Protein AF-A0A849ZCG0-F1 (afdb_monomer)

Structure (mmCIF, N/CA/C/O backbone):
data_AF-A0A849ZCG0-F1
#
_entry.id   AF-A0A849ZCG0-F1
#
loop_
_atom_site.group_PDB
_atom_site.id
_atom_site.type_symbol
_atom_site.label_atom_id
_atom_site.label_alt_id
_atom_site.label_comp_id
_atom_site.label_asym_id
_atom_site.label_entity_id
_atom_site.label_seq_id
_atom_site.pdbx_PDB_ins_code
_atom_site.Cartn_x
_atom_site.Cartn_y
_atom_site.Cartn_z
_atom_site.occupancy
_atom_site.B_iso_or_equiv
_atom_site.auth_seq_id
_atom_site.auth_comp_id
_atom_site.auth_asym_id
_atom_site.auth_atom_id
_atom_site.pdbx_PDB_model_num
ATOM 1 N N . MET A 1 1 ? 11.867 12.809 -20.187 1.00 71.06 1 MET A N 1
ATOM 2 C CA . MET A 1 1 ? 12.362 13.533 -18.984 1.00 71.06 1 MET A CA 1
ATOM 3 C C . MET A 1 1 ? 11.214 14.221 -18.260 1.00 71.06 1 MET A C 1
ATOM 5 O O . MET A 1 1 ? 11.072 14.032 -17.057 1.00 71.06 1 MET A O 1
ATOM 9 N N . THR A 1 2 ? 10.366 14.964 -18.976 1.00 83.56 2 THR A N 1
ATOM 10 C CA . THR A 1 2 ? 9.160 15.611 -18.435 1.00 83.56 2 THR A CA 1
ATOM 11 C C . THR A 1 2 ? 8.251 14.645 -17.665 1.00 83.56 2 THR A C 1
ATOM 13 O O . THR A 1 2 ? 7.730 15.001 -16.618 1.00 83.56 2 THR A O 1
ATOM 16 N N . GLU A 1 3 ? 8.116 13.402 -18.124 1.00 87.00 3 GLU A N 1
ATOM 17 C CA . GLU A 1 3 ? 7.284 12.359 -17.513 1.00 87.00 3 GLU A CA 1
ATOM 18 C C . GLU A 1 3 ? 7.772 11.987 -16.109 1.00 87.00 3 GLU A C 1
ATOM 20 O O . GLU A 1 3 ? 6.987 11.962 -15.165 1.00 87.00 3 GLU A O 1
ATOM 25 N N . ILE A 1 4 ? 9.081 11.747 -15.957 1.00 85.69 4 ILE A N 1
ATOM 26 C CA . ILE A 1 4 ? 9.701 11.429 -14.661 1.00 85.69 4 ILE A CA 1
ATOM 27 C C . ILE A 1 4 ? 9.526 12.608 -13.706 1.00 85.69 4 ILE A C 1
ATOM 29 O O . ILE A 1 4 ? 9.131 12.410 -12.562 1.00 85.69 4 ILE A O 1
ATOM 33 N N . LEU A 1 5 ? 9.7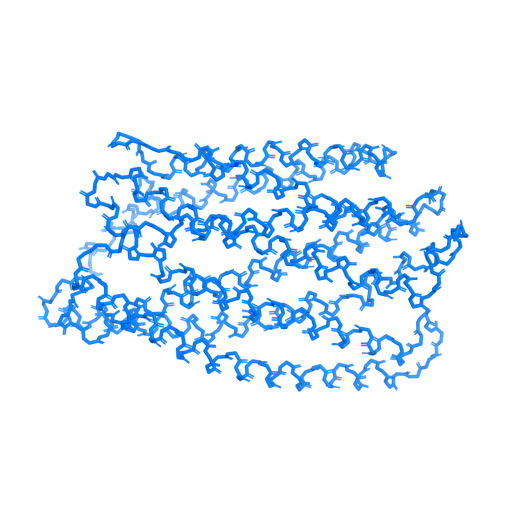55 13.837 -14.175 1.00 89.12 5 LEU A N 1
ATOM 34 C CA . LEU A 1 5 ? 9.578 15.033 -13.351 1.00 89.12 5 LEU A CA 1
ATOM 35 C C . LEU A 1 5 ? 8.130 15.196 -12.876 1.00 89.12 5 LEU A C 1
ATOM 37 O O . LEU A 1 5 ? 7.916 15.516 -11.711 1.00 89.12 5 LEU A O 1
ATOM 41 N N . VAL A 1 6 ? 7.144 14.930 -13.739 1.00 91.75 6 VAL A N 1
ATOM 42 C CA . VAL A 1 6 ? 5.721 14.952 -13.368 1.00 91.75 6 VAL A CA 1
ATOM 43 C C . VAL A 1 6 ? 5.416 13.895 -12.305 1.00 91.75 6 VAL A C 1
ATOM 45 O O . VAL A 1 6 ? 4.803 14.221 -11.289 1.00 91.75 6 VAL A O 1
ATOM 48 N N . VAL A 1 7 ? 5.881 12.653 -12.487 1.00 93.62 7 VAL A N 1
ATOM 49 C CA . VAL A 1 7 ? 5.692 11.572 -11.502 1.00 93.62 7 VAL A CA 1
ATOM 50 C C . VAL A 1 7 ? 6.312 11.941 -10.156 1.00 93.62 7 VAL A C 1
ATOM 52 O O . VAL A 1 7 ? 5.653 11.812 -9.123 1.00 93.62 7 VAL A O 1
ATOM 55 N N . LEU A 1 8 ? 7.552 12.436 -10.155 1.00 92.50 8 LEU A N 1
ATOM 56 C CA . LEU A 1 8 ? 8.254 12.838 -8.937 1.00 92.50 8 LEU A CA 1
ATOM 57 C C . LEU A 1 8 ? 7.557 14.017 -8.250 1.00 92.50 8 LEU A C 1
ATOM 59 O O . LEU A 1 8 ? 7.336 13.969 -7.042 1.00 92.50 8 LEU A O 1
ATOM 63 N N . ALA A 1 9 ? 7.157 15.044 -9.002 1.00 95.06 9 ALA A N 1
ATOM 64 C CA . ALA A 1 9 ? 6.470 16.212 -8.460 1.00 95.06 9 ALA A CA 1
ATOM 65 C C . ALA A 1 9 ? 5.136 15.834 -7.803 1.00 95.06 9 ALA A C 1
ATOM 67 O O . ALA A 1 9 ? 4.864 16.253 -6.677 1.00 95.06 9 ALA A O 1
ATOM 68 N N . ILE A 1 10 ? 4.328 14.999 -8.465 1.00 95.81 10 ILE A N 1
ATOM 69 C CA . ILE A 1 10 ? 3.054 14.534 -7.908 1.00 95.81 10 ILE A CA 1
ATOM 70 C C . ILE A 1 10 ? 3.287 13.619 -6.699 1.00 95.81 10 ILE A C 1
ATOM 72 O O . ILE A 1 10 ? 2.600 13.776 -5.694 1.00 95.81 10 ILE A O 1
ATOM 76 N N . SER A 1 11 ? 4.282 12.729 -6.741 1.00 95.38 11 SER A N 1
ATOM 77 C CA . SER A 1 11 ? 4.612 11.854 -5.604 1.00 95.38 11 SER A CA 1
ATOM 78 C C . SER A 1 11 ? 5.043 12.664 -4.376 1.00 95.38 11 SER A C 1
ATOM 80 O O . SER A 1 11 ? 4.592 12.399 -3.263 1.00 95.38 11 SER A O 1
ATOM 82 N N . ILE A 1 12 ? 5.864 13.703 -4.568 1.00 95.94 12 ILE A N 1
ATOM 83 C CA . ILE A 1 12 ? 6.265 14.632 -3.501 1.00 95.94 12 ILE A CA 1
ATOM 84 C C . ILE A 1 12 ? 5.047 15.396 -2.967 1.00 95.94 12 ILE A C 1
ATOM 86 O O . ILE A 1 12 ? 4.870 15.495 -1.752 1.00 95.94 12 ILE A O 1
ATOM 90 N N . ALA A 1 13 ? 4.176 15.896 -3.847 1.00 97.00 13 ALA A N 1
ATOM 91 C CA . ALA A 1 13 ? 2.942 16.564 -3.440 1.00 97.00 13 ALA A CA 1
ATOM 92 C C . ALA A 1 13 ? 2.011 15.622 -2.656 1.00 97.00 13 ALA A C 1
ATOM 94 O O . ALA A 1 13 ? 1.430 16.032 -1.652 1.00 97.00 13 ALA A O 1
ATOM 95 N N . ALA A 1 14 ? 1.916 14.352 -3.053 1.00 97.06 14 ALA A N 1
ATOM 96 C CA . ALA A 1 14 ? 1.141 13.330 -2.360 1.00 97.06 14 ALA A CA 1
ATOM 97 C C . ALA A 1 14 ? 1.723 12.999 -0.976 1.00 97.06 14 ALA A C 1
ATOM 99 O O . ALA A 1 14 ? 0.959 12.889 -0.018 1.00 97.06 14 ALA A O 1
ATOM 100 N N . PHE A 1 15 ? 3.052 12.931 -0.823 1.00 97.25 15 PHE A N 1
ATOM 101 C CA . PHE A 1 15 ? 3.686 12.861 0.500 1.00 97.25 15 PHE A CA 1
ATOM 102 C C . PHE A 1 15 ? 3.384 14.099 1.348 1.00 97.25 15 PHE A C 1
ATOM 104 O O . PHE A 1 15 ? 3.076 13.967 2.533 1.00 97.25 15 PHE A O 1
ATOM 111 N N . GLY A 1 16 ? 3.413 15.293 0.751 1.00 97.44 16 GLY A N 1
ATOM 112 C CA . GLY A 1 16 ? 3.015 16.534 1.415 1.00 97.44 16 GLY A CA 1
ATOM 113 C C . GLY A 1 16 ? 1.560 16.501 1.890 1.00 97.44 16 GLY A C 1
ATOM 114 O O . GLY A 1 16 ? 1.278 16.846 3.037 1.00 97.44 16 GLY A O 1
ATOM 115 N N . ALA A 1 17 ? 0.642 16.015 1.053 1.00 97.56 17 ALA A N 1
ATOM 116 C CA . ALA A 1 17 ? -0.768 15.844 1.391 1.00 97.56 17 ALA A CA 1
ATOM 117 C C . ALA A 1 17 ? -0.976 14.788 2.491 1.00 97.56 17 ALA A C 1
ATOM 119 O O . ALA A 1 17 ? -1.721 15.033 3.439 1.00 97.56 17 ALA A O 1
ATOM 120 N N . ALA A 1 18 ? -0.272 13.653 2.429 1.00 97.75 18 ALA A N 1
ATOM 121 C CA . ALA A 1 18 ? -0.275 12.650 3.491 1.00 97.75 18 ALA A CA 1
ATOM 122 C C . ALA A 1 18 ? 0.226 13.246 4.818 1.00 97.75 18 ALA A C 1
ATOM 124 O O . ALA A 1 18 ? -0.426 13.099 5.851 1.00 97.75 18 ALA A O 1
ATOM 125 N N . GLY A 1 19 ? 1.337 13.988 4.787 1.00 97.75 19 GLY A N 1
ATOM 126 C CA . GLY A 1 19 ? 1.883 14.691 5.948 1.00 97.75 19 GLY A CA 1
ATOM 127 C C . GLY A 1 19 ? 0.931 15.750 6.506 1.00 97.75 19 GLY A C 1
ATOM 128 O O . GLY A 1 19 ? 0.784 15.865 7.722 1.00 97.75 19 GLY A O 1
ATOM 129 N N . TYR A 1 20 ? 0.225 16.479 5.640 1.00 97.94 20 TYR A N 1
ATOM 130 C CA . TYR A 1 20 ? -0.823 17.418 6.036 1.00 97.94 20 TYR A CA 1
ATOM 131 C C . TYR A 1 20 ? -1.977 16.711 6.758 1.00 97.94 20 TYR A C 1
ATOM 133 O O . TYR A 1 20 ? -2.376 17.150 7.836 1.00 97.94 20 TYR A O 1
ATOM 141 N N . LEU A 1 21 ? -2.480 15.599 6.211 1.00 97.88 21 LEU A N 1
ATOM 142 C CA . LEU A 1 21 ? -3.550 14.814 6.832 1.00 97.88 21 LEU A CA 1
ATOM 143 C C . LEU A 1 21 ? -3.117 14.242 8.185 1.00 97.88 21 LEU A C 1
ATOM 145 O O . LEU A 1 21 ? -3.869 14.340 9.152 1.00 97.88 21 LEU A O 1
ATOM 149 N N . VAL A 1 22 ? -1.891 13.717 8.283 1.00 97.44 22 VAL A N 1
ATOM 150 C CA . VAL A 1 22 ? -1.318 13.252 9.554 1.00 97.44 22 VAL A CA 1
ATOM 151 C C . VAL A 1 22 ? -1.202 14.398 10.552 1.00 97.44 22 VAL A C 1
ATOM 153 O O . VAL A 1 22 ? -1.596 14.240 11.703 1.00 97.44 22 VAL A O 1
ATOM 156 N N . ARG A 1 23 ? -0.697 15.565 10.140 1.00 97.75 23 ARG A N 1
ATOM 157 C CA . ARG A 1 23 ? -0.583 16.737 11.017 1.00 97.75 23 ARG A CA 1
ATOM 158 C C . ARG A 1 23 ? -1.954 17.189 11.515 1.00 97.75 23 ARG A C 1
ATOM 16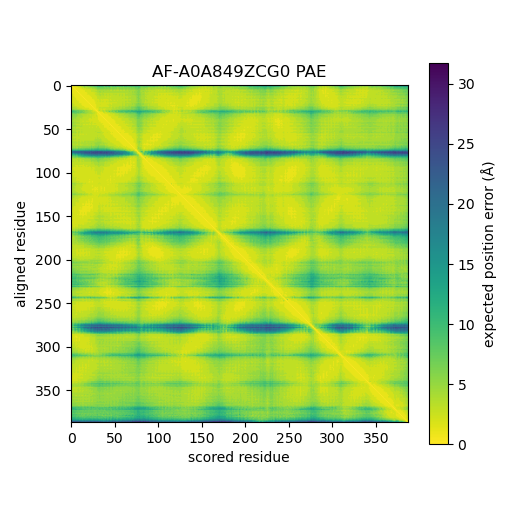0 O O . ARG A 1 23 ? -2.106 17.465 12.703 1.00 97.75 23 ARG A O 1
ATOM 167 N N . TRP A 1 24 ? -2.943 17.246 10.624 1.00 97.69 24 TRP A N 1
ATOM 168 C CA . TRP A 1 24 ? -4.319 17.574 10.981 1.00 97.69 24 TRP A CA 1
ATOM 169 C C . TRP A 1 24 ? -4.892 16.565 11.979 1.00 97.69 24 TRP A C 1
ATOM 171 O O . TRP A 1 24 ? -5.482 16.974 12.980 1.00 97.69 24 TRP A O 1
ATOM 181 N N . LEU A 1 25 ? -4.682 15.268 11.726 1.00 96.69 25 LEU A N 1
ATOM 182 C CA . LEU A 1 25 ? -5.138 14.179 12.581 1.00 96.69 25 LEU A CA 1
ATOM 183 C C . LEU A 1 25 ? -4.496 14.304 13.959 1.00 96.69 25 LEU A C 1
ATOM 185 O O . LEU A 1 25 ? -5.201 14.399 14.952 1.00 96.69 25 LEU A O 1
ATOM 189 N N . VAL A 1 26 ? -3.166 14.385 14.034 1.00 94.88 26 VAL A N 1
ATOM 190 C CA . VAL A 1 26 ? -2.429 14.471 15.302 1.00 94.88 26 VAL A CA 1
ATOM 191 C C . VAL A 1 26 ? -2.857 15.680 16.137 1.00 94.88 26 VAL A C 1
ATOM 193 O O . VAL A 1 26 ? -2.899 15.557 17.359 1.00 94.88 26 VAL A O 1
ATOM 196 N N . GLY A 1 27 ? -3.240 16.788 15.493 1.00 95.31 27 GLY A N 1
ATOM 197 C CA . GLY A 1 27 ? -3.789 17.976 16.150 1.00 95.31 27 GLY A CA 1
ATOM 198 C C . GLY A 1 27 ? -5.219 17.839 16.691 1.00 95.31 27 GLY A C 1
ATOM 199 O O . GLY A 1 27 ? -5.665 18.734 17.405 1.00 95.31 27 GLY A O 1
ATOM 200 N N . GLN A 1 28 ? -5.947 16.761 16.380 1.00 95.94 28 GLN A N 1
ATOM 201 C CA . GLN A 1 28 ? -7.261 16.497 16.974 1.00 95.94 28 GLN A CA 1
ATOM 202 C C . GLN A 1 28 ? -7.136 15.995 18.424 1.00 95.94 28 GLN A C 1
ATOM 204 O O . GLN A 1 28 ? -6.164 15.298 18.740 1.00 95.94 28 GLN A O 1
ATOM 209 N N . PRO A 1 29 ? -8.125 16.289 19.294 1.00 94.19 29 PRO A N 1
ATOM 210 C CA . PRO A 1 29 ? -8.152 15.781 20.664 1.00 94.19 29 PRO A CA 1
ATOM 211 C C . PRO A 1 29 ? -8.116 14.248 20.714 1.00 94.19 29 PRO A C 1
ATOM 213 O O . PRO A 1 29 ? -8.807 13.586 19.941 1.00 94.19 29 PRO A O 1
ATOM 216 N N . SER A 1 30 ? -7.351 13.688 21.652 1.00 91.69 30 SER A N 1
ATOM 217 C CA . SER A 1 30 ? -7.289 12.243 21.924 1.00 91.69 30 SER A CA 1
ATOM 218 C C . SER A 1 30 ? -8.282 11.776 22.997 1.00 91.69 30 SER A C 1
ATOM 220 O O . SER A 1 30 ? -8.159 10.663 23.493 1.00 91.69 30 SER A O 1
ATOM 222 N N . GLY A 1 31 ? -9.260 12.611 23.359 1.00 93.06 31 GLY A N 1
ATOM 223 C CA . GLY A 1 31 ? -10.217 12.313 24.425 1.00 93.06 31 GLY A CA 1
ATOM 224 C C . GLY A 1 31 ? -9.669 12.645 25.812 1.00 93.06 31 GLY A C 1
ATOM 225 O O . GLY A 1 31 ? -8.863 13.568 25.957 1.00 93.06 31 GLY A O 1
ATOM 226 N N . ASP A 1 32 ? -10.143 11.924 26.824 1.00 94.62 32 ASP A N 1
ATOM 227 C CA . ASP A 1 32 ? -9.724 12.101 28.214 1.00 94.62 32 ASP A CA 1
ATOM 228 C C . ASP A 1 32 ? -8.390 11.389 28.539 1.00 94.62 32 ASP A C 1
ATOM 230 O O . ASP A 1 32 ? -7.694 10.838 27.672 1.00 94.62 32 ASP A O 1
ATOM 234 N N . ALA A 1 33 ? -7.996 11.459 29.814 1.00 94.31 33 ALA A N 1
ATOM 235 C CA . ALA A 1 33 ? -6.756 10.872 30.306 1.00 94.31 33 ALA A CA 1
ATOM 236 C C . ALA A 1 33 ? -6.748 9.338 30.210 1.00 94.31 33 ALA A C 1
ATOM 238 O O . ALA A 1 33 ? -5.712 8.764 29.868 1.00 94.31 33 ALA A O 1
ATOM 239 N N . GLU A 1 34 ? -7.884 8.682 30.455 1.00 93.19 34 GLU A N 1
ATOM 240 C CA . GLU A 1 34 ? -7.982 7.224 30.394 1.00 93.19 34 GLU A CA 1
ATOM 241 C C . GLU A 1 34 ? -7.914 6.728 28.951 1.00 93.19 34 GLU A C 1
ATOM 243 O O . GLU A 1 34 ? -7.122 5.833 28.653 1.00 93.19 34 GLU A O 1
ATOM 248 N N . MET A 1 35 ? -8.619 7.377 28.019 1.00 93.69 35 MET A N 1
ATOM 249 C CA . MET A 1 35 ? -8.506 7.085 26.587 1.00 93.69 35 MET A CA 1
ATOM 250 C C . MET A 1 35 ? -7.060 7.208 26.102 1.00 93.69 35 MET A C 1
ATOM 252 O O . MET A 1 35 ? -6.552 6.348 25.381 1.00 93.69 35 MET A O 1
ATOM 256 N N . SER A 1 36 ? -6.368 8.265 26.531 1.00 92.69 36 SER A N 1
ATOM 257 C CA . SER A 1 36 ? -4.971 8.495 26.164 1.00 92.69 36 SER A CA 1
ATOM 258 C C . SER A 1 36 ? -4.033 7.443 26.774 1.00 92.69 36 SER A C 1
ATOM 260 O O . SER A 1 36 ? -3.094 7.001 26.108 1.00 92.69 36 SER A O 1
ATOM 262 N N . ARG A 1 37 ? -4.296 7.001 28.012 1.00 93.94 37 ARG A N 1
ATOM 263 C CA . ARG A 1 37 ? -3.543 5.932 28.686 1.00 93.94 37 ARG A CA 1
ATOM 264 C C . ARG A 1 37 ? -3.704 4.594 27.966 1.00 93.94 37 ARG A C 1
ATOM 266 O O . ARG A 1 37 ? -2.701 3.944 27.671 1.00 93.94 37 ARG A O 1
ATOM 273 N N . VAL A 1 38 ? -4.937 4.201 27.648 1.00 93.56 38 VAL A N 1
ATOM 274 C CA . VAL A 1 38 ? -5.235 2.950 26.931 1.00 93.56 38 VAL A CA 1
ATOM 275 C C . VAL A 1 38 ? -4.626 2.974 25.529 1.00 93.56 38 VAL A C 1
ATOM 277 O O . VAL A 1 38 ? -3.929 2.035 25.142 1.00 93.56 38 VAL A O 1
ATOM 280 N N . ALA A 1 39 ? -4.771 4.083 24.801 1.00 94.50 39 ALA A N 1
ATOM 281 C CA . ALA A 1 39 ? -4.161 4.244 23.484 1.00 94.50 39 ALA A CA 1
ATOM 282 C C . ALA A 1 39 ? -2.632 4.099 23.519 1.00 94.50 39 ALA A C 1
ATOM 284 O O . ALA A 1 39 ? -2.048 3.518 22.605 1.00 94.50 39 ALA A O 1
ATOM 285 N N . ALA A 1 40 ? -1.969 4.585 24.574 1.00 95.06 40 ALA A N 1
ATOM 286 C CA . ALA A 1 40 ? -0.529 4.411 24.739 1.00 95.06 40 ALA A CA 1
ATOM 287 C C . ALA A 1 40 ? -0.138 2.938 24.953 1.00 95.06 40 ALA A C 1
ATOM 289 O O . ALA A 1 40 ? 0.860 2.492 24.389 1.00 95.06 40 ALA A O 1
ATOM 290 N N . LEU A 1 41 ? -0.920 2.170 25.720 1.00 95.12 41 LEU A N 1
ATOM 291 C CA . LEU A 1 41 ? -0.689 0.733 25.913 1.00 95.12 41 LEU A CA 1
ATOM 292 C C . LEU A 1 41 ? -0.811 -0.037 24.591 1.00 95.12 41 LEU A C 1
ATOM 294 O O . LEU A 1 41 ? 0.098 -0.789 24.236 1.00 95.12 41 LEU A O 1
ATOM 298 N N . ILE A 1 42 ? -1.882 0.222 23.835 1.00 95.69 42 ILE A N 1
ATOM 299 C CA . ILE A 1 42 ? -2.121 -0.375 22.513 1.00 95.69 42 ILE A CA 1
ATOM 300 C C . ILE A 1 42 ? -0.977 -0.021 21.556 1.00 95.69 42 ILE A C 1
ATOM 302 O O . ILE A 1 42 ? -0.385 -0.899 20.926 1.00 95.69 42 ILE A O 1
ATOM 306 N N . GLN A 1 43 ? -0.606 1.262 21.491 1.00 95.62 43 GLN A N 1
ATOM 307 C CA . GLN A 1 43 ? 0.474 1.740 20.629 1.00 95.62 43 GLN A CA 1
ATOM 308 C C . GLN A 1 43 ? 1.812 1.074 20.974 1.00 95.62 43 GLN A C 1
ATOM 310 O O . GLN A 1 43 ? 2.539 0.657 20.073 1.00 95.62 43 GLN A O 1
ATOM 315 N N . ASN A 1 44 ? 2.131 0.935 22.263 1.00 96.06 44 ASN A N 1
ATOM 316 C CA . ASN A 1 44 ? 3.358 0.281 22.713 1.00 96.06 44 ASN A CA 1
ATOM 317 C C . ASN A 1 44 ? 3.387 -1.204 22.328 1.00 96.06 44 ASN A C 1
ATOM 319 O O . ASN A 1 44 ? 4.424 -1.693 21.870 1.00 96.06 44 ASN A O 1
ATOM 323 N N . GLY A 1 45 ? 2.263 -1.915 22.475 1.00 95.25 45 GLY A N 1
ATOM 324 C CA . GLY A 1 45 ? 2.128 -3.308 22.041 1.00 95.25 45 GLY A CA 1
ATOM 325 C C . GLY A 1 45 ? 2.334 -3.455 20.533 1.00 95.25 45 GLY A C 1
ATOM 326 O O . GLY A 1 45 ? 3.185 -4.230 20.085 1.00 95.25 45 GLY A O 1
ATOM 327 N N . ALA A 1 46 ? 1.633 -2.630 19.752 1.00 95.94 46 ALA A N 1
ATOM 328 C CA . ALA A 1 46 ? 1.708 -2.625 18.297 1.00 95.94 46 ALA A CA 1
ATOM 329 C C . ALA A 1 46 ? 3.127 -2.310 17.790 1.00 95.94 46 ALA A C 1
ATOM 331 O O . ALA A 1 46 ? 3.668 -3.026 16.945 1.00 95.94 46 ALA A O 1
ATOM 332 N N . GLU A 1 47 ? 3.778 -1.275 18.329 1.00 94.50 47 GLU A N 1
ATOM 333 C CA . GLU A 1 47 ? 5.137 -0.889 17.936 1.00 94.50 47 GLU A CA 1
ATOM 334 C C . GLU A 1 47 ? 6.185 -1.933 18.336 1.00 94.50 47 GLU A C 1
ATOM 336 O O . GLU A 1 47 ? 7.132 -2.174 17.579 1.00 94.50 47 GLU A O 1
ATOM 341 N N . SER A 1 48 ? 6.021 -2.579 19.493 1.00 95.31 48 SER A N 1
ATOM 342 C CA . SER A 1 48 ? 6.921 -3.642 19.951 1.00 95.31 48 SER A CA 1
ATOM 343 C C . SER A 1 48 ? 6.866 -4.848 19.016 1.00 95.31 48 SER A C 1
A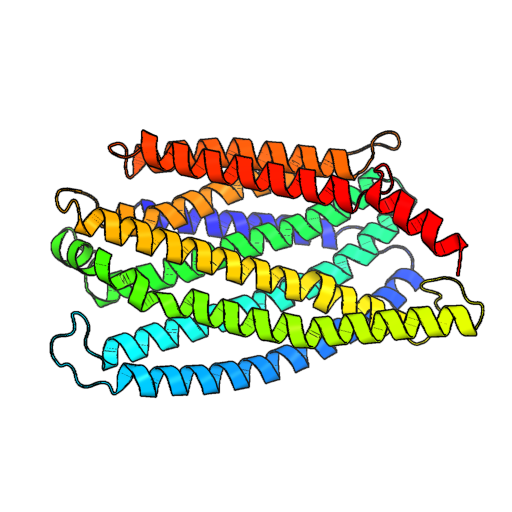TOM 345 O O . SER A 1 48 ? 7.908 -5.321 18.544 1.00 95.31 48 SER A O 1
ATOM 347 N N . PHE A 1 49 ? 5.657 -5.292 18.665 1.00 95.81 49 PHE A N 1
ATOM 348 C CA . PHE A 1 49 ? 5.465 -6.375 17.709 1.00 95.81 49 PHE A CA 1
ATOM 349 C C . PHE A 1 49 ? 5.974 -5.991 16.313 1.00 95.81 49 PHE A C 1
ATOM 351 O O . PHE A 1 49 ? 6.801 -6.704 15.738 1.00 95.81 49 PHE A O 1
ATOM 358 N N . ALA A 1 50 ? 5.581 -4.823 15.791 1.00 94.31 50 ALA A N 1
ATOM 359 C CA . ALA A 1 50 ? 6.017 -4.338 14.482 1.00 94.31 50 ALA A CA 1
ATOM 360 C C . ALA A 1 50 ? 7.548 -4.212 14.392 1.00 94.31 50 ALA A C 1
ATOM 362 O O . ALA A 1 50 ? 8.150 -4.485 13.344 1.00 94.31 50 ALA A O 1
ATOM 363 N N . ARG A 1 51 ? 8.220 -3.837 15.491 1.00 94.50 51 ARG A N 1
ATOM 364 C CA . ARG A 1 51 ? 9.684 -3.783 15.564 1.00 94.50 51 ARG A CA 1
ATOM 365 C C . ARG A 1 51 ? 10.307 -5.161 15.384 1.00 94.50 51 ARG A C 1
ATOM 367 O O . ARG A 1 51 ? 11.197 -5.302 14.541 1.00 94.50 51 ARG A O 1
ATOM 374 N N . ARG A 1 52 ? 9.821 -6.158 16.128 1.00 96.12 52 ARG A N 1
ATOM 375 C CA . ARG A 1 52 ? 10.301 -7.542 16.051 1.00 96.12 52 ARG A CA 1
ATOM 376 C C . ARG A 1 52 ? 10.015 -8.163 14.684 1.00 96.12 52 ARG A C 1
ATOM 378 O O . ARG A 1 52 ? 10.943 -8.697 14.078 1.00 96.12 52 ARG A O 1
ATOM 385 N N . GLN A 1 53 ? 8.784 -8.021 14.187 1.00 96.00 53 GLN A N 1
ATOM 386 C CA . GLN A 1 53 ? 8.352 -8.476 12.861 1.00 96.00 53 GLN A CA 1
ATOM 387 C C . GLN A 1 53 ? 9.295 -7.951 11.774 1.00 96.00 53 GLN A C 1
ATOM 389 O O . GLN A 1 53 ? 9.855 -8.723 11.000 1.00 96.00 53 GLN A O 1
ATOM 394 N N . THR A 1 54 ? 9.539 -6.640 11.761 1.00 95.44 54 THR A N 1
ATOM 395 C CA . THR A 1 54 ? 10.397 -6.015 10.747 1.00 95.44 54 THR A CA 1
ATOM 396 C C . THR A 1 54 ? 11.834 -6.532 10.797 1.00 95.44 54 THR A C 1
ATOM 398 O O . THR A 1 54 ? 12.436 -6.742 9.749 1.00 95.44 54 THR A O 1
ATOM 401 N N . GLY A 1 55 ? 12.396 -6.750 11.992 1.00 96.31 55 GLY A N 1
ATOM 402 C CA . GLY A 1 55 ? 13.759 -7.270 12.128 1.00 96.31 55 GLY A CA 1
ATOM 403 C C . GLY A 1 55 ? 13.916 -8.679 11.548 1.00 96.31 55 GLY A C 1
ATOM 404 O O . GLY A 1 55 ? 14.876 -8.944 10.830 1.00 96.31 55 GLY A O 1
ATOM 405 N N . ILE A 1 56 ? 12.949 -9.565 11.811 1.00 97.75 56 ILE A N 1
ATOM 406 C CA . ILE A 1 56 ? 12.957 -10.938 11.281 1.00 97.75 56 ILE A CA 1
ATOM 407 C C . ILE A 1 56 ? 12.790 -10.924 9.759 1.00 97.75 56 ILE A C 1
ATOM 409 O O . ILE A 1 56 ? 13.579 -11.541 9.046 1.00 97.75 56 ILE A O 1
ATOM 413 N N . ILE A 1 57 ? 11.794 -10.194 9.252 1.00 98.00 57 ILE A N 1
ATOM 414 C CA . ILE A 1 57 ? 11.514 -10.131 7.812 1.00 98.00 57 ILE A CA 1
ATOM 415 C C . ILE A 1 57 ? 12.678 -9.488 7.060 1.00 98.00 57 ILE A C 1
ATOM 417 O O . ILE A 1 57 ? 13.043 -9.971 5.995 1.00 98.00 57 ILE A O 1
ATOM 421 N N . GLY A 1 58 ? 13.308 -8.455 7.624 1.00 97.94 58 GLY A N 1
ATOM 422 C CA . GLY A 1 58 ? 14.506 -7.844 7.050 1.00 97.94 58 GLY A CA 1
ATOM 423 C C . GLY A 1 58 ? 15.662 -8.838 6.907 1.00 97.94 58 GLY A C 1
ATOM 424 O O . GLY A 1 58 ? 16.298 -8.881 5.857 1.00 97.94 58 GLY A O 1
ATOM 425 N N . ALA A 1 59 ? 15.894 -9.686 7.913 1.00 98.19 59 ALA A N 1
ATOM 426 C CA . ALA A 1 59 ? 16.918 -10.729 7.843 1.00 98.19 59 ALA A CA 1
ATOM 427 C C . ALA A 1 59 ? 16.593 -11.796 6.782 1.00 98.19 59 ALA A C 1
ATOM 429 O O . ALA A 1 59 ? 17.462 -12.168 5.994 1.00 98.19 59 ALA A O 1
ATOM 430 N N . LEU A 1 60 ? 15.337 -12.251 6.712 1.00 98.44 60 LEU A N 1
ATOM 431 C CA . LEU A 1 60 ? 14.893 -13.210 5.693 1.00 98.44 60 LEU A CA 1
ATOM 432 C C . LEU A 1 60 ? 14.955 -12.619 4.277 1.00 98.44 60 LEU A C 1
ATOM 434 O O . LEU A 1 60 ? 15.348 -13.309 3.340 1.00 98.44 60 LEU A O 1
ATOM 438 N N . ALA A 1 61 ? 14.617 -11.337 4.122 1.00 98.31 61 ALA A N 1
ATOM 439 C CA . ALA A 1 61 ? 14.728 -10.621 2.858 1.00 98.31 61 ALA A CA 1
ATOM 440 C C . ALA A 1 61 ? 16.195 -10.486 2.431 1.00 98.31 61 ALA A C 1
ATOM 442 O O . ALA A 1 61 ? 16.509 -10.724 1.272 1.00 98.31 61 ALA A O 1
ATOM 443 N N . ALA A 1 62 ? 17.110 -10.176 3.353 1.00 98.12 62 ALA A N 1
ATOM 444 C CA . ALA A 1 62 ? 18.540 -10.136 3.050 1.00 98.12 62 ALA A CA 1
ATOM 445 C C . ALA A 1 62 ? 19.071 -11.508 2.602 1.00 98.12 62 ALA A C 1
ATOM 447 O O . ALA A 1 62 ? 19.804 -11.589 1.617 1.00 98.12 62 ALA A O 1
ATOM 448 N N . LEU A 1 63 ? 18.654 -12.588 3.275 1.00 98.31 63 LEU A N 1
ATOM 449 C CA . LEU A 1 63 ? 19.005 -13.955 2.890 1.00 98.31 63 LEU A CA 1
ATOM 450 C C . LEU A 1 63 ? 18.500 -14.284 1.478 1.00 98.31 63 LEU A C 1
ATOM 452 O O . LEU A 1 63 ? 19.284 -14.705 0.631 1.00 98.31 63 LEU A O 1
ATOM 456 N N . LEU A 1 64 ? 17.210 -14.057 1.208 1.00 98.06 64 LEU A N 1
ATOM 457 C CA . LEU A 1 64 ? 16.623 -14.315 -0.107 1.00 98.06 64 LEU A CA 1
ATOM 458 C C . LEU A 1 64 ? 17.249 -13.432 -1.193 1.00 98.06 64 LEU A C 1
ATOM 460 O O . LEU A 1 64 ? 17.546 -13.926 -2.273 1.00 98.06 64 LEU A O 1
ATOM 464 N N . GLY A 1 65 ? 17.509 -12.157 -0.905 1.00 97.56 65 GLY A N 1
ATOM 465 C CA . GLY A 1 65 ? 18.217 -11.251 -1.807 1.00 97.56 65 GLY A CA 1
ATOM 466 C C . GLY A 1 65 ? 19.609 -11.772 -2.169 1.00 97.56 65 GLY A C 1
ATOM 467 O O . GLY A 1 65 ? 19.969 -11.783 -3.341 1.00 97.56 65 GLY A O 1
ATOM 468 N N . GLY A 1 66 ? 20.361 -12.294 -1.195 1.00 97.19 66 GLY A N 1
ATOM 469 C CA . GLY A 1 66 ? 21.641 -12.960 -1.450 1.00 97.19 66 GLY A CA 1
ATOM 470 C C . GLY A 1 66 ? 21.497 -14.201 -2.336 1.00 97.19 66 GLY A C 1
ATOM 471 O O . GLY A 1 66 ? 22.262 -14.374 -3.280 1.00 97.19 66 GLY A O 1
ATOM 472 N N . VAL A 1 67 ? 20.481 -15.034 -2.090 1.00 96.81 67 VAL A N 1
ATOM 473 C CA . VAL A 1 67 ? 20.181 -16.203 -2.937 1.00 96.81 67 VAL A CA 1
ATOM 474 C C . VAL A 1 67 ? 19.823 -15.782 -4.364 1.00 96.81 67 VAL A C 1
ATOM 476 O O . VAL A 1 67 ? 20.324 -16.383 -5.309 1.00 96.81 67 VAL A O 1
ATOM 479 N N . LEU A 1 68 ? 19.013 -14.734 -4.541 1.00 95.00 68 LEU A N 1
ATOM 480 C CA . LEU A 1 68 ? 18.674 -14.183 -5.856 1.00 95.00 68 LEU A CA 1
ATOM 481 C C . LEU A 1 68 ? 19.920 -13.652 -6.571 1.00 95.00 68 LEU A C 1
ATOM 483 O O . LEU A 1 68 ? 20.128 -13.967 -7.742 1.00 95.00 68 LEU A O 1
ATOM 487 N N . 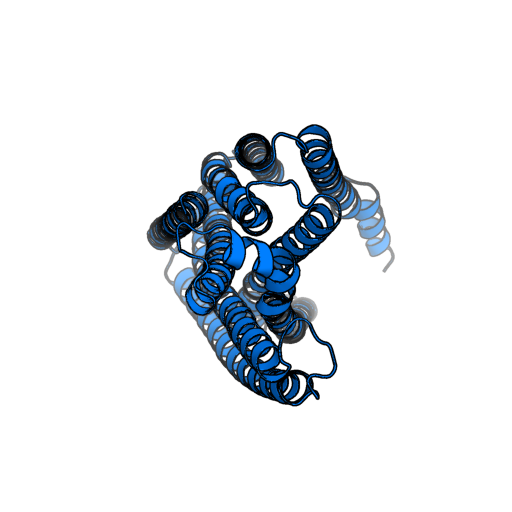PHE A 1 69 ? 20.786 -12.914 -5.874 1.00 96.44 69 PHE A N 1
ATOM 488 C CA . PHE A 1 69 ? 22.048 -12.454 -6.444 1.00 96.44 69 PHE A CA 1
ATOM 489 C C . PHE A 1 69 ? 22.907 -13.626 -6.923 1.00 96.44 69 PHE A C 1
ATOM 491 O O . PHE A 1 69 ? 23.379 -13.610 -8.053 1.00 96.44 69 PHE A O 1
ATOM 498 N N . LEU A 1 70 ? 23.083 -14.666 -6.106 1.00 95.75 70 LEU A N 1
ATOM 499 C CA . LEU A 1 70 ? 23.874 -15.836 -6.494 1.00 95.75 70 LEU A CA 1
ATOM 500 C C . LEU A 1 70 ? 23.234 -16.589 -7.669 1.00 95.75 70 LEU A C 1
ATOM 502 O O . LEU A 1 70 ? 23.932 -16.982 -8.600 1.00 95.75 70 LEU A O 1
ATOM 506 N N . ALA A 1 71 ? 21.909 -16.752 -7.656 1.00 93.00 71 ALA A N 1
ATOM 507 C CA . ALA A 1 71 ? 21.173 -17.501 -8.670 1.00 93.00 71 ALA A CA 1
ATOM 508 C C . ALA A 1 71 ? 21.120 -16.800 -10.032 1.00 93.00 71 ALA A C 1
ATOM 510 O O . ALA A 1 71 ? 21.129 -17.481 -11.052 1.00 93.00 71 ALA A O 1
ATOM 511 N N . TYR A 1 72 ? 21.046 -15.466 -10.062 1.00 91.50 72 TYR A N 1
ATOM 512 C CA . TYR A 1 72 ? 20.927 -14.686 -11.298 1.00 91.50 72 TYR A CA 1
ATOM 513 C C . TYR A 1 72 ? 22.255 -14.050 -11.724 1.00 91.50 72 TYR A C 1
ATOM 515 O O . TYR A 1 72 ? 22.569 -14.053 -12.913 1.00 91.50 72 TYR A O 1
ATOM 523 N N . GLY A 1 73 ? 23.042 -13.577 -10.755 1.00 92.12 73 GLY A N 1
ATOM 524 C CA . GLY A 1 73 ? 24.326 -12.891 -10.918 1.00 92.12 73 GLY A CA 1
ATOM 525 C C . GLY A 1 73 ? 25.472 -13.779 -11.391 1.00 92.12 73 GLY A C 1
ATOM 526 O O . GLY A 1 73 ? 26.357 -13.304 -12.097 1.00 92.12 73 GLY A O 1
ATOM 527 N N . LEU A 1 74 ? 25.451 -15.067 -11.036 1.00 91.12 74 LEU A N 1
ATOM 528 C CA . LEU A 1 74 ? 26.492 -16.031 -11.412 1.00 91.12 74 LEU A CA 1
ATOM 529 C C . LEU A 1 74 ? 26.120 -16.883 -12.635 1.00 91.12 74 LEU A C 1
ATOM 531 O O . LEU A 1 74 ? 26.820 -17.849 -12.943 1.00 91.12 74 LEU A O 1
ATOM 535 N N . ARG A 1 75 ? 25.022 -16.564 -13.337 1.00 87.69 75 ARG A N 1
ATOM 536 C CA . ARG A 1 75 ? 24.634 -17.316 -14.539 1.00 87.69 75 ARG A CA 1
ATOM 537 C C . ARG A 1 75 ? 25.615 -17.058 -15.688 1.00 87.69 75 ARG A C 1
ATOM 539 O O . ARG A 1 75 ? 25.973 -15.900 -15.916 1.00 87.69 75 ARG A O 1
ATOM 546 N N . PRO A 1 76 ? 26.032 -18.104 -16.429 1.00 81.44 76 PRO A N 1
ATOM 547 C CA . PRO A 1 76 ? 26.845 -17.939 -17.630 1.00 81.44 76 PRO A CA 1
ATOM 548 C C . PRO A 1 76 ? 26.125 -17.061 -18.660 1.00 81.44 76 PRO A C 1
ATOM 550 O O . PRO A 1 76 ? 24.958 -17.292 -18.954 1.00 81.44 76 PRO A O 1
ATOM 553 N N . ALA A 1 77 ? 26.825 -16.079 -19.230 1.00 69.88 77 ALA A N 1
ATOM 554 C CA . ALA A 1 77 ? 26.265 -15.104 -20.171 1.00 69.88 77 ALA A CA 1
ATOM 555 C C . ALA A 1 77 ? 26.113 -15.664 -21.604 1.00 69.88 77 ALA A C 1
ATOM 557 O O . ALA A 1 77 ? 26.602 -15.079 -22.571 1.00 69.88 77 ALA A O 1
ATOM 558 N N . THR A 1 78 ? 25.492 -16.832 -21.770 1.00 69.25 78 THR A N 1
ATOM 559 C CA . THR A 1 78 ? 25.345 -17.466 -23.088 1.00 69.25 78 THR A CA 1
ATOM 560 C C . THR A 1 78 ? 24.120 -16.928 -23.828 1.00 69.25 78 THR A C 1
ATOM 562 O O . THR A 1 78 ? 23.051 -17.526 -23.767 1.00 69.25 78 THR A O 1
ATOM 565 N N . GLY A 1 79 ? 24.288 -15.815 -24.551 1.00 66.00 79 GLY A N 1
ATOM 566 C CA . GLY A 1 79 ? 23.276 -15.274 -25.473 1.00 66.00 79 GLY A CA 1
ATOM 567 C C . GLY A 1 79 ? 22.187 -14.399 -24.840 1.00 66.00 79 GLY A C 1
ATOM 568 O O . GLY A 1 79 ? 21.234 -14.039 -25.528 1.00 66.00 79 GLY A O 1
ATOM 569 N N . ASP A 1 80 ? 22.323 -14.046 -23.560 1.00 73.44 80 ASP A N 1
ATOM 570 C CA . ASP A 1 80 ? 21.365 -13.191 -22.857 1.00 73.44 80 ASP A CA 1
ATOM 571 C C . ASP A 1 80 ? 21.487 -11.715 -23.272 1.00 73.44 80 ASP A C 1
ATOM 573 O O . ASP A 1 80 ? 22.582 -11.190 -23.471 1.00 73.44 80 ASP A O 1
ATOM 577 N N . VAL A 1 81 ? 20.344 -11.024 -23.343 1.00 74.44 81 VAL A N 1
ATOM 578 C CA . VAL A 1 81 ? 20.261 -9.577 -23.637 1.00 74.44 81 VAL A CA 1
ATOM 579 C C . VAL A 1 81 ? 20.910 -8.732 -22.529 1.00 74.44 81 VAL A C 1
ATOM 581 O O . VAL A 1 81 ? 21.392 -7.635 -22.796 1.00 74.44 81 VAL A O 1
ATOM 584 N N . VAL A 1 82 ? 20.946 -9.250 -21.296 1.00 82.56 82 VAL A N 1
ATOM 585 C CA . VAL A 1 82 ? 21.601 -8.624 -20.140 1.00 82.56 82 VAL A CA 1
ATOM 586 C C . VAL A 1 82 ? 22.616 -9.594 -19.546 1.00 82.56 82 VAL A C 1
ATOM 588 O O . VAL A 1 82 ? 22.251 -10.741 -19.275 1.00 82.56 82 VAL A O 1
ATOM 591 N N . PRO A 1 83 ? 23.854 -9.154 -19.262 1.00 88.31 83 PRO A N 1
ATOM 592 C CA . PRO A 1 83 ? 24.817 -9.955 -18.518 1.00 88.31 83 PRO A CA 1
ATOM 593 C C . PRO A 1 83 ? 24.245 -10.449 -17.182 1.00 88.31 83 PRO A C 1
ATOM 595 O O . PRO A 1 83 ? 23.650 -9.679 -16.427 1.00 88.31 83 PRO A O 1
ATOM 598 N N . GLY A 1 84 ? 24.489 -11.720 -16.844 1.00 89.94 84 GLY A N 1
ATOM 599 C CA . GLY A 1 84 ? 23.989 -12.327 -15.603 1.00 89.94 84 GLY A CA 1
ATOM 600 C C . GLY A 1 84 ? 24.309 -11.492 -14.362 1.00 89.94 84 GLY A C 1
ATOM 601 O O . GLY A 1 84 ? 23.412 -11.202 -13.574 1.00 89.94 84 GLY A O 1
ATOM 602 N N . PHE A 1 85 ? 25.552 -11.009 -14.243 1.00 92.31 85 PHE A N 1
ATOM 603 C CA . PHE A 1 85 ? 25.990 -10.166 -13.127 1.00 92.31 85 PHE A CA 1
ATOM 604 C C . PHE A 1 85 ? 25.146 -8.896 -12.972 1.00 92.31 85 PHE A C 1
ATOM 606 O O . PHE A 1 85 ? 24.676 -8.597 -11.877 1.00 92.31 85 PHE A O 1
ATOM 613 N N . GLU A 1 86 ? 24.913 -8.176 -14.069 1.00 92.62 86 GLU A N 1
ATOM 614 C CA . GLU A 1 86 ? 24.114 -6.952 -14.073 1.00 92.62 86 GLU A CA 1
ATOM 615 C C . GLU A 1 86 ? 22.665 -7.232 -13.659 1.00 92.62 86 GLU A C 1
ATOM 617 O O . GLU A 1 86 ? 22.129 -6.559 -12.776 1.00 92.62 86 GLU A O 1
ATOM 622 N N . LEU A 1 87 ? 22.057 -8.276 -14.229 1.00 92.56 87 LEU A N 1
ATOM 623 C CA . LEU A 1 87 ? 20.719 -8.712 -13.847 1.00 92.56 87 LEU A CA 1
ATOM 624 C C . LEU A 1 87 ? 20.653 -9.074 -12.358 1.00 92.56 87 LEU A C 1
ATOM 626 O O . LEU A 1 87 ? 19.724 -8.662 -11.671 1.00 92.56 87 LEU A O 1
ATOM 630 N N . GLY A 1 88 ? 21.641 -9.810 -11.845 1.00 94.62 88 GLY A N 1
ATOM 631 C CA . GLY A 1 88 ? 21.727 -10.173 -10.432 1.00 94.62 88 GLY A CA 1
ATOM 632 C C . GLY A 1 88 ? 21.802 -8.953 -9.514 1.00 94.62 88 GLY A C 1
ATOM 633 O O . GLY A 1 88 ? 21.092 -8.908 -8.506 1.00 94.62 88 GLY A O 1
ATOM 634 N N . VAL A 1 89 ? 22.610 -7.948 -9.869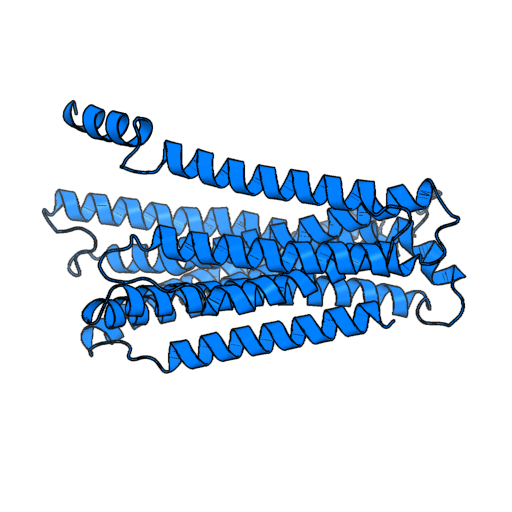 1.00 95.81 89 VAL A N 1
ATOM 635 C CA . VAL A 1 89 ? 22.728 -6.691 -9.113 1.00 95.81 89 VAL A CA 1
ATOM 636 C C . VAL A 1 89 ? 21.396 -5.941 -9.102 1.00 95.81 89 VAL A C 1
ATOM 638 O O . VAL A 1 89 ? 20.869 -5.662 -8.025 1.00 95.81 89 VAL A O 1
ATOM 641 N N . TRP A 1 90 ? 20.817 -5.648 -10.269 1.00 96.38 90 TRP A N 1
ATOM 642 C CA . TRP A 1 90 ? 19.584 -4.859 -10.357 1.00 96.38 90 TRP A CA 1
ATOM 643 C C . TRP A 1 90 ? 18.377 -5.563 -9.750 1.00 96.38 90 TRP A C 1
ATOM 645 O O . TRP A 1 90 ? 17.600 -4.923 -9.037 1.00 96.38 90 TRP A O 1
ATOM 655 N N . LEU A 1 91 ? 18.255 -6.877 -9.946 1.00 95.75 91 LEU A N 1
ATOM 656 C CA . LEU A 1 91 ? 17.200 -7.677 -9.333 1.00 95.75 91 LEU A CA 1
ATOM 657 C C . LEU A 1 91 ? 17.288 -7.608 -7.804 1.00 95.75 91 LEU A C 1
ATOM 659 O O . LEU A 1 91 ? 16.280 -7.383 -7.136 1.00 95.75 91 LEU A O 1
ATOM 663 N N . THR A 1 92 ? 18.492 -7.748 -7.246 1.00 97.31 92 THR A N 1
ATOM 664 C CA . THR A 1 92 ? 18.714 -7.755 -5.792 1.00 97.31 92 THR A CA 1
ATOM 665 C C . THR A 1 92 ? 18.536 -6.369 -5.175 1.00 97.31 92 THR A C 1
ATOM 667 O O . THR A 1 92 ? 17.902 -6.240 -4.128 1.00 97.31 92 THR A O 1
ATOM 670 N N . LEU A 1 93 ? 19.038 -5.318 -5.830 1.00 97.94 93 LEU A N 1
ATOM 671 C CA . LEU A 1 93 ? 18.840 -3.934 -5.393 1.00 97.94 93 LEU A CA 1
ATOM 672 C C . LEU A 1 93 ? 17.358 -3.557 -5.418 1.00 97.94 93 LEU A C 1
ATOM 674 O O . LEU A 1 93 ? 16.831 -3.063 -4.422 1.00 97.94 93 LEU A O 1
ATOM 678 N N . SER A 1 94 ? 16.665 -3.853 -6.519 1.00 98.12 94 SER A N 1
ATOM 679 C CA . SER A 1 94 ? 15.229 -3.598 -6.644 1.00 98.12 94 SER A CA 1
ATOM 680 C C . SER A 1 94 ? 14.441 -4.381 -5.594 1.00 98.12 94 SER A C 1
ATOM 682 O O . SER A 1 94 ? 13.555 -3.820 -4.952 1.00 98.12 94 SER A O 1
ATOM 684 N N . PHE A 1 95 ? 14.811 -5.641 -5.338 1.00 98.62 95 PHE A N 1
ATOM 685 C CA . PHE A 1 95 ? 14.247 -6.457 -4.259 1.00 98.62 95 PHE A CA 1
ATOM 686 C C . PHE A 1 95 ? 14.421 -5.818 -2.884 1.00 98.62 95 PHE A C 1
ATOM 688 O O . PHE A 1 95 ? 13.448 -5.699 -2.136 1.00 98.62 95 PHE A O 1
ATOM 695 N N . ALA A 1 96 ? 15.622 -5.345 -2.556 1.00 98.50 96 ALA A N 1
ATOM 696 C CA . ALA A 1 96 ? 15.879 -4.676 -1.288 1.00 98.50 96 ALA A CA 1
ATOM 697 C C . ALA A 1 96 ? 15.054 -3.385 -1.145 1.00 98.50 96 ALA A C 1
ATOM 699 O O . ALA A 1 96 ? 14.468 -3.145 -0.085 1.00 98.50 96 ALA A O 1
ATOM 700 N N . VAL A 1 97 ? 14.939 -2.582 -2.210 1.00 98.56 97 VAL A N 1
ATOM 701 C CA . VAL A 1 97 ? 14.102 -1.369 -2.230 1.00 98.56 97 VAL A CA 1
ATOM 702 C C . VAL A 1 97 ? 12.627 -1.719 -2.031 1.00 98.56 97 VAL A C 1
ATOM 704 O O . VAL A 1 97 ? 11.968 -1.105 -1.194 1.00 98.56 97 VAL A O 1
ATOM 707 N N . GLY A 1 98 ? 12.108 -2.736 -2.719 1.00 98.50 98 GLY A N 1
ATOM 708 C CA . GLY A 1 98 ? 10.719 -3.176 -2.570 1.00 98.50 98 GLY A CA 1
ATOM 709 C C . GLY A 1 98 ? 10.405 -3.692 -1.164 1.00 98.50 98 GLY A C 1
ATOM 710 O O . GLY A 1 98 ? 9.441 -3.252 -0.535 1.00 98.50 98 GLY A O 1
ATOM 711 N N . ALA A 1 99 ? 11.251 -4.579 -0.632 1.00 98.62 99 ALA A N 1
ATOM 712 C CA . ALA A 1 99 ? 11.078 -5.155 0.700 1.00 98.62 99 ALA A CA 1
ATOM 713 C C . ALA A 1 99 ? 11.165 -4.090 1.804 1.00 98.62 99 ALA A C 1
ATOM 715 O O . ALA A 1 99 ? 10.307 -4.029 2.687 1.00 98.62 99 ALA A O 1
ATOM 716 N N . SER A 1 100 ? 12.172 -3.213 1.744 1.00 98.38 100 SER A N 1
ATOM 717 C CA . SER A 1 100 ? 12.329 -2.122 2.714 1.00 98.38 100 SER A CA 1
ATOM 718 C C . SER A 1 100 ? 11.172 -1.124 2.653 1.00 98.38 100 SER A C 1
ATOM 720 O O . SER A 1 100 ? 10.654 -0.735 3.699 1.00 98.38 100 SER A O 1
ATOM 722 N N . SER A 1 101 ? 10.693 -0.778 1.459 1.00 98.25 101 SER A N 1
ATOM 723 C CA . SER A 1 101 ? 9.564 0.143 1.282 1.00 98.25 101 SER A CA 1
ATOM 724 C C . SER A 1 101 ? 8.253 -0.430 1.823 1.00 98.25 101 SER A C 1
ATOM 726 O O . SER A 1 101 ? 7.498 0.289 2.482 1.00 98.25 101 SER A O 1
ATOM 728 N N . ALA A 1 102 ? 8.005 -1.733 1.645 1.00 98.31 102 ALA A N 1
ATOM 729 C CA . ALA A 1 102 ? 6.865 -2.413 2.259 1.00 98.31 102 ALA A CA 1
ATOM 730 C C . ALA A 1 102 ? 6.948 -2.391 3.797 1.00 98.31 102 ALA A C 1
ATOM 732 O O . ALA A 1 102 ? 5.960 -2.093 4.469 1.00 98.31 102 ALA A O 1
ATOM 733 N N . LEU A 1 103 ? 8.132 -2.651 4.367 1.00 98.00 103 LEU A N 1
ATOM 734 C CA . LEU A 1 103 ? 8.361 -2.615 5.818 1.00 98.00 103 LEU A CA 1
ATOM 735 C C . LEU A 1 103 ? 8.163 -1.212 6.406 1.00 98.00 103 LEU A C 1
ATOM 737 O O . LEU A 1 103 ? 7.531 -1.060 7.453 1.00 98.00 103 LEU A O 1
ATOM 741 N N . VAL A 1 104 ? 8.676 -0.180 5.730 1.00 97.75 104 VAL A N 1
ATOM 742 C CA . VAL A 1 104 ? 8.463 1.218 6.126 1.00 97.75 104 VAL A CA 1
ATOM 743 C C . VAL A 1 104 ? 6.978 1.561 6.055 1.00 97.75 104 VAL A C 1
ATOM 745 O O . VAL A 1 104 ? 6.453 2.135 7.004 1.00 97.75 104 VAL A O 1
ATOM 748 N N . THR A 1 105 ? 6.289 1.148 4.991 1.00 97.75 105 THR A N 1
ATOM 749 C CA . THR A 1 105 ? 4.850 1.386 4.815 1.00 97.75 105 THR A CA 1
ATOM 750 C C . THR A 1 105 ? 4.009 0.718 5.903 1.00 97.75 105 THR A C 1
ATOM 752 O O . THR A 1 105 ? 3.102 1.348 6.440 1.00 97.75 105 THR A O 1
ATOM 755 N N . SER A 1 106 ? 4.338 -0.513 6.309 1.00 96.88 106 SER A N 1
ATOM 756 C CA . SER A 1 106 ? 3.663 -1.163 7.442 1.00 96.88 106 SER A CA 1
ATOM 757 C C . SER A 1 106 ? 3.863 -0.395 8.748 1.00 96.88 106 SER A C 1
ATOM 759 O O . SER A 1 106 ? 2.906 -0.158 9.490 1.00 96.88 106 SER A O 1
ATOM 761 N N . ARG A 1 107 ? 5.089 0.065 9.024 1.00 95.50 107 ARG A N 1
ATOM 762 C CA . ARG A 1 107 ? 5.384 0.837 10.238 1.00 95.50 107 ARG A CA 1
ATOM 763 C C . ARG A 1 107 ? 4.685 2.190 10.267 1.00 95.50 107 ARG A C 1
ATOM 765 O O . ARG A 1 107 ? 4.122 2.542 11.301 1.00 95.50 107 ARG A O 1
ATOM 772 N N . THR A 1 108 ? 4.705 2.938 9.165 1.00 95.81 108 THR A N 1
ATOM 773 C CA . THR A 1 108 ? 4.018 4.235 9.088 1.00 95.81 108 THR A CA 1
ATOM 774 C C . THR A 1 108 ? 2.513 4.055 9.243 1.00 95.81 108 THR A C 1
ATOM 776 O O . THR A 1 108 ? 1.897 4.766 10.032 1.00 95.81 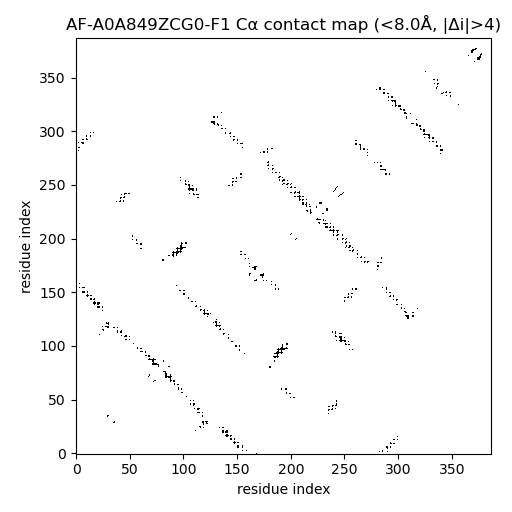108 THR A O 1
ATOM 779 N N . ALA A 1 109 ? 1.930 3.052 8.585 1.00 97.06 109 ALA A N 1
ATOM 780 C CA . ALA A 1 109 ? 0.515 2.734 8.713 1.00 97.06 109 ALA A CA 1
ATOM 781 C C . ALA A 1 109 ? 0.128 2.305 10.137 1.00 97.06 109 ALA A C 1
ATOM 783 O O . ALA A 1 109 ? -0.845 2.825 10.669 1.00 97.06 109 ALA A O 1
ATOM 784 N N . THR A 1 110 ? 0.919 1.448 10.792 1.00 96.50 110 THR A N 1
ATOM 785 C CA . THR A 1 110 ? 0.703 1.043 12.198 1.00 96.50 110 THR A CA 1
ATOM 786 C C . THR A 1 110 ? 0.749 2.253 13.137 1.00 96.50 110 THR A C 1
ATOM 788 O O . THR A 1 110 ? -0.077 2.394 14.037 1.00 96.50 110 THR A O 1
ATOM 791 N N . TRP A 1 111 ? 1.698 3.166 12.913 1.00 95.38 111 TRP A N 1
ATOM 792 C CA . TRP A 1 111 ? 1.844 4.383 13.711 1.00 95.38 111 TRP A CA 1
ATOM 793 C C . TRP A 1 111 ? 0.662 5.346 13.546 1.00 95.38 111 TRP A C 1
ATOM 795 O O . TRP A 1 111 ? 0.208 5.943 14.529 1.00 95.38 111 TRP A O 1
ATOM 805 N N . VAL A 1 112 ? 0.158 5.491 12.313 1.00 96.88 112 VAL A N 1
ATOM 806 C CA . VAL A 1 112 ? -1.036 6.292 12.016 1.00 96.88 112 VAL A CA 1
ATOM 807 C C . VAL A 1 112 ? -2.288 5.620 12.580 1.00 96.88 112 VAL A C 1
ATOM 809 O O . VAL A 1 112 ? -3.140 6.329 13.103 1.00 96.88 112 VAL A O 1
ATOM 812 N N . ALA A 1 113 ? -2.387 4.288 12.531 1.00 95.19 113 ALA A N 1
ATOM 813 C CA . ALA A 1 113 ? -3.552 3.524 12.976 1.00 95.19 113 ALA A CA 1
ATOM 814 C C . ALA A 1 113 ? -3.885 3.775 14.450 1.00 95.19 113 ALA A C 1
ATOM 816 O O . ALA A 1 113 ? -4.971 4.267 14.742 1.00 95.19 113 ALA A O 1
ATOM 817 N N . GLY A 1 114 ? -2.944 3.544 15.372 1.00 93.44 114 GLY A N 1
ATOM 818 C CA . GLY A 1 114 ? -3.224 3.719 16.804 1.00 93.44 114 GLY A CA 1
ATOM 819 C C . GLY A 1 114 ? -3.521 5.175 17.180 1.00 93.44 114 GLY A C 1
ATOM 820 O O . GLY A 1 114 ? -4.424 5.462 17.967 1.00 93.44 114 GLY A O 1
ATOM 821 N N . ARG A 1 115 ? -2.847 6.136 16.531 1.00 94.75 115 ARG A N 1
ATOM 822 C CA . ARG A 1 115 ? -3.152 7.568 16.698 1.00 94.75 115 ARG A CA 1
ATOM 823 C C . ARG A 1 115 ? -4.504 7.949 16.107 1.00 94.75 115 ARG A C 1
ATOM 825 O O . ARG A 1 115 ? -5.178 8.802 16.681 1.00 94.75 115 ARG A O 1
ATOM 832 N N . GLY A 1 116 ? -4.877 7.366 14.976 1.00 96.19 116 GLY A N 1
ATOM 833 C CA . GLY A 1 116 ? -6.160 7.576 14.322 1.00 96.19 116 GLY A CA 1
ATOM 834 C C . GLY A 1 116 ? -7.311 7.006 15.136 1.00 96.19 116 GLY A C 1
ATOM 835 O O . GLY A 1 116 ? -8.290 7.714 15.346 1.00 96.19 116 GLY A O 1
ATOM 836 N N . ALA A 1 117 ? -7.154 5.794 15.669 1.00 95.69 117 ALA A N 1
ATOM 837 C CA . ALA A 1 117 ? -8.172 5.087 16.438 1.00 95.69 117 ALA A CA 1
ATOM 838 C C . ALA A 1 117 ? -8.628 5.886 17.666 1.00 95.69 117 ALA A C 1
ATOM 840 O O . ALA A 1 117 ? -9.813 6.185 17.796 1.00 95.69 117 ALA A O 1
ATOM 841 N N . VAL A 1 118 ? -7.695 6.346 18.510 1.00 96.56 118 VAL A N 1
ATOM 842 C CA . VAL A 1 118 ? -8.050 7.132 19.708 1.00 96.56 118 VAL A CA 1
ATOM 843 C C . VAL A 1 118 ? -8.751 8.453 19.362 1.00 96.56 118 VAL A C 1
ATOM 845 O O . VAL A 1 118 ? -9.651 8.899 20.069 1.00 96.56 118 VAL A O 1
ATOM 848 N N . ARG A 1 119 ? -8.388 9.074 18.234 1.00 97.31 119 ARG A N 1
ATOM 849 C CA . ARG A 1 119 ? -9.005 10.325 17.763 1.00 97.31 119 ARG A CA 1
ATOM 850 C C . ARG A 1 119 ? -10.374 10.094 17.148 1.00 97.31 119 ARG A C 1
ATOM 852 O O . ARG A 1 119 ? -11.255 10.924 17.333 1.00 97.31 119 ARG A O 1
ATOM 859 N N . ALA A 1 120 ? -10.560 8.980 16.448 1.00 96.94 120 ALA A N 1
ATOM 860 C CA . ALA A 1 120 ? -11.860 8.560 15.954 1.00 96.94 120 ALA A CA 1
ATOM 861 C C . ALA A 1 120 ? -12.807 8.250 17.120 1.00 96.94 120 ALA A C 1
ATOM 863 O O . ALA A 1 120 ? -13.928 8.747 17.122 1.00 96.94 120 ALA A O 1
ATOM 864 N N . ALA A 1 121 ? -12.332 7.545 18.153 1.00 96.44 121 ALA A N 1
ATOM 865 C CA . ALA A 1 121 ? -13.095 7.286 19.373 1.00 96.44 121 ALA A CA 1
ATOM 866 C C . ALA A 1 121 ? -13.482 8.588 20.097 1.00 96.44 121 ALA A C 1
ATOM 868 O O . ALA A 1 121 ? -14.641 8.788 20.451 1.00 96.44 121 ALA A O 1
ATOM 869 N N . ALA A 1 122 ? -12.541 9.525 20.254 1.00 97.44 122 ALA A N 1
ATOM 870 C CA . ALA A 1 122 ? -12.825 10.821 20.873 1.00 97.44 122 ALA A CA 1
ATOM 871 C C . ALA A 1 122 ? -13.795 11.670 20.032 1.00 97.44 122 ALA A C 1
ATOM 873 O O . ALA A 1 122 ? -14.639 12.389 20.565 1.00 97.44 122 ALA A O 1
ATOM 874 N N . ALA A 1 123 ? -13.691 11.594 18.705 1.00 97.31 123 ALA A N 1
ATOM 875 C CA . ALA A 1 123 ? -14.580 12.294 17.789 1.00 97.31 123 ALA A CA 1
ATOM 876 C C . ALA A 1 123 ? -15.987 11.674 17.734 1.00 97.31 123 ALA A C 1
ATOM 878 O O . ALA A 1 123 ? -16.956 12.411 17.549 1.00 97.31 123 ALA A O 1
ATOM 879 N N . ALA A 1 124 ? -16.117 10.365 17.968 1.00 96.38 124 ALA A N 1
ATOM 880 C CA . ALA A 1 124 ? -17.401 9.665 18.027 1.00 96.38 124 ALA A CA 1
ATOM 881 C C . ALA A 1 124 ? -18.304 10.171 19.161 1.00 96.38 124 ALA A C 1
ATOM 883 O O . ALA A 1 124 ? -19.522 10.136 19.025 1.00 96.38 124 ALA A O 1
ATOM 884 N N . GLN A 1 125 ? -17.727 10.735 20.228 1.00 95.75 125 GLN A N 1
ATOM 885 C CA . GLN A 1 125 ? -18.487 11.400 21.296 1.00 95.75 125 GLN A CA 1
ATOM 886 C C . GLN A 1 125 ? -19.202 12.680 20.827 1.00 95.75 125 GLN A C 1
ATOM 888 O O . GLN A 1 125 ? -20.052 13.206 21.539 1.00 95.75 125 GLN A O 1
ATOM 893 N N . LYS A 1 126 ? -18.838 13.219 19.653 1.00 94.44 126 LYS A N 1
ATOM 894 C CA . LYS A 1 126 ? -19.413 14.450 19.094 1.00 94.44 126 LYS A CA 1
ATOM 895 C C . LYS A 1 126 ? -20.420 14.155 17.993 1.00 94.44 126 LYS A C 1
ATOM 897 O O . LYS A 1 126 ? -21.541 14.644 18.054 1.00 94.44 126 LYS A O 1
ATOM 902 N N . SER A 1 127 ? -20.002 13.411 16.971 1.00 95.94 127 SER A N 1
ATOM 903 C CA . SER A 1 127 ? -20.869 13.013 15.863 1.00 95.94 127 SER A CA 1
ATOM 904 C C . SER A 1 127 ? -20.264 11.874 15.049 1.00 95.94 127 SER A C 1
ATOM 906 O O . SER A 1 127 ? -19.049 11.641 15.054 1.00 95.94 127 SER A O 1
ATOM 908 N N . VAL A 1 128 ? -21.124 11.203 14.283 1.00 96.06 128 VAL A N 1
ATOM 909 C CA . VAL A 1 128 ? -20.721 10.165 13.326 1.00 96.06 128 VAL A CA 1
ATOM 910 C C . VAL A 1 128 ? -19.793 10.745 12.253 1.00 96.06 128 VAL A C 1
ATOM 912 O O . VAL A 1 128 ? -18.794 10.116 11.904 1.00 96.06 128 VAL A O 1
ATOM 915 N N . ASP A 1 129 ? -20.061 11.965 11.770 1.00 97.12 129 ASP A N 1
ATOM 916 C CA . ASP A 1 129 ? -19.187 12.624 10.792 1.00 97.12 129 ASP A CA 1
ATOM 917 C C . ASP A 1 129 ? -17.806 12.920 11.365 1.00 97.12 129 ASP A C 1
ATOM 919 O O . ASP A 1 129 ? -16.808 12.635 10.711 1.00 97.12 129 ASP A O 1
ATOM 923 N N . ALA A 1 130 ? -17.711 13.415 12.601 1.00 96.81 130 ALA A N 1
ATOM 924 C CA . ALA A 1 130 ? -16.420 13.714 13.208 1.00 96.81 130 ALA A CA 1
ATOM 925 C C . ALA A 1 130 ? -15.546 12.450 13.329 1.00 96.81 130 ALA A C 1
ATOM 927 O O . ALA A 1 130 ? -14.354 12.493 13.002 1.00 96.81 130 ALA A O 1
ATOM 928 N N . ALA A 1 131 ? -16.138 11.321 13.736 1.00 97.00 131 ALA A N 1
ATOM 929 C CA . ALA A 1 131 ? -15.459 10.026 13.753 1.00 97.00 131 ALA A CA 1
ATOM 930 C C . ALA A 1 131 ? -15.052 9.575 12.343 1.00 97.00 131 ALA A C 1
ATOM 932 O O . ALA A 1 131 ? -13.902 9.187 12.123 1.00 97.00 131 ALA A O 1
ATOM 933 N N . LEU A 1 132 ? -15.960 9.691 11.366 1.00 97.12 132 LEU A N 1
ATOM 934 C CA . LEU A 1 132 ? -15.685 9.329 9.978 1.00 97.12 132 LEU A CA 1
ATOM 935 C C . LEU A 1 132 ? -14.546 10.169 9.386 1.00 97.12 132 LEU A C 1
ATOM 937 O O . LEU A 1 132 ? -13.665 9.615 8.733 1.00 97.12 132 LEU A O 1
ATOM 941 N N . GLN A 1 133 ? -14.511 11.480 9.644 1.00 97.19 133 GLN A N 1
ATOM 942 C CA . GLN A 1 133 ? -13.436 12.367 9.197 1.00 97.19 133 GLN A CA 1
ATOM 943 C C . GLN A 1 133 ? -12.080 11.930 9.756 1.00 97.19 133 GLN A C 1
ATOM 945 O O . GLN A 1 133 ? -11.098 11.896 9.012 1.00 97.19 133 GLN A O 1
ATOM 950 N N . ALA A 1 134 ? -12.006 11.596 11.048 1.00 97.12 134 ALA A N 1
ATOM 951 C CA . ALA A 1 134 ? -10.770 11.123 11.665 1.00 97.12 134 ALA A CA 1
ATOM 952 C C . ALA A 1 134 ? -10.289 9.815 11.013 1.00 97.12 134 ALA A C 1
ATOM 954 O O . ALA A 1 134 ? -9.135 9.731 10.586 1.00 97.12 134 ALA A O 1
ATOM 955 N N . SER A 1 135 ? -11.187 8.841 10.849 1.00 96.31 135 SER A N 1
ATOM 956 C CA . SER A 1 135 ? -10.884 7.536 10.251 1.00 96.31 135 SER A CA 1
ATOM 957 C C . SER A 1 135 ? -10.491 7.634 8.774 1.00 96.31 135 SER A C 1
ATOM 959 O O . SER A 1 135 ? -9.465 7.091 8.362 1.00 96.31 135 SER A O 1
ATOM 961 N N . VAL A 1 136 ? -11.257 8.373 7.966 1.00 96.62 136 VAL A N 1
ATOM 962 C CA . VAL A 1 136 ? -11.010 8.522 6.522 1.00 96.62 136 VAL A CA 1
ATOM 963 C C . VAL A 1 136 ? -9.734 9.304 6.257 1.00 96.62 136 VAL A C 1
ATOM 965 O O . VAL A 1 136 ? -8.997 8.957 5.342 1.00 96.62 136 VAL A O 1
ATOM 968 N N . ARG A 1 137 ? -9.410 10.323 7.058 1.00 96.94 137 ARG A N 1
ATOM 969 C CA . ARG A 1 137 ? -8.157 11.073 6.883 1.00 96.94 137 ARG A CA 1
ATOM 970 C C . ARG A 1 137 ? -6.941 10.285 7.356 1.00 96.94 137 ARG A C 1
ATOM 972 O O . ARG A 1 137 ? -5.890 10.404 6.732 1.00 96.94 137 ARG A O 1
ATOM 979 N N . ALA A 1 138 ? -7.079 9.449 8.387 1.00 96.81 138 ALA A N 1
ATOM 980 C CA . ALA A 1 138 ? -6.038 8.500 8.777 1.00 96.81 138 ALA A CA 1
ATOM 981 C C . ALA A 1 138 ? -5.761 7.488 7.648 1.00 96.81 138 ALA A C 1
ATOM 983 O O . ALA A 1 138 ? -4.625 7.370 7.188 1.00 96.81 138 ALA A O 1
ATOM 984 N N . GLY A 1 139 ? -6.803 6.826 7.133 1.00 95.56 139 GLY A N 1
ATOM 985 C CA . GLY A 1 139 ? -6.685 5.883 6.014 1.00 95.56 139 GLY A CA 1
ATOM 986 C C . GLY A 1 139 ? -6.249 6.545 4.701 1.00 95.56 139 GLY A C 1
ATOM 987 O O . GLY A 1 139 ? -5.436 5.991 3.961 1.00 95.56 139 GLY A O 1
ATOM 988 N N . GLY A 1 140 ? -6.726 7.760 4.433 1.00 96.31 140 GLY A N 1
ATOM 989 C CA . GLY A 1 140 ? -6.357 8.575 3.276 1.00 96.31 140 GLY A CA 1
ATOM 990 C C . GLY A 1 140 ? -4.884 8.975 3.300 1.00 96.31 140 GLY A C 1
ATOM 991 O O . GLY A 1 140 ? -4.207 8.863 2.280 1.00 96.31 140 GLY A O 1
ATOM 992 N N . ALA A 1 141 ? -4.344 9.338 4.469 1.00 97.56 141 ALA A N 1
ATOM 993 C CA . ALA A 1 141 ? -2.917 9.607 4.627 1.00 97.56 141 ALA A CA 1
ATOM 994 C C . ALA A 1 141 ? -2.057 8.375 4.310 1.00 97.56 141 ALA A C 1
ATOM 996 O O . ALA A 1 141 ? -1.082 8.480 3.567 1.00 97.56 141 ALA A O 1
ATOM 997 N N . VAL A 1 142 ? -2.444 7.201 4.823 1.00 97.38 142 VAL A N 1
ATOM 998 C CA . VAL A 1 142 ? -1.758 5.931 4.535 1.00 97.38 142 VAL A CA 1
ATOM 999 C C . VAL A 1 142 ? -1.874 5.561 3.053 1.00 97.38 142 VAL A C 1
ATOM 1001 O O . VAL A 1 142 ? -0.894 5.143 2.444 1.00 97.38 142 VAL A O 1
ATOM 1004 N N . SER A 1 143 ? -3.036 5.773 2.437 1.00 96.12 143 SER A N 1
ATOM 1005 C CA . SER A 1 143 ? -3.265 5.485 1.014 1.00 96.12 143 SER A CA 1
ATOM 1006 C C . SER A 1 143 ? -2.425 6.380 0.097 1.00 96.12 143 SER A C 1
AT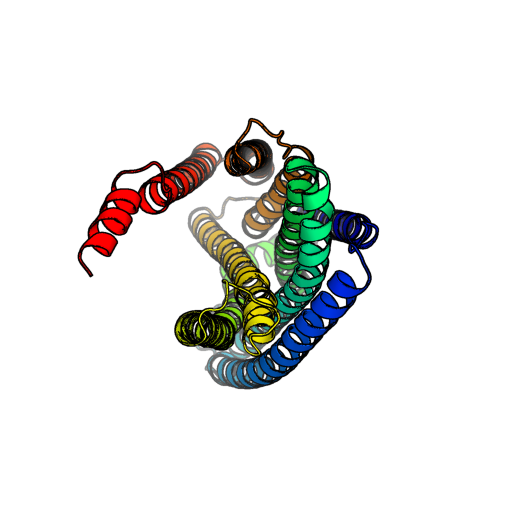OM 1008 O O . SER A 1 143 ? -1.812 5.897 -0.856 1.00 96.12 143 SER A O 1
ATOM 1010 N N . LEU A 1 144 ? -2.339 7.679 0.405 1.00 97.31 144 LEU A N 1
ATOM 1011 C CA . LEU A 1 144 ? -1.474 8.619 -0.311 1.00 97.31 144 LEU A CA 1
ATOM 1012 C C . LEU A 1 144 ? 0.005 8.268 -0.135 1.00 97.31 144 LEU A C 1
ATOM 1014 O O . LEU A 1 144 ? 0.744 8.290 -1.119 1.00 97.31 144 LEU A O 1
ATOM 1018 N N . TRP A 1 145 ? 0.415 7.878 1.079 1.00 97.50 145 TRP A N 1
ATOM 1019 C CA . TRP A 1 145 ? 1.759 7.365 1.350 1.00 97.50 145 TRP A CA 1
ATOM 1020 C C . TRP A 1 145 ? 2.085 6.148 0.479 1.00 97.50 145 TRP A C 1
ATOM 1022 O O . TRP A 1 145 ? 3.121 6.144 -0.176 1.00 97.50 145 TRP A O 1
ATOM 1032 N N . ILE A 1 146 ? 1.205 5.140 0.429 1.00 97.56 146 ILE A N 1
ATOM 1033 C CA . ILE A 1 146 ? 1.407 3.917 -0.366 1.00 97.56 146 ILE A CA 1
ATOM 1034 C C . ILE A 1 146 ? 1.623 4.258 -1.842 1.00 97.56 146 ILE A C 1
ATOM 1036 O O . ILE A 1 146 ? 2.608 3.822 -2.441 1.00 97.56 146 ILE A O 1
ATOM 1040 N N . GLY A 1 147 ? 0.717 5.054 -2.420 1.00 95.94 147 GLY A N 1
ATOM 1041 C CA . GLY A 1 147 ? 0.815 5.446 -3.824 1.00 95.94 147 GLY A CA 1
ATOM 1042 C C . GLY A 1 147 ? 2.103 6.218 -4.113 1.00 95.94 147 GLY A C 1
ATOM 1043 O O . GLY A 1 147 ? 2.761 5.949 -5.116 1.00 95.94 147 GLY A O 1
ATOM 1044 N N . ALA A 1 148 ? 2.489 7.127 -3.209 1.00 96.62 148 ALA A N 1
ATOM 1045 C CA . ALA A 1 148 ? 3.632 8.013 -3.401 1.00 96.62 148 ALA A CA 1
ATOM 1046 C C . ALA A 1 148 ? 4.937 7.240 -3.249 1.00 96.62 148 ALA A C 1
ATOM 1048 O O . ALA A 1 148 ? 5.841 7.403 -4.060 1.00 96.62 148 ALA A O 1
ATOM 1049 N N . ALA A 1 149 ? 5.008 6.353 -2.255 1.00 97.00 149 ALA A N 1
ATOM 1050 C CA . ALA A 1 149 ? 6.136 5.464 -2.051 1.00 97.00 149 ALA A CA 1
ATOM 1051 C C . ALA A 1 149 ? 6.329 4.555 -3.263 1.00 97.00 149 ALA A C 1
ATOM 1053 O O . ALA A 1 149 ? 7.430 4.519 -3.793 1.00 97.00 149 ALA A O 1
ATOM 1054 N N . SER A 1 150 ? 5.272 3.891 -3.751 1.00 96.06 150 SER A N 1
ATOM 1055 C CA . SER A 1 150 ? 5.389 2.977 -4.897 1.00 96.06 150 SER A CA 1
ATOM 1056 C C . SER A 1 150 ? 5.809 3.703 -6.171 1.00 96.06 150 SER A C 1
ATOM 1058 O O . SER A 1 150 ? 6.684 3.222 -6.892 1.00 96.06 150 SER A O 1
ATOM 1060 N N . ALA A 1 151 ? 5.209 4.865 -6.452 1.00 94.62 151 ALA A N 1
ATOM 1061 C CA . ALA A 1 151 ? 5.564 5.664 -7.619 1.00 94.62 151 ALA A CA 1
ATOM 1062 C C . ALA A 1 151 ? 7.005 6.183 -7.517 1.00 94.62 151 ALA A C 1
ATOM 1064 O O . ALA A 1 151 ? 7.764 6.073 -8.479 1.00 94.62 151 ALA A O 1
ATOM 1065 N N . LEU A 1 152 ? 7.416 6.691 -6.350 1.00 95.25 152 LEU A N 1
ATOM 1066 C CA . LEU A 1 152 ? 8.759 7.221 -6.115 1.00 95.25 152 LEU A CA 1
ATOM 1067 C C . LEU A 1 152 ? 9.837 6.136 -6.195 1.00 95.25 152 LEU A C 1
ATOM 1069 O O . LEU A 1 152 ? 10.853 6.340 -6.851 1.00 95.25 152 LEU A O 1
ATOM 1073 N N . THR A 1 153 ? 9.644 4.988 -5.549 1.00 96.62 153 THR A N 1
ATOM 1074 C CA . THR A 1 153 ? 10.657 3.923 -5.525 1.00 96.62 153 THR A CA 1
ATOM 1075 C C . THR A 1 153 ? 10.803 3.277 -6.894 1.00 96.62 153 THR A C 1
ATOM 1077 O O . THR A 1 153 ? 11.925 3.075 -7.355 1.00 96.62 153 THR A O 1
ATOM 1080 N N . THR A 1 154 ? 9.691 3.031 -7.592 1.00 95.00 154 THR A N 1
ATOM 1081 C CA . THR A 1 154 ? 9.724 2.451 -8.940 1.00 95.00 154 THR A CA 1
ATOM 1082 C C . THR A 1 154 ? 10.307 3.440 -9.951 1.00 95.00 154 THR A C 1
ATOM 1084 O O . THR A 1 154 ? 11.201 3.077 -10.712 1.00 95.00 154 THR A O 1
ATOM 1087 N N . SER A 1 155 ? 9.879 4.710 -9.931 1.00 93.12 155 SER A N 1
ATOM 1088 C CA . SER A 1 155 ? 10.461 5.746 -10.803 1.00 93.12 155 SER A CA 1
ATOM 1089 C C . SER A 1 155 ? 11.933 6.014 -10.492 1.00 93.12 155 SER A C 1
ATOM 1091 O O . SER A 1 155 ? 12.709 6.230 -11.417 1.00 93.12 155 SER A O 1
ATOM 1093 N N . GLY A 1 156 ? 12.341 5.943 -9.223 1.00 94.12 156 GLY A N 1
ATOM 1094 C CA . GLY A 1 156 ? 13.734 6.061 -8.803 1.00 94.12 156 GLY A CA 1
ATOM 1095 C C . GLY A 1 156 ? 14.610 4.929 -9.341 1.00 94.12 156 GLY A C 1
ATOM 1096 O O . GLY A 1 156 ? 15.697 5.197 -9.846 1.00 94.12 156 GLY A O 1
ATOM 1097 N N . LEU A 1 157 ? 14.125 3.683 -9.305 1.00 95.12 157 LEU A N 1
ATOM 1098 C CA . LEU A 1 157 ? 14.818 2.532 -9.894 1.00 95.12 157 LEU A CA 1
ATOM 1099 C C . LEU A 1 157 ? 14.931 2.653 -11.420 1.00 95.12 157 LEU A C 1
ATOM 1101 O O . LEU A 1 157 ? 16.010 2.452 -11.974 1.00 95.12 157 LEU A O 1
ATOM 1105 N N . VAL A 1 158 ? 13.846 3.044 -12.097 1.00 92.25 158 VAL A N 1
ATOM 1106 C CA . VAL A 1 158 ? 13.857 3.293 -13.549 1.00 92.25 158 VAL A CA 1
ATOM 1107 C C . VAL A 1 158 ? 14.815 4.433 -13.900 1.00 92.25 158 VAL A C 1
ATOM 1109 O O . VAL A 1 158 ? 15.603 4.305 -14.832 1.00 92.25 158 VAL A O 1
ATOM 1112 N N . LEU A 1 159 ? 14.807 5.532 -13.144 1.00 91.81 159 LEU A N 1
ATOM 1113 C CA . LEU A 1 159 ? 15.731 6.646 -13.349 1.00 91.81 159 LEU A CA 1
ATOM 1114 C C . LEU A 1 159 ? 17.186 6.210 -13.146 1.00 91.81 159 LEU A C 1
ATOM 1116 O O . LEU A 1 159 ? 18.036 6.556 -13.961 1.00 91.81 159 LEU A O 1
ATOM 1120 N N . ALA A 1 160 ? 17.474 5.428 -12.104 1.00 93.88 160 ALA A N 1
ATOM 1121 C CA . ALA A 1 160 ? 18.813 4.909 -11.849 1.00 93.88 160 ALA A CA 1
ATOM 1122 C C . ALA A 1 160 ? 19.311 4.021 -13.002 1.00 93.88 160 ALA A C 1
ATOM 1124 O O . ALA A 1 160 ? 20.466 4.147 -13.408 1.00 93.88 160 ALA A O 1
ATOM 1125 N N . LEU A 1 161 ? 18.437 3.190 -13.581 1.00 91.94 161 LEU A N 1
ATOM 1126 C CA . LEU A 1 161 ? 18.742 2.413 -14.785 1.00 91.94 161 LEU A CA 1
ATOM 1127 C C . LEU A 1 161 ? 19.046 3.306 -15.988 1.00 91.94 161 LEU A C 1
ATOM 1129 O O . LEU A 1 161 ? 20.042 3.102 -16.679 1.00 91.94 161 LEU A O 1
ATOM 1133 N N . LEU A 1 162 ? 18.219 4.326 -16.227 1.00 89.44 162 LEU A N 1
ATOM 1134 C CA . LEU A 1 162 ? 18.437 5.257 -17.333 1.00 89.44 162 LEU A CA 1
ATOM 1135 C C . LEU A 1 162 ? 19.772 5.999 -17.194 1.00 89.44 162 LEU A C 1
ATOM 1137 O O . LEU A 1 162 ? 20.478 6.165 -18.184 1.00 89.44 162 LEU A O 1
ATOM 1141 N N . VAL A 1 163 ? 20.142 6.409 -15.976 1.00 91.25 163 VAL A N 1
ATOM 1142 C CA . VAL A 1 163 ? 21.452 7.015 -15.690 1.00 91.25 163 VAL A CA 1
ATOM 1143 C C . VAL A 1 163 ? 22.577 6.023 -15.979 1.00 91.25 163 VAL A C 1
ATOM 1145 O O . VAL A 1 163 ? 23.518 6.364 -16.691 1.00 91.25 163 VAL A O 1
ATOM 1148 N N . TYR A 1 164 ? 22.474 4.799 -15.454 1.00 92.00 164 TYR A N 1
ATOM 1149 C CA . TYR A 1 164 ? 23.511 3.771 -15.566 1.00 92.00 164 TYR A CA 1
ATOM 1150 C C . TYR A 1 164 ? 23.845 3.421 -17.023 1.00 92.00 164 TYR A C 1
ATOM 1152 O O . TYR A 1 164 ? 25.013 3.290 -17.377 1.00 92.00 164 TYR A O 1
ATOM 1160 N N . HIS A 1 165 ? 22.832 3.351 -17.884 1.00 89.19 165 HIS A N 1
ATOM 1161 C CA . HIS A 1 165 ? 22.989 3.036 -19.305 1.00 89.19 165 HIS A CA 1
ATOM 1162 C C . HIS A 1 165 ? 23.176 4.263 -20.213 1.00 89.19 165 HIS A C 1
ATOM 1164 O O . HIS A 1 165 ? 23.145 4.127 -21.435 1.00 89.19 165 HIS A O 1
ATOM 1170 N N . GLY A 1 166 ? 23.325 5.470 -19.655 1.00 86.94 166 GLY A N 1
ATOM 1171 C CA . GLY A 1 166 ? 23.479 6.695 -20.450 1.00 86.94 166 GLY A CA 1
ATOM 1172 C C . GLY A 1 166 ? 22.237 7.070 -21.273 1.00 86.94 166 GLY A C 1
ATOM 1173 O O . GLY A 1 166 ? 22.329 7.826 -22.236 1.00 86.94 166 GLY A O 1
ATOM 1174 N N . ALA A 1 167 ? 21.061 6.576 -20.889 1.00 85.19 167 ALA A N 1
ATOM 1175 C CA . ALA A 1 167 ? 19.790 6.751 -21.591 1.00 85.19 167 ALA A CA 1
ATOM 1176 C C . ALA A 1 167 ? 19.034 8.044 -21.222 1.00 85.19 167 ALA A C 1
ATOM 1178 O O . ALA A 1 167 ? 17.837 8.163 -21.485 1.00 85.19 167 ALA A O 1
ATOM 1179 N N . LEU A 1 168 ? 19.725 9.012 -20.608 1.00 81.81 168 LEU A N 1
ATOM 1180 C CA . LEU A 1 168 ? 19.208 10.361 -20.341 1.00 81.81 168 LEU A CA 1
ATOM 1181 C C . LEU A 1 168 ? 19.586 11.392 -21.418 1.00 81.81 168 LEU A C 1
ATOM 1183 O O . LEU A 1 168 ? 19.130 12.532 -21.339 1.00 81.81 168 LEU A O 1
ATOM 1187 N N . GLY A 1 169 ? 20.433 11.018 -22.381 1.00 75.62 169 GLY A N 1
ATOM 1188 C CA . GLY A 1 169 ? 20.860 11.901 -23.466 1.00 75.62 169 GLY A CA 1
ATOM 1189 C C . GLY A 1 169 ? 19.766 12.181 -24.502 1.00 75.62 169 GLY A C 1
ATOM 1190 O O . GLY A 1 169 ? 18.676 11.614 -24.460 1.00 75.62 169 GLY A O 1
ATOM 1191 N N . GLU A 1 170 ? 20.078 13.054 -25.462 1.00 74.31 170 GLU A N 1
ATOM 1192 C CA . GLU A 1 170 ? 19.189 13.351 -26.599 1.00 74.31 170 GLU A CA 1
ATOM 1193 C C . GLU A 1 170 ? 19.066 12.174 -27.575 1.00 74.31 170 GLU A C 1
ATOM 1195 O O . GLU A 1 170 ? 18.084 12.082 -28.312 1.00 74.31 170 GLU A O 1
ATOM 1200 N N . ASP A 1 171 ? 20.046 11.265 -27.569 1.00 77.69 171 ASP A N 1
ATOM 1201 C CA . ASP A 1 171 ? 20.019 10.059 -28.385 1.00 77.69 171 ASP A CA 1
ATOM 1202 C C . ASP A 1 171 ? 18.929 9.090 -27.880 1.00 77.69 171 ASP A C 1
ATOM 1204 O O . ASP A 1 171 ? 19.006 8.599 -26.749 1.00 77.69 171 ASP A O 1
ATOM 1208 N N . PRO A 1 172 ? 17.907 8.771 -28.698 1.00 76.12 172 PRO A N 1
ATOM 1209 C CA . PRO A 1 172 ? 16.856 7.844 -28.304 1.00 76.12 172 PRO A CA 1
ATOM 1210 C C . PRO A 1 172 ? 17.306 6.375 -28.317 1.00 76.12 172 PRO A C 1
ATOM 1212 O O . PRO A 1 172 ? 16.562 5.525 -27.822 1.00 76.12 172 PRO A O 1
ATOM 1215 N N . ILE A 1 173 ? 18.465 6.040 -28.899 1.00 81.31 173 ILE A N 1
ATOM 1216 C CA . ILE A 1 173 ? 18.914 4.653 -29.087 1.00 81.31 173 ILE A CA 1
ATOM 1217 C C . ILE A 1 173 ? 19.098 3.918 -27.745 1.00 81.31 173 ILE A C 1
ATOM 1219 O O . ILE A 1 173 ? 18.482 2.857 -27.586 1.00 81.31 173 ILE A O 1
ATOM 1223 N N . PRO A 1 174 ? 19.837 4.448 -26.746 1.00 83.50 174 PRO A N 1
ATOM 1224 C CA . PRO A 1 174 ? 20.032 3.745 -25.476 1.00 83.50 174 PRO A CA 1
ATOM 1225 C C . PRO A 1 174 ? 18.720 3.556 -24.704 1.00 83.50 174 PRO A C 1
ATOM 1227 O O . PRO A 1 174 ? 18.454 2.483 -24.166 1.00 83.50 174 PRO A O 1
ATOM 1230 N N . ALA A 1 175 ? 17.840 4.563 -24.712 1.00 81.38 175 ALA A N 1
ATOM 1231 C CA . ALA A 1 175 ? 16.532 4.479 -24.061 1.00 81.38 175 ALA A CA 1
ATOM 1232 C C . ALA A 1 175 ? 15.621 3.427 -24.714 1.00 81.38 175 ALA A C 1
ATOM 1234 O O . ALA A 1 175 ? 14.909 2.702 -24.020 1.00 81.38 175 ALA A O 1
ATOM 1235 N N . ARG A 1 176 ? 15.659 3.308 -26.047 1.00 82.50 176 ARG A N 1
ATOM 1236 C CA . ARG A 1 176 ? 14.910 2.295 -26.808 1.00 82.50 176 ARG A CA 1
ATOM 1237 C C . ARG A 1 176 ? 15.383 0.875 -26.531 1.00 82.50 176 ARG A C 1
ATOM 1239 O O . ARG A 1 176 ? 14.546 -0.022 -26.456 1.00 82.50 176 ARG A O 1
ATOM 1246 N N . ALA A 1 177 ? 16.688 0.678 -26.365 1.00 84.50 177 ALA A N 1
ATOM 1247 C CA . ALA A 1 177 ? 17.259 -0.624 -26.033 1.00 84.50 177 ALA A CA 1
ATOM 1248 C C . ALA A 1 177 ? 16.830 -1.113 -24.637 1.00 84.50 177 ALA A C 1
ATOM 1250 O O . ALA A 1 177 ? 16.699 -2.315 -24.420 1.00 84.50 177 ALA A O 1
ATOM 1251 N N . LEU A 1 178 ? 16.549 -0.189 -23.711 1.00 86.31 178 LEU A N 1
ATOM 1252 C CA . LEU A 1 178 ? 16.142 -0.525 -22.347 1.00 86.31 178 LEU A CA 1
ATOM 1253 C C . LEU A 1 178 ? 14.679 -0.912 -22.198 1.00 86.31 178 LEU A C 1
ATOM 1255 O O . LEU A 1 178 ? 14.369 -1.659 -21.282 1.00 86.31 178 LEU A O 1
ATOM 1259 N N . VAL A 1 179 ? 13.771 -0.449 -23.057 1.00 84.38 179 VAL A N 1
ATOM 1260 C CA . VAL A 1 179 ? 12.328 -0.737 -22.922 1.00 84.38 179 VAL A CA 1
ATOM 1261 C C . VAL A 1 179 ? 12.005 -2.225 -22.716 1.00 84.38 179 VAL A C 1
ATOM 1263 O O . VAL A 1 179 ? 11.285 -2.529 -21.765 1.00 84.38 179 VAL A O 1
ATOM 1266 N N . PRO A 1 180 ? 12.516 -3.170 -23.533 1.00 85.38 180 PRO A N 1
ATOM 1267 C CA . PRO A 1 180 ? 12.209 -4.590 -23.349 1.00 85.38 180 PRO A CA 1
ATOM 1268 C C . PRO A 1 180 ? 12.845 -5.205 -22.095 1.00 85.38 180 PRO A C 1
ATOM 1270 O O . PRO A 1 180 ? 12.411 -6.263 -21.646 1.00 85.38 180 PRO A O 1
ATOM 1273 N N . VAL A 1 181 ? 13.868 -4.560 -21.534 1.00 87.56 181 VAL A N 1
ATOM 1274 C CA . VAL A 1 181 ? 14.739 -5.117 -20.494 1.00 87.56 181 VAL A CA 1
ATOM 1275 C C . VAL A 1 181 ? 14.454 -4.522 -19.115 1.00 87.56 181 VAL A C 1
ATOM 1277 O O . VAL A 1 181 ? 14.461 -5.241 -18.118 1.00 87.56 181 VAL A O 1
ATOM 1280 N N . ALA A 1 182 ? 14.170 -3.223 -19.042 1.00 89.31 182 ALA A N 1
ATOM 1281 C CA . ALA A 1 182 ? 13.985 -2.479 -17.804 1.00 89.31 182 ALA A CA 1
ATOM 1282 C C . ALA A 1 182 ? 12.972 -3.135 -16.850 1.00 89.31 182 ALA A C 1
ATOM 1284 O O . ALA A 1 182 ? 13.320 -3.276 -15.677 1.00 89.31 182 ALA A O 1
ATOM 1285 N N . PRO A 1 183 ? 11.792 -3.628 -17.300 1.00 89.25 183 PRO A N 1
ATOM 1286 C CA . PRO A 1 183 ? 10.844 -4.298 -16.409 1.00 89.25 183 PRO A CA 1
ATOM 1287 C C . PRO A 1 183 ? 11.442 -5.522 -15.704 1.00 89.25 183 PRO A C 1
ATOM 1289 O O . PRO A 1 183 ? 11.108 -5.781 -14.553 1.00 89.25 183 PRO A O 1
ATOM 1292 N N . TRP A 1 184 ? 12.356 -6.248 -16.356 1.00 88.62 184 TRP A N 1
ATOM 1293 C CA . TRP A 1 184 ? 13.038 -7.409 -15.777 1.00 88.62 184 TRP A CA 1
ATOM 1294 C C . TRP A 1 184 ? 14.088 -7.014 -14.740 1.00 88.62 184 TRP A C 1
ATOM 1296 O O . TRP A 1 184 ? 14.219 -7.683 -13.718 1.00 88.62 184 TRP A O 1
ATOM 1306 N N . LEU A 1 185 ? 14.799 -5.908 -14.973 1.00 92.12 185 LEU A N 1
ATOM 1307 C CA . LEU A 1 185 ? 15.792 -5.374 -14.037 1.00 92.12 185 LEU A CA 1
ATOM 1308 C C . LEU A 1 185 ? 15.132 -4.824 -12.768 1.00 92.12 185 LEU A C 1
ATOM 1310 O O . LEU A 1 185 ? 15.640 -5.035 -11.666 1.00 92.12 185 LEU A O 1
ATOM 1314 N N . VAL A 1 186 ? 13.971 -4.174 -12.908 1.00 94.50 186 VAL A N 1
ATOM 1315 C CA . VAL A 1 186 ? 13.210 -3.640 -11.767 1.00 94.50 186 VAL A CA 1
ATOM 1316 C C . VAL A 1 186 ? 12.217 -4.631 -11.159 1.00 94.50 186 VAL A C 1
ATOM 1318 O O . VAL A 1 186 ? 11.671 -4.340 -10.096 1.00 94.50 186 VAL A O 1
ATOM 1321 N N . LEU A 1 187 ? 12.022 -5.817 -11.752 1.00 94.38 187 LEU A N 1
ATOM 1322 C CA . LEU A 1 187 ? 11.084 -6.853 -11.282 1.00 94.38 187 LEU A CA 1
ATOM 1323 C C . LEU A 1 187 ? 11.281 -7.204 -9.803 1.00 94.38 187 LEU A C 1
ATOM 1325 O O . LEU A 1 187 ? 10.320 -7.494 -9.084 1.00 94.38 187 LEU A O 1
ATOM 1329 N N . GLY A 1 188 ? 12.530 -7.123 -9.337 1.00 96.38 188 GLY A N 1
ATOM 1330 C CA . GLY A 1 188 ? 12.884 -7.321 -7.938 1.00 96.38 188 GLY A CA 1
ATOM 1331 C C . GLY A 1 188 ? 12.036 -6.467 -6.999 1.00 96.38 188 GLY A C 1
ATOM 1332 O O . GLY A 1 188 ? 11.659 -6.950 -5.941 1.00 96.38 188 GLY A O 1
ATOM 1333 N N . HIS A 1 189 ? 11.642 -5.255 -7.395 1.00 98.00 189 HIS A N 1
ATOM 1334 C CA . HIS A 1 189 ? 10.826 -4.354 -6.582 1.00 98.00 189 HIS A CA 1
ATOM 1335 C C . HIS A 1 189 ? 9.488 -4.975 -6.159 1.00 98.00 189 HIS A C 1
ATOM 1337 O O . HIS A 1 189 ? 9.208 -5.054 -4.962 1.00 98.00 189 HIS A O 1
ATOM 1343 N N . ALA A 1 190 ? 8.690 -5.492 -7.101 1.00 97.31 190 ALA A N 1
ATOM 1344 C CA . ALA A 1 190 ? 7.442 -6.176 -6.751 1.00 97.31 190 ALA A CA 1
ATOM 1345 C C . ALA A 1 190 ? 7.708 -7.473 -5.989 1.00 97.31 190 ALA A C 1
ATOM 1347 O O . ALA A 1 190 ? 6.962 -7.786 -5.061 1.00 97.31 190 ALA A O 1
ATOM 1348 N N . LEU A 1 191 ? 8.767 -8.210 -6.342 1.00 97.81 191 LEU A N 1
ATOM 1349 C CA . LEU A 1 191 ? 9.121 -9.455 -5.661 1.00 97.81 191 LEU A CA 1
ATOM 1350 C C . LEU A 1 191 ? 9.455 -9.210 -4.182 1.00 97.81 191 LEU A C 1
ATOM 1352 O O . LEU A 1 191 ? 8.923 -9.890 -3.310 1.00 97.81 191 LEU A O 1
ATOM 1356 N N . GLY A 1 192 ? 10.288 -8.212 -3.892 1.00 98.38 192 GLY A N 1
ATOM 1357 C CA . GLY A 1 192 ? 10.674 -7.830 -2.537 1.00 98.38 192 GLY A CA 1
ATOM 1358 C C . GLY A 1 192 ? 9.506 -7.274 -1.737 1.00 98.38 192 GLY A C 1
ATOM 1359 O O . GLY A 1 192 ? 9.302 -7.675 -0.589 1.00 98.38 192 GLY A O 1
ATOM 1360 N N . ALA A 1 193 ? 8.696 -6.409 -2.353 1.00 98.44 193 ALA A N 1
ATOM 1361 C CA . ALA A 1 193 ? 7.493 -5.873 -1.727 1.00 98.44 193 ALA A CA 1
ATOM 1362 C C . ALA A 1 193 ? 6.505 -6.993 -1.363 1.00 98.44 193 ALA A C 1
ATOM 1364 O O . ALA A 1 193 ? 6.029 -7.053 -0.230 1.00 98.44 193 ALA A O 1
ATOM 1365 N N . SER A 1 194 ? 6.255 -7.919 -2.294 1.00 98.19 194 SER A N 1
ATOM 1366 C CA . SER A 1 194 ? 5.349 -9.058 -2.103 1.00 98.19 194 SER A CA 1
ATOM 1367 C C . SER A 1 194 ? 5.882 -10.054 -1.080 1.00 98.19 194 SER A C 1
ATOM 1369 O O . SER A 1 194 ? 5.121 -10.516 -0.238 1.00 98.19 194 SER A O 1
ATOM 1371 N N . PHE A 1 195 ? 7.186 -10.344 -1.093 1.00 98.44 195 PHE A N 1
ATOM 1372 C CA . PHE A 1 195 ? 7.825 -11.208 -0.100 1.00 98.44 195 PHE A CA 1
ATOM 1373 C C . PHE A 1 195 ? 7.651 -10.653 1.317 1.00 98.44 195 PHE A C 1
ATOM 1375 O O . PHE A 1 195 ? 7.188 -11.355 2.218 1.00 98.44 195 PHE A O 1
ATOM 1382 N N . ALA A 1 196 ? 7.966 -9.370 1.508 1.00 98.25 196 ALA A N 1
ATOM 1383 C CA . ALA A 1 196 ? 7.804 -8.717 2.798 1.00 98.25 196 ALA A CA 1
ATOM 1384 C C . ALA A 1 196 ? 6.323 -8.669 3.214 1.00 98.25 196 ALA A C 1
ATOM 1386 O O . ALA A 1 196 ? 5.996 -9.014 4.348 1.00 98.25 196 ALA A O 1
ATOM 1387 N N . ALA A 1 197 ? 5.417 -8.301 2.302 1.00 97.69 197 ALA A N 1
ATOM 1388 C CA . ALA A 1 197 ? 3.982 -8.242 2.570 1.00 97.69 197 ALA A CA 1
ATOM 1389 C C . ALA A 1 197 ? 3.374 -9.610 2.914 1.00 97.69 197 ALA A C 1
ATOM 1391 O O . ALA A 1 197 ? 2.516 -9.682 3.792 1.00 97.69 197 ALA A O 1
ATOM 1392 N N . LEU A 1 198 ? 3.808 -10.691 2.260 1.00 97.44 198 LEU A N 1
ATOM 1393 C CA . LEU A 1 198 ? 3.371 -12.058 2.551 1.00 97.44 198 LEU A CA 1
ATOM 1394 C C . LEU A 1 198 ? 3.748 -12.452 3.982 1.00 97.44 198 LEU A C 1
ATOM 1396 O O . LEU A 1 198 ? 2.895 -12.886 4.754 1.00 97.44 198 LEU A O 1
ATOM 1400 N N . LEU A 1 199 ? 5.018 -12.267 4.352 1.00 97.44 199 LEU A N 1
ATOM 1401 C CA . LEU A 1 199 ? 5.490 -12.614 5.690 1.00 97.44 199 LEU A CA 1
ATOM 1402 C C . LEU A 1 199 ? 4.813 -11.768 6.767 1.00 97.44 199 LEU A C 1
ATOM 1404 O O . LEU A 1 199 ? 4.458 -12.305 7.810 1.00 97.44 199 LEU A O 1
ATOM 1408 N N . MET A 1 200 ? 4.581 -10.478 6.503 1.00 95.56 200 MET A N 1
ATOM 1409 C CA . MET A 1 200 ? 3.836 -9.603 7.410 1.00 95.56 200 MET A CA 1
ATOM 1410 C C . MET A 1 200 ? 2.389 -10.069 7.592 1.00 95.56 200 MET A C 1
ATOM 1412 O O . MET A 1 200 ? 1.918 -10.155 8.723 1.00 95.56 200 MET A O 1
ATOM 1416 N N . GLN A 1 201 ? 1.686 -10.405 6.508 1.00 94.25 201 GLN A N 1
ATOM 1417 C CA . GLN A 1 201 ? 0.324 -10.942 6.583 1.00 94.25 201 GLN A CA 1
ATOM 1418 C C . GLN A 1 201 ? 0.273 -12.235 7.396 1.00 94.25 201 GLN A C 1
ATOM 1420 O O . GLN A 1 201 ? -0.603 -12.376 8.245 1.00 94.25 201 GLN A O 1
ATOM 1425 N N . LEU A 1 202 ? 1.242 -13.134 7.207 1.00 94.44 202 LEU A N 1
ATOM 1426 C CA . LEU A 1 202 ? 1.330 -14.363 7.986 1.00 94.44 202 LEU A CA 1
ATOM 1427 C C . LEU A 1 202 ? 1.590 -14.071 9.470 1.00 94.44 202 LEU A C 1
ATOM 1429 O O . LEU A 1 202 ? 0.835 -14.528 10.326 1.00 94.44 202 LEU A O 1
ATOM 1433 N N . SER A 1 203 ? 2.629 -13.297 9.794 1.00 93.62 203 SER A N 1
ATOM 1434 C CA . SER A 1 203 ? 3.029 -13.069 11.184 1.00 93.62 203 SER A CA 1
ATOM 1435 C C . SER A 1 203 ? 2.030 -12.212 11.953 1.00 93.62 203 SER A C 1
ATOM 1437 O O . SER A 1 203 ? 1.598 -12.598 13.036 1.00 93.62 203 SER A O 1
ATOM 1439 N N . GLY A 1 204 ? 1.647 -11.051 11.419 1.00 90.50 204 GLY A N 1
ATOM 1440 C CA . GLY A 1 204 ? 0.737 -10.153 12.126 1.00 90.50 204 GLY A CA 1
ATOM 1441 C C . GLY A 1 204 ? -0.732 -10.539 11.983 1.00 90.50 204 GLY A C 1
ATOM 1442 O O . GLY A 1 204 ? -1.508 -10.222 12.875 1.00 90.50 204 GLY A O 1
ATOM 1443 N N . GLY A 1 205 ? -1.111 -11.265 10.925 1.00 89.94 205 GLY A N 1
ATOM 1444 C CA . GLY A 1 205 ? -2.432 -11.892 10.843 1.00 89.94 205 GLY A CA 1
ATOM 1445 C C . GLY A 1 205 ? -2.601 -12.974 11.907 1.00 89.94 205 GLY A C 1
ATOM 1446 O O . GLY A 1 205 ? -3.622 -12.998 12.584 1.00 89.94 205 GLY A O 1
ATOM 1447 N N . SER A 1 206 ? -1.568 -13.795 12.130 1.00 92.94 206 SER A N 1
ATOM 1448 C CA . SER A 1 206 ? -1.566 -14.776 13.225 1.00 92.94 206 SER A CA 1
ATOM 1449 C C . SER A 1 206 ? -1.609 -14.100 14.597 1.00 92.94 206 SER A C 1
ATOM 1451 O O . SER A 1 206 ? -2.354 -14.545 15.460 1.00 92.94 206 SER A O 1
ATOM 1453 N N . PHE A 1 207 ? -0.850 -13.016 14.798 1.00 93.25 207 PHE A N 1
ATOM 1454 C CA . PHE A 1 207 ? -0.874 -12.247 16.047 1.00 93.25 207 PHE A CA 1
ATOM 1455 C C . PHE A 1 207 ? -2.253 -11.643 16.331 1.00 93.25 207 PHE A C 1
ATOM 1457 O O . PHE A 1 207 ? -2.799 -11.886 17.399 1.00 93.25 207 PHE A O 1
ATOM 1464 N N . SER A 1 208 ? -2.824 -10.920 15.361 1.00 92.31 208 SER A N 1
ATOM 1465 C CA . SER A 1 208 ? -4.158 -10.322 15.482 1.00 92.31 208 SER A CA 1
ATOM 1466 C C . SER A 1 208 ? -5.213 -11.390 15.737 1.00 92.31 208 SER A C 1
ATOM 1468 O O . SER A 1 208 ? -5.921 -11.298 16.724 1.00 92.31 208 SER A O 1
ATOM 1470 N N . LYS A 1 209 ? -5.259 -12.467 14.943 1.00 93.69 209 LYS A N 1
ATOM 1471 C CA . LYS A 1 209 ? -6.292 -13.497 15.117 1.00 93.69 209 LYS A CA 1
ATOM 1472 C C . LYS A 1 209 ? -6.154 -14.339 16.376 1.00 93.69 209 LYS A C 1
ATOM 1474 O O . LYS A 1 209 ? -7.167 -14.731 16.938 1.00 93.69 209 LYS A O 1
ATOM 1479 N N . ALA A 1 210 ? -4.936 -14.617 16.832 1.00 93.69 210 ALA A N 1
ATOM 1480 C CA . ALA A 1 210 ? -4.754 -15.296 18.109 1.00 93.69 210 ALA A CA 1
ATOM 1481 C C . ALA A 1 210 ? -5.189 -14.410 19.288 1.00 93.69 210 ALA A C 1
ATOM 1483 O O . ALA A 1 210 ? -5.744 -14.929 20.253 1.00 93.69 210 ALA A O 1
ATOM 1484 N N . ALA A 1 211 ? -4.938 -13.099 19.206 1.00 93.88 211 ALA A N 1
ATOM 1485 C CA . ALA A 1 211 ? -5.344 -12.149 20.233 1.00 93.88 211 ALA A CA 1
ATOM 1486 C C . ALA A 1 211 ? -6.867 -11.937 20.251 1.00 93.88 211 ALA A C 1
ATOM 1488 O O . ALA A 1 211 ? -7.449 -12.086 21.315 1.00 93.88 211 ALA A O 1
ATOM 1489 N N . ASP A 1 212 ? -7.480 -11.717 19.086 1.00 94.00 212 ASP A N 1
ATOM 1490 C CA . ASP A 1 212 ? -8.930 -11.617 18.833 1.00 94.00 212 ASP A CA 1
ATOM 1491 C C . ASP A 1 212 ? -9.685 -12.821 19.428 1.00 94.00 212 ASP A C 1
ATOM 1493 O O . ASP A 1 212 ? -10.453 -12.693 20.375 1.00 94.00 212 ASP A O 1
ATOM 1497 N N . ILE A 1 213 ? -9.333 -14.048 19.012 1.00 93.69 213 ILE A N 1
ATOM 1498 C CA . ILE A 1 213 ? -9.959 -15.275 19.542 1.00 93.69 213 ILE A CA 1
ATOM 1499 C C . ILE A 1 213 ? -9.757 -15.407 21.059 1.00 93.69 213 ILE A C 1
ATOM 1501 O O . ILE A 1 213 ? -10.660 -15.844 21.772 1.00 93.69 213 ILE A O 1
ATOM 1505 N N . GLY A 1 214 ? -8.565 -15.073 21.562 1.00 92.94 214 GLY A N 1
ATOM 1506 C CA . GLY A 1 214 ? -8.269 -15.138 22.992 1.00 92.94 214 GLY A CA 1
ATOM 1507 C C . GLY A 1 214 ? -9.068 -14.119 23.808 1.00 92.94 214 GLY A C 1
ATOM 1508 O O . GLY A 1 214 ? -9.532 -14.450 24.900 1.00 92.94 214 GLY A O 1
ATOM 1509 N N . ALA A 1 215 ? -9.245 -12.910 23.276 1.00 93.56 215 ALA A N 1
ATOM 1510 C CA . ALA A 1 215 ? -10.026 -11.847 23.887 1.00 93.56 215 ALA A CA 1
ATOM 1511 C C . ALA A 1 215 ? -11.513 -12.210 23.909 1.00 93.56 215 ALA A C 1
ATOM 1513 O O . ALA A 1 215 ? -12.091 -12.236 24.995 1.00 93.56 215 ALA A O 1
ATOM 1514 N N . ASP A 1 216 ? -12.078 -12.614 22.773 1.00 93.38 216 ASP A N 1
ATOM 1515 C CA . ASP A 1 216 ? -13.479 -13.020 22.634 1.00 93.38 216 ASP A CA 1
ATOM 1516 C C . ASP A 1 216 ? -13.858 -14.173 23.566 1.00 93.38 216 ASP A C 1
ATOM 1518 O O . ASP A 1 216 ? -14.879 -14.136 24.260 1.00 93.38 216 ASP A O 1
ATOM 1522 N N . VAL A 1 217 ? -13.042 -15.233 23.584 1.00 92.06 217 VAL A N 1
ATOM 1523 C CA . VAL A 1 217 ? -13.309 -16.410 24.420 1.00 92.06 217 VAL A CA 1
ATOM 1524 C C . VAL A 1 217 ? -13.175 -16.050 25.895 1.00 92.06 217 VAL A C 1
ATOM 1526 O O . VAL A 1 217 ? -14.057 -16.390 26.682 1.00 92.06 217 VAL A O 1
ATOM 1529 N N . GLY A 1 218 ? -12.121 -15.317 26.264 1.00 89.31 218 GLY A N 1
ATOM 1530 C CA . GLY A 1 218 ? -11.914 -14.871 27.639 1.00 89.31 218 GLY A CA 1
ATOM 1531 C C . GLY A 1 218 ? -13.053 -13.986 28.145 1.00 89.31 218 GLY A C 1
ATOM 1532 O O . GLY A 1 218 ? -13.524 -14.182 29.264 1.00 89.31 218 GLY A O 1
ATOM 1533 N N . ALA A 1 219 ? -13.543 -13.064 27.311 1.00 91.56 219 ALA A N 1
ATOM 1534 C CA . ALA A 1 219 ? -14.668 -12.201 27.650 1.00 91.56 219 ALA A CA 1
ATOM 1535 C C . ALA A 1 219 ? -15.945 -13.018 27.877 1.00 91.56 219 ALA A C 1
ATOM 1537 O O . ALA A 1 219 ? -16.585 -12.894 28.921 1.00 91.56 219 ALA A O 1
ATOM 1538 N N . ARG A 1 220 ? -16.273 -13.933 26.956 1.00 91.38 220 ARG A N 1
ATOM 1539 C CA . ARG A 1 220 ? -17.467 -14.785 27.066 1.00 91.38 220 ARG A CA 1
ATOM 1540 C C . ARG A 1 220 ? -17.441 -15.702 28.284 1.00 91.38 220 ARG A C 1
ATOM 1542 O O . ARG A 1 220 ? -18.452 -15.807 28.973 1.00 91.38 220 ARG A O 1
ATOM 1549 N N . GLU A 1 221 ? -16.316 -16.360 28.558 1.00 91.94 221 GLU A N 1
ATOM 1550 C CA . GLU A 1 221 ? -16.186 -17.261 29.712 1.00 91.94 221 GLU A CA 1
ATOM 1551 C C . GLU A 1 221 ? -16.252 -16.509 31.046 1.00 91.94 221 GLU A C 1
ATOM 1553 O O . GLU A 1 221 ? -16.808 -17.021 32.019 1.00 91.94 221 GLU A O 1
ATOM 1558 N N . ALA A 1 222 ? -15.723 -15.285 31.089 1.00 91.56 222 ALA A N 1
ATOM 1559 C CA . ALA A 1 222 ? -15.760 -14.430 32.270 1.00 91.56 222 ALA A CA 1
ATOM 1560 C C . ALA A 1 222 ? -17.068 -13.626 32.414 1.00 91.56 222 ALA A C 1
ATOM 1562 O O . ALA A 1 222 ? -17.253 -12.958 33.430 1.00 91.56 222 ALA A O 1
ATOM 1563 N N . GLY A 1 223 ? -17.972 -13.680 31.427 1.00 92.62 223 GLY A N 1
ATOM 1564 C CA . GLY A 1 223 ? -19.198 -12.878 31.404 1.00 92.62 223 GLY A CA 1
ATOM 1565 C C . GLY A 1 223 ? -18.942 -11.372 31.280 1.00 92.62 223 GLY A C 1
ATOM 1566 O O . GLY A 1 223 ? -19.721 -10.581 31.808 1.00 92.62 223 GLY A O 1
ATOM 1567 N N . LEU A 1 224 ? -17.837 -10.991 30.639 1.00 92.62 224 LEU A N 1
ATOM 1568 C CA . LEU A 1 224 ? -17.475 -9.609 30.338 1.00 92.62 224 LEU A CA 1
ATOM 1569 C C . LEU A 1 224 ? -18.050 -9.184 28.982 1.00 92.62 224 LEU A C 1
ATOM 1571 O O . LEU A 1 224 ? -18.293 -10.019 28.107 1.00 92.62 224 LEU A O 1
ATOM 1575 N N . ASP A 1 225 ? -18.226 -7.875 28.814 1.00 91.62 225 ASP A N 1
ATOM 1576 C CA . ASP A 1 225 ? -18.541 -7.288 27.515 1.00 91.62 225 ASP A CA 1
ATOM 1577 C C . ASP A 1 225 ? -17.365 -7.447 26.534 1.00 91.62 225 ASP A C 1
ATOM 1579 O O . ASP A 1 225 ? -16.210 -7.657 26.923 1.00 91.62 225 ASP A O 1
ATOM 1583 N N . ASP A 1 226 ? -17.677 -7.333 25.245 1.00 88.12 226 ASP A N 1
ATOM 1584 C CA . ASP A 1 226 ? -16.674 -7.299 24.184 1.00 88.12 226 ASP A CA 1
ATOM 1585 C C . ASP A 1 226 ? -15.737 -6.090 24.358 1.00 88.12 226 ASP A C 1
ATOM 1587 O O . ASP A 1 226 ? -16.182 -5.011 24.761 1.00 88.12 226 ASP A O 1
ATOM 1591 N N . ASP A 1 227 ? -14.439 -6.277 24.106 1.00 89.44 227 ASP A N 1
ATOM 1592 C CA . ASP A 1 227 ? -13.389 -5.273 24.355 1.00 89.44 227 ASP A CA 1
ATOM 1593 C C . ASP A 1 227 ? -13.335 -4.694 25.795 1.00 89.44 227 ASP A C 1
ATOM 1595 O O . ASP A 1 227 ? -12.849 -3.577 26.020 1.00 89.44 227 ASP A O 1
ATOM 1599 N N . ALA A 1 228 ? -13.801 -5.440 26.805 1.00 90.00 228 ALA A N 1
ATOM 1600 C CA . ALA A 1 228 ? -13.776 -4.997 28.202 1.00 90.00 228 ALA A CA 1
ATOM 1601 C C . ALA A 1 228 ? -12.355 -4.680 28.714 1.00 90.00 228 ALA A C 1
ATOM 1603 O O . ALA A 1 228 ? -11.407 -5.441 28.517 1.00 90.00 228 ALA A O 1
ATOM 1604 N N . ALA A 1 229 ? -12.202 -3.579 29.459 1.00 86.44 229 ALA A N 1
ATOM 1605 C CA . ALA A 1 229 ? -10.901 -3.132 29.971 1.00 86.44 229 ALA A CA 1
ATOM 1606 C C . ALA A 1 229 ? -10.292 -4.092 31.013 1.00 86.44 229 ALA A C 1
ATOM 1608 O O . ALA A 1 229 ? -9.080 -4.084 31.243 1.00 86.44 229 ALA A O 1
ATOM 1609 N N . GLU A 1 230 ? -11.131 -4.904 31.653 1.00 88.38 230 GLU A N 1
ATOM 1610 C CA . GLU A 1 230 ? -10.773 -5.957 32.598 1.00 88.38 230 GLU A CA 1
ATOM 1611 C C . GLU A 1 230 ? -10.149 -7.173 31.907 1.00 88.38 230 GLU A C 1
ATOM 1613 O O . GLU A 1 230 ? -9.436 -7.946 32.552 1.00 88.38 230 GLU A O 1
ATOM 1618 N N . ASN A 1 231 ? -10.395 -7.346 30.606 1.00 92.31 231 ASN A N 1
ATOM 1619 C CA . ASN A 1 231 ? -9.855 -8.453 29.843 1.00 92.31 231 ASN A CA 1
ATOM 1620 C C . ASN A 1 231 ? -8.392 -8.159 29.454 1.00 92.31 231 ASN A C 1
ATOM 1622 O O . ASN A 1 231 ? -8.114 -7.261 28.653 1.00 92.31 231 ASN A O 1
ATOM 1626 N N . PRO A 1 232 ? -7.413 -8.925 29.974 1.00 86.19 232 PRO A N 1
ATOM 1627 C CA . PRO A 1 232 ? -6.002 -8.672 29.696 1.00 86.19 232 PRO A CA 1
ATOM 1628 C C . PRO A 1 232 ? -5.630 -8.872 28.217 1.00 86.19 232 PRO A C 1
ATOM 1630 O O . PRO A 1 232 ? -4.584 -8.381 27.786 1.00 86.19 232 PRO A O 1
ATOM 1633 N N . ALA A 1 233 ? -6.454 -9.582 27.439 1.00 92.88 233 ALA A N 1
ATOM 1634 C CA . ALA A 1 233 ? -6.210 -9.842 26.025 1.00 92.88 233 ALA A CA 1
ATOM 1635 C C . ALA A 1 233 ? -6.631 -8.682 25.104 1.00 92.88 233 ALA A C 1
ATOM 1637 O O . ALA A 1 233 ? -6.056 -8.549 24.025 1.00 92.88 233 ALA A O 1
ATOM 1638 N N . THR A 1 234 ? -7.523 -7.783 25.536 1.00 94.31 234 THR A N 1
ATOM 1639 C CA . THR A 1 234 ? -8.047 -6.680 24.704 1.00 94.31 234 THR A CA 1
ATOM 1640 C C . THR A 1 234 ? -6.951 -5.748 24.197 1.00 94.31 234 THR A C 1
ATOM 1642 O O . THR A 1 234 ? -6.935 -5.347 23.037 1.00 94.31 234 THR A O 1
ATOM 1645 N N . VAL A 1 235 ? -5.947 -5.440 25.025 1.00 94.56 235 VAL A N 1
ATOM 1646 C CA . VAL A 1 235 ? -4.815 -4.609 24.577 1.00 94.56 235 VAL A CA 1
ATOM 1647 C C . VAL A 1 235 ? -4.024 -5.298 23.461 1.00 94.56 235 VAL A C 1
ATOM 1649 O O . VAL A 1 235 ? -3.538 -4.624 22.551 1.00 94.56 235 VAL A O 1
ATOM 1652 N N . ALA A 1 236 ? -3.872 -6.623 23.529 1.00 94.75 236 ALA A N 1
ATOM 1653 C CA . ALA A 1 236 ? -3.171 -7.386 22.505 1.00 94.75 236 ALA A CA 1
ATOM 1654 C C . ALA A 1 236 ? -3.987 -7.468 21.211 1.00 94.75 236 ALA A C 1
ATOM 1656 O O . ALA A 1 236 ? -3.397 -7.353 20.138 1.00 94.75 236 ALA A O 1
ATOM 1657 N N . ASP A 1 237 ? -5.308 -7.603 21.314 1.00 95.94 237 ASP A N 1
ATOM 1658 C CA . ASP A 1 237 ? -6.206 -7.634 20.163 1.00 95.94 237 ASP A CA 1
ATOM 1659 C C . ASP A 1 237 ? -6.205 -6.297 19.409 1.00 95.94 237 ASP A C 1
ATOM 1661 O O . ASP A 1 237 ? -5.792 -6.225 18.250 1.00 95.94 237 ASP A O 1
ATOM 1665 N N . LEU A 1 238 ? -6.455 -5.191 20.113 1.00 95.25 238 LEU A N 1
ATOM 1666 C CA . LEU A 1 238 ? -6.428 -3.848 19.525 1.00 95.25 238 LEU A CA 1
ATOM 1667 C C . LEU A 1 238 ? -5.037 -3.467 18.978 1.00 95.25 238 LEU A C 1
ATOM 1669 O O . LEU A 1 238 ? -4.906 -2.746 17.979 1.00 95.25 238 LEU A O 1
ATOM 1673 N N . ALA A 1 239 ? -3.959 -3.961 19.602 1.00 96.06 239 ALA A N 1
ATOM 1674 C CA . ALA A 1 239 ? -2.610 -3.837 19.050 1.00 96.06 239 ALA A CA 1
ATOM 1675 C C . ALA A 1 239 ? -2.446 -4.679 17.772 1.00 96.06 239 ALA A C 1
ATOM 1677 O O . ALA A 1 239 ? -1.809 -4.236 16.809 1.00 96.06 239 ALA A O 1
ATOM 1678 N N . GLY A 1 240 ? -3.034 -5.874 17.750 1.00 95.06 240 GLY A N 1
ATOM 1679 C CA . GLY A 1 240 ? -3.165 -6.745 16.589 1.00 95.06 240 GLY A CA 1
ATOM 1680 C C . GLY A 1 240 ? -3.883 -6.065 15.431 1.00 95.06 240 GLY A C 1
ATOM 1681 O O . GLY A 1 240 ? -3.391 -6.119 14.305 1.00 95.06 240 GLY A O 1
ATOM 1682 N N . ASP A 1 241 ? -4.952 -5.326 15.689 1.00 94.75 241 ASP A N 1
ATOM 1683 C CA . ASP A 1 241 ? -5.676 -4.555 14.678 1.00 94.75 241 ASP A CA 1
ATOM 1684 C C . ASP A 1 241 ? -4.866 -3.389 14.102 1.00 94.75 241 ASP A C 1
ATOM 1686 O O . ASP A 1 241 ? -4.905 -3.112 12.895 1.00 94.75 241 ASP A O 1
ATOM 1690 N N . CYS A 1 242 ? -4.041 -2.737 14.923 1.00 94.44 242 CYS A N 1
ATOM 1691 C CA . CYS A 1 242 ? -3.119 -1.714 14.434 1.00 94.44 242 CYS A CA 1
ATOM 1692 C C . CYS A 1 242 ? -2.056 -2.315 13.497 1.00 94.44 242 CYS A C 1
ATOM 1694 O O . CYS A 1 242 ? -1.792 -1.771 12.419 1.00 94.44 242 CYS A O 1
ATOM 1696 N N . VAL A 1 243 ? -1.451 -3.444 13.880 1.00 91.88 243 VAL A N 1
ATOM 1697 C CA . VAL A 1 243 ? -0.377 -4.083 13.101 1.00 91.88 243 VAL A CA 1
ATOM 1698 C C . VAL A 1 243 ? -0.940 -4.904 11.940 1.00 91.88 243 VAL A C 1
ATOM 1700 O O . VAL A 1 243 ? -0.660 -4.611 10.782 1.00 91.88 243 VAL A O 1
ATOM 1703 N N . GLY A 1 244 ? -1.702 -5.952 12.231 1.00 85.56 244 GLY A N 1
ATOM 1704 C CA . GLY A 1 244 ? -2.294 -6.868 11.260 1.00 85.56 244 GLY A CA 1
ATOM 1705 C C . GLY A 1 244 ? -3.417 -6.213 10.469 1.00 85.56 244 GLY A C 1
ATOM 1706 O O . GLY A 1 244 ? -3.382 -6.200 9.235 1.00 85.56 244 GLY A O 1
ATOM 1707 N N . GLY A 1 245 ? -4.371 -5.614 11.180 1.00 82.12 245 GLY A N 1
ATOM 1708 C CA . GLY A 1 245 ? -5.551 -4.994 10.588 1.00 82.12 245 GLY A CA 1
ATOM 1709 C C . GLY A 1 245 ? -5.260 -3.734 9.767 1.00 82.12 245 GLY A C 1
ATOM 1710 O O . GLY A 1 245 ? -6.021 -3.438 8.847 1.00 82.12 245 GLY A O 1
ATOM 1711 N N . THR A 1 246 ? -4.160 -3.017 10.013 1.00 89.94 246 THR A N 1
ATOM 1712 C CA . THR A 1 246 ? -3.835 -1.787 9.266 1.00 89.94 246 THR A CA 1
ATOM 1713 C C . THR A 1 246 ? -2.444 -1.817 8.646 1.00 89.94 246 THR A C 1
ATOM 1715 O O . THR A 1 246 ? -2.324 -1.721 7.424 1.00 89.94 246 THR A O 1
ATOM 1718 N N . GLY A 1 247 ? -1.390 -1.987 9.449 1.00 94.00 247 GLY A N 1
ATOM 1719 C CA . GLY A 1 247 ? -0.002 -1.981 8.973 1.00 94.00 247 GLY A CA 1
ATOM 1720 C C . GLY A 1 247 ? 0.273 -2.996 7.861 1.00 94.00 247 GLY A C 1
ATOM 1721 O O . GLY A 1 247 ? 0.785 -2.664 6.791 1.00 94.00 247 GLY A O 1
ATOM 1722 N N . ASN A 1 248 ? -0.120 -4.244 8.077 1.00 93.56 248 ASN A N 1
ATOM 1723 C CA . ASN A 1 248 ? 0.154 -5.331 7.145 1.00 93.56 248 ASN A CA 1
ATOM 1724 C C . ASN A 1 248 ? -0.725 -5.245 5.895 1.00 93.56 248 ASN A C 1
ATOM 1726 O O . ASN A 1 248 ? -0.238 -5.515 4.797 1.00 93.56 248 ASN A O 1
ATOM 1730 N N . ARG A 1 249 ? -1.978 -4.787 6.032 1.00 94.94 249 ARG A N 1
ATOM 1731 C CA . ARG A 1 249 ? -2.832 -4.471 4.878 1.00 94.94 249 ARG A CA 1
ATOM 1732 C C . ARG A 1 249 ? -2.252 -3.328 4.042 1.00 94.94 249 ARG A C 1
ATOM 1734 O O . ARG A 1 249 ? -2.244 -3.429 2.822 1.00 94.94 249 ARG A O 1
ATOM 1741 N N . ALA A 1 250 ? -1.671 -2.302 4.665 1.00 97.12 250 ALA A N 1
ATOM 1742 C CA . ALA A 1 250 ? -0.978 -1.234 3.945 1.00 97.12 250 ALA A CA 1
ATOM 1743 C C . ALA A 1 250 ? 0.245 -1.747 3.161 1.00 97.12 250 ALA A C 1
ATOM 1745 O O . ALA A 1 250 ? 0.438 -1.364 2.008 1.00 97.12 250 ALA A O 1
ATOM 1746 N N . ALA A 1 251 ? 1.044 -2.648 3.744 1.00 97.44 251 ALA A N 1
ATOM 1747 C CA . ALA A 1 251 ? 2.152 -3.287 3.031 1.00 97.44 251 ALA A CA 1
ATOM 1748 C C . ALA A 1 251 ? 1.679 -4.178 1.870 1.00 97.44 251 ALA A C 1
ATOM 1750 O O . ALA A 1 251 ? 2.302 -4.170 0.810 1.00 97.44 251 ALA A O 1
ATOM 1751 N N . ALA A 1 252 ? 0.568 -4.902 2.034 1.00 97.12 252 ALA A N 1
ATOM 1752 C CA . ALA A 1 252 ? -0.044 -5.680 0.957 1.00 97.12 252 ALA A CA 1
ATOM 1753 C C . ALA A 1 252 ? -0.547 -4.783 -0.188 1.00 97.12 252 ALA A C 1
ATOM 1755 O O . ALA A 1 252 ? -0.303 -5.082 -1.359 1.00 97.12 252 ALA A O 1
ATOM 1756 N N . SER A 1 253 ? -1.162 -3.642 0.133 1.00 97.00 253 SER A N 1
ATOM 1757 C CA . SER A 1 253 ? -1.550 -2.635 -0.860 1.00 97.00 253 SER A CA 1
ATOM 1758 C C . SER A 1 253 ? -0.337 -2.038 -1.576 1.00 97.00 253 SER A C 1
ATOM 1760 O O . SER A 1 253 ? -0.377 -1.872 -2.790 1.00 97.00 253 SER A O 1
ATOM 1762 N N . PHE A 1 254 ? 0.768 -1.773 -0.868 1.00 98.06 254 PHE A N 1
ATOM 1763 C CA . PHE A 1 254 ? 2.027 -1.348 -1.493 1.00 98.06 254 PHE A CA 1
ATOM 1764 C C . PHE A 1 254 ? 2.594 -2.416 -2.436 1.00 98.06 254 PHE A C 1
ATOM 1766 O O . PHE A 1 254 ? 2.990 -2.092 -3.551 1.00 98.06 254 PHE A O 1
ATOM 1773 N N . ALA A 1 255 ? 2.603 -3.685 -2.026 1.00 97.81 255 ALA A N 1
ATOM 1774 C CA . ALA A 1 255 ? 3.059 -4.783 -2.875 1.00 97.81 255 ALA A CA 1
ATOM 1775 C C . ALA A 1 255 ? 2.196 -4.938 -4.136 1.00 97.81 255 ALA A C 1
ATOM 1777 O O . ALA A 1 255 ? 2.733 -5.122 -5.226 1.00 97.81 255 ALA A O 1
ATOM 1778 N N . THR A 1 256 ? 0.877 -4.796 -3.994 1.00 96.44 256 THR A N 1
ATOM 1779 C CA . THR A 1 256 ? -0.069 -4.804 -5.119 1.00 96.44 256 THR A CA 1
ATOM 1780 C C . THR A 1 256 ? 0.229 -3.654 -6.074 1.00 96.44 256 THR A C 1
ATOM 1782 O O . THR A 1 256 ? 0.411 -3.881 -7.264 1.00 96.44 256 THR A O 1
ATOM 1785 N N . ALA A 1 257 ? 0.400 -2.444 -5.542 1.00 96.06 257 ALA A N 1
ATOM 1786 C CA . ALA A 1 257 ? 0.755 -1.262 -6.314 1.00 96.06 257 ALA A CA 1
ATOM 1787 C C . ALA A 1 257 ? 2.093 -1.467 -7.067 1.00 96.06 257 ALA A C 1
ATOM 1789 O O . ALA A 1 257 ? 2.171 -1.280 -8.280 1.00 96.06 257 ALA A O 1
ATOM 1790 N N . ALA A 1 258 ? 3.140 -1.951 -6.399 1.00 96.25 258 ALA A N 1
ATOM 1791 C CA . ALA A 1 258 ? 4.418 -2.262 -7.042 1.00 96.25 258 ALA A CA 1
ATOM 1792 C C . ALA A 1 258 ? 4.282 -3.321 -8.156 1.00 96.25 258 ALA A C 1
ATOM 1794 O O . ALA A 1 258 ? 4.932 -3.217 -9.196 1.00 96.25 258 ALA A O 1
ATOM 1795 N N . CYS A 1 259 ? 3.435 -4.332 -7.949 1.00 96.12 259 CYS A N 1
ATOM 1796 C CA . CYS A 1 259 ? 3.161 -5.380 -8.929 1.00 96.12 259 CYS A CA 1
ATOM 1797 C C . CYS A 1 259 ? 2.409 -4.835 -10.151 1.00 96.12 259 CYS A C 1
ATOM 1799 O O . CYS A 1 259 ? 2.814 -5.097 -11.279 1.00 96.12 259 CYS A O 1
ATOM 1801 N N . GLU A 1 260 ? 1.372 -4.022 -9.944 1.00 94.25 260 GLU A N 1
ATOM 1802 C CA . GLU A 1 260 ? 0.602 -3.385 -11.018 1.00 94.25 260 GLU A CA 1
ATOM 1803 C C . GLU A 1 260 ? 1.478 -2.492 -11.907 1.00 94.25 260 GLU A C 1
ATOM 1805 O O . GLU A 1 260 ? 1.354 -2.548 -13.132 1.00 94.25 260 GLU A O 1
ATOM 1810 N N . ASP A 1 261 ? 2.407 -1.725 -11.312 1.00 92.88 261 ASP A N 1
ATOM 1811 C CA . ASP A 1 261 ? 3.373 -0.917 -12.072 1.00 92.88 261 ASP A CA 1
ATOM 1812 C C . ASP A 1 261 ? 4.196 -1.810 -13.004 1.00 92.88 261 ASP A C 1
ATOM 1814 O O . ASP A 1 261 ? 4.278 -1.559 -14.207 1.00 92.88 261 ASP A O 1
ATOM 1818 N N . LEU A 1 262 ? 4.776 -2.880 -12.457 1.00 93.06 262 LEU A N 1
ATOM 1819 C CA . LEU A 1 262 ? 5.672 -3.771 -13.190 1.00 93.06 262 LEU A CA 1
ATOM 1820 C C . LEU A 1 262 ? 4.954 -4.607 -14.248 1.00 93.06 262 LEU A C 1
ATOM 1822 O O . LEU A 1 262 ? 5.469 -4.757 -15.355 1.00 93.06 262 LEU A O 1
ATOM 1826 N N . VAL A 1 263 ? 3.759 -5.120 -13.951 1.00 92.56 263 VAL A N 1
ATOM 1827 C CA . VAL A 1 263 ? 2.947 -5.875 -14.915 1.00 92.56 263 VAL A CA 1
ATOM 1828 C C . VAL A 1 263 ? 2.556 -4.984 -16.088 1.00 92.56 263 VAL A C 1
ATOM 1830 O O . VAL A 1 263 ? 2.648 -5.410 -17.241 1.00 92.56 263 VAL A O 1
ATOM 1833 N N . MET A 1 264 ? 2.172 -3.733 -15.828 1.00 91.44 264 MET A N 1
ATOM 1834 C CA . MET A 1 264 ? 1.832 -2.801 -16.898 1.00 91.44 264 MET A CA 1
ATOM 1835 C C . MET A 1 264 ? 3.072 -2.391 -17.708 1.00 91.44 264 MET A C 1
ATOM 1837 O O . MET A 1 264 ? 2.992 -2.337 -18.934 1.00 91.44 264 MET A O 1
ATOM 1841 N N . MET A 1 265 ? 4.231 -2.182 -17.069 1.00 91.44 265 MET A N 1
ATOM 1842 C CA . MET A 1 265 ? 5.500 -1.961 -17.780 1.00 91.44 265 MET A CA 1
ATOM 1843 C C . MET A 1 265 ? 5.862 -3.145 -18.683 1.00 91.44 265 MET A C 1
ATOM 1845 O O . MET A 1 265 ? 6.245 -2.941 -19.833 1.00 91.44 265 MET A O 1
ATOM 1849 N N . LEU A 1 266 ? 5.704 -4.379 -18.196 1.00 90.12 266 LEU A N 1
ATOM 1850 C CA . LEU A 1 266 ? 5.957 -5.588 -18.978 1.00 90.12 266 LEU A CA 1
ATOM 1851 C C . LEU A 1 266 ? 4.995 -5.696 -20.168 1.00 90.12 266 LEU A C 1
ATOM 1853 O O . LEU A 1 266 ? 5.427 -5.960 -21.289 1.00 90.12 266 LEU A O 1
ATOM 1857 N N . ALA A 1 267 ? 3.701 -5.443 -19.957 1.00 89.38 267 ALA A N 1
ATOM 1858 C CA . ALA A 1 267 ? 2.712 -5.445 -21.030 1.00 89.38 267 ALA A CA 1
ATOM 1859 C C . ALA A 1 267 ? 3.042 -4.402 -22.113 1.00 89.38 267 ALA A C 1
ATOM 1861 O O . ALA A 1 267 ? 2.971 -4.698 -23.305 1.00 89.38 267 ALA A O 1
ATOM 1862 N N . LEU A 1 268 ? 3.459 -3.197 -21.717 1.00 88.12 268 LEU A N 1
ATOM 1863 C CA . LEU A 1 268 ? 3.851 -2.138 -22.650 1.00 88.12 268 LEU A CA 1
ATOM 1864 C C . LEU A 1 268 ? 5.177 -2.443 -23.360 1.00 88.12 268 LEU A C 1
ATOM 1866 O O . LEU A 1 268 ? 5.317 -2.131 -24.542 1.00 88.12 268 LEU A O 1
ATOM 1870 N N . ALA A 1 269 ? 6.115 -3.122 -22.699 1.00 86.44 269 ALA A N 1
ATOM 1871 C CA . ALA A 1 269 ? 7.328 -3.629 -23.332 1.00 86.44 269 ALA A CA 1
ATOM 1872 C C . ALA A 1 269 ? 7.024 -4.680 -24.419 1.00 86.44 269 ALA A C 1
ATOM 1874 O O . ALA A 1 269 ? 7.645 -4.662 -25.482 1.00 86.44 269 ALA A O 1
ATOM 1875 N N . LEU A 1 270 ? 6.025 -5.547 -24.209 1.00 85.75 270 LEU A N 1
ATOM 1876 C CA . LEU A 1 270 ? 5.555 -6.491 -25.233 1.00 85.75 270 LEU A CA 1
ATOM 1877 C C . LEU A 1 270 ? 4.894 -5.775 -26.418 1.00 85.75 270 LEU A C 1
ATOM 1879 O O . LEU A 1 270 ? 5.140 -6.133 -27.569 1.00 85.75 270 LEU A O 1
ATOM 1883 N N . VAL A 1 271 ? 4.097 -4.733 -26.156 1.00 84.00 271 VAL A N 1
ATOM 1884 C CA . VAL A 1 271 ? 3.517 -3.889 -27.217 1.00 84.00 271 VAL A CA 1
ATOM 1885 C C . VAL A 1 271 ? 4.618 -3.222 -28.044 1.00 84.00 271 VAL A C 1
ATOM 1887 O O . VAL A 1 271 ? 4.523 -3.189 -29.267 1.00 84.00 271 VAL A O 1
ATOM 1890 N N . TYR A 1 272 ? 5.681 -2.742 -27.398 1.00 83.25 272 TYR A N 1
ATOM 1891 C CA . TYR A 1 272 ? 6.835 -2.157 -28.077 1.00 83.25 272 TYR A CA 1
ATOM 1892 C C . TYR A 1 272 ? 7.586 -3.157 -28.958 1.00 83.25 272 TYR A C 1
ATOM 1894 O O . TYR A 1 272 ? 7.958 -2.828 -30.081 1.00 83.25 272 TYR A O 1
ATOM 1902 N N . ALA A 1 273 ? 7.769 -4.392 -28.486 1.00 80.81 273 ALA A N 1
ATOM 1903 C CA . ALA A 1 273 ? 8.406 -5.443 -29.277 1.00 80.81 273 ALA A CA 1
ATOM 1904 C C . ALA A 1 273 ? 7.616 -5.779 -30.558 1.00 80.81 273 ALA A C 1
ATOM 1906 O O . ALA A 1 273 ? 8.216 -6.125 -31.574 1.00 80.81 273 ALA A O 1
ATOM 1907 N N . ALA A 1 274 ? 6.286 -5.642 -30.528 1.00 82.56 274 ALA A N 1
ATOM 1908 C CA . ALA A 1 274 ? 5.417 -5.842 -31.688 1.00 82.56 274 ALA A CA 1
ATOM 1909 C C . ALA A 1 274 ? 5.346 -4.622 -32.632 1.00 82.56 274 ALA A C 1
ATOM 1911 O O . ALA A 1 274 ? 4.933 -4.766 -33.782 1.00 82.56 274 ALA A O 1
ATOM 1912 N N . ASP A 1 275 ? 5.721 -3.430 -32.159 1.00 77.75 275 ASP A N 1
ATOM 1913 C CA . ASP A 1 275 ? 5.617 -2.162 -32.887 1.00 77.75 275 ASP A CA 1
ATOM 1914 C C . ASP A 1 275 ? 6.788 -1.230 -32.531 1.00 77.75 275 ASP A C 1
ATOM 1916 O O . ASP A 1 275 ? 6.684 -0.299 -31.725 1.00 77.75 275 ASP A O 1
ATOM 1920 N N . THR A 1 276 ? 7.939 -1.484 -33.155 1.00 67.50 276 THR A N 1
ATOM 1921 C CA . THR A 1 276 ? 9.187 -0.744 -32.899 1.00 67.50 276 THR A CA 1
ATOM 1922 C C . THR A 1 276 ? 9.184 0.680 -33.470 1.00 67.50 276 THR A C 1
ATOM 1924 O O . THR A 1 276 ? 10.124 1.441 -33.239 1.00 67.50 276 THR A O 1
ATOM 1927 N N . GLN A 1 277 ? 8.123 1.077 -34.188 1.00 68.81 277 GLN A N 1
ATOM 1928 C CA . GLN A 1 277 ? 7.946 2.430 -34.729 1.00 68.81 277 GLN A CA 1
ATOM 1929 C C . GLN A 1 277 ? 7.440 3.429 -33.674 1.00 68.81 277 GLN A C 1
ATOM 1931 O O . GLN A 1 277 ? 7.338 4.631 -33.948 1.00 68.81 277 GLN A O 1
ATOM 1936 N N . LEU A 1 278 ? 7.146 2.967 -32.453 1.00 67.94 278 LEU A N 1
ATOM 1937 C CA . LEU A 1 278 ? 6.782 3.823 -31.330 1.00 67.94 278 LEU A CA 1
ATOM 1938 C C . LEU A 1 278 ? 7.950 4.754 -30.971 1.00 67.94 278 LEU A C 1
ATOM 1940 O O . LEU A 1 278 ? 8.946 4.366 -30.362 1.00 67.94 278 LEU A O 1
ATOM 1944 N N . LYS A 1 279 ? 7.810 6.027 -31.358 1.00 62.75 279 LYS A N 1
ATOM 1945 C CA . LYS A 1 279 ? 8.874 7.035 -31.237 1.00 62.75 279 LYS A CA 1
ATOM 1946 C C . LYS A 1 279 ? 9.314 7.277 -29.786 1.00 62.75 279 LYS A C 1
ATOM 1948 O O . LYS A 1 279 ? 10.500 7.536 -29.574 1.00 62.75 279 LYS A O 1
ATOM 1953 N N . ASN A 1 280 ? 8.398 7.127 -28.822 1.00 69.81 280 ASN A N 1
ATOM 1954 C CA . ASN A 1 280 ? 8.618 7.391 -27.398 1.00 69.81 280 ASN A CA 1
ATOM 1955 C C . ASN A 1 280 ? 8.779 6.097 -26.583 1.00 69.81 280 ASN A C 1
ATOM 1957 O O . ASN A 1 280 ? 7.872 5.668 -25.875 1.00 69.81 280 ASN A O 1
ATOM 1961 N N . ALA A 1 281 ? 9.968 5.504 -26.634 1.00 64.88 281 ALA A N 1
ATOM 1962 C CA . ALA A 1 281 ? 10.337 4.349 -25.813 1.00 64.88 281 ALA A CA 1
ATOM 1963 C C . ALA A 1 281 ? 10.153 4.593 -24.302 1.00 64.88 281 ALA A C 1
ATOM 1965 O O . ALA A 1 281 ? 9.599 3.759 -23.590 1.00 64.88 281 ALA A O 1
ATOM 1966 N N . LEU A 1 282 ? 10.541 5.778 -23.817 1.00 69.25 282 LEU A N 1
ATOM 1967 C CA . LEU A 1 282 ? 10.385 6.145 -22.408 1.00 69.25 282 LEU A CA 1
ATOM 1968 C C . LEU A 1 282 ? 8.908 6.228 -21.987 1.00 69.25 282 LEU A C 1
ATOM 1970 O O . LEU A 1 282 ? 8.570 5.881 -20.860 1.00 69.25 282 LEU A O 1
ATOM 1974 N N . ALA A 1 283 ? 8.011 6.622 -22.895 1.00 71.38 283 ALA A N 1
ATOM 1975 C CA . ALA A 1 283 ? 6.582 6.720 -22.605 1.00 71.38 283 ALA A CA 1
ATOM 1976 C C . ALA A 1 283 ? 5.956 5.359 -22.255 1.00 71.38 283 ALA A C 1
ATOM 1978 O O . ALA A 1 283 ? 5.028 5.304 -21.454 1.00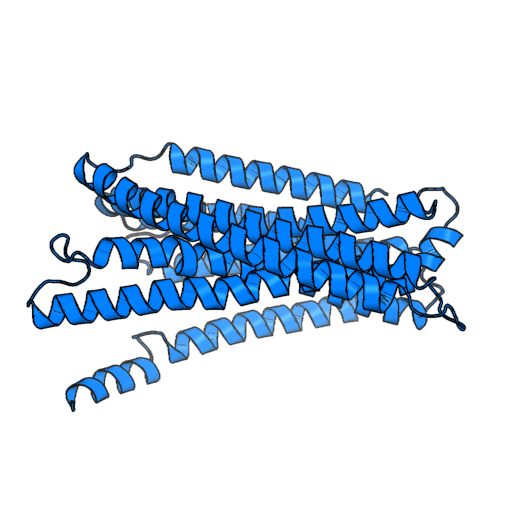 71.38 283 ALA A O 1
ATOM 1979 N N . LEU A 1 284 ? 6.493 4.260 -22.795 1.00 73.69 284 LEU A N 1
ATOM 1980 C CA . LEU A 1 284 ? 6.011 2.901 -22.534 1.00 73.69 284 LEU A CA 1
ATOM 1981 C C . LEU A 1 284 ? 6.377 2.408 -21.132 1.00 73.69 284 LEU A C 1
ATOM 1983 O O . LEU A 1 284 ? 5.570 1.758 -20.479 1.00 73.69 284 LEU A O 1
ATOM 1987 N N . VAL A 1 285 ? 7.567 2.756 -20.642 1.00 79.00 285 VAL A N 1
ATOM 1988 C CA . VAL A 1 285 ? 7.987 2.414 -19.274 1.00 79.00 285 VAL A CA 1
ATOM 1989 C C . VAL A 1 285 ? 7.346 3.364 -18.254 1.00 79.00 285 VAL A C 1
ATOM 1991 O O . VAL A 1 285 ? 7.053 2.969 -17.131 1.00 79.00 285 VAL A O 1
ATOM 1994 N N . MET A 1 286 ? 7.080 4.615 -18.644 1.00 85.69 286 MET A N 1
ATOM 1995 C CA . MET A 1 286 ? 6.591 5.654 -17.735 1.00 85.69 286 MET A CA 1
ATOM 1996 C C . MET A 1 286 ? 5.066 5.749 -17.630 1.00 85.69 286 MET A C 1
ATOM 1998 O O . MET A 1 286 ? 4.584 6.230 -16.606 1.00 85.69 286 MET A O 1
ATOM 2002 N N . LEU A 1 287 ? 4.292 5.301 -18.630 1.00 90.69 287 LEU A N 1
ATOM 2003 C CA . LEU A 1 287 ? 2.824 5.397 -18.605 1.00 90.69 287 LEU A CA 1
ATOM 2004 C C . LEU A 1 287 ? 2.195 4.835 -17.311 1.00 90.69 287 LEU A C 1
ATOM 2006 O O . LEU A 1 287 ? 1.369 5.546 -16.736 1.00 90.69 287 LEU A O 1
ATOM 2010 N N . PRO A 1 288 ? 2.575 3.646 -16.799 1.00 91.94 288 PRO A N 1
ATOM 2011 C CA . PRO A 1 288 ? 2.009 3.116 -15.554 1.00 91.94 288 PRO A CA 1
ATOM 2012 C C . PRO A 1 288 ? 2.229 4.056 -14.366 1.00 91.94 288 PRO A C 1
ATOM 2014 O O . PRO A 1 288 ? 1.312 4.323 -13.593 1.00 91.94 288 PRO A O 1
ATOM 2017 N N . LEU A 1 289 ? 3.429 4.635 -14.282 1.00 92.88 289 LEU A N 1
ATOM 2018 C CA . LEU A 1 289 ? 3.832 5.543 -13.212 1.00 92.88 289 LEU A CA 1
ATOM 2019 C C . LEU A 1 289 ? 3.119 6.895 -13.308 1.00 92.88 289 LEU A C 1
ATOM 2021 O O . LEU A 1 289 ? 2.745 7.471 -12.289 1.00 92.88 289 LEU A O 1
ATOM 2025 N N . VAL A 1 290 ? 2.900 7.400 -14.525 1.00 94.38 290 VAL A N 1
ATOM 2026 C CA . VAL A 1 290 ? 2.139 8.636 -14.758 1.00 94.38 290 VAL A CA 1
ATOM 2027 C C . VAL A 1 290 ? 0.673 8.437 -14.381 1.00 94.38 290 VAL A C 1
ATOM 2029 O O . VAL A 1 290 ? 0.111 9.268 -13.670 1.00 94.38 290 VAL A O 1
ATOM 2032 N N . VAL A 1 291 ? 0.065 7.321 -14.793 1.00 94.44 291 VAL A N 1
ATOM 2033 C CA . VAL A 1 291 ? -1.310 6.963 -14.414 1.00 94.44 291 VAL A CA 1
ATOM 2034 C C . VAL A 1 291 ? -1.429 6.850 -12.893 1.00 94.44 291 VAL A C 1
ATOM 2036 O O . VAL A 1 291 ? -2.291 7.500 -12.302 1.00 94.44 291 VAL A O 1
ATOM 2039 N N . ARG A 1 292 ? -0.510 6.119 -12.247 1.00 93.75 292 ARG A N 1
ATOM 2040 C CA . ARG A 1 292 ? -0.415 5.996 -10.784 1.00 93.75 292 ARG A CA 1
ATOM 2041 C C . ARG A 1 292 ? -0.389 7.359 -10.105 1.00 93.75 292 ARG A C 1
ATOM 2043 O O . ARG A 1 292 ? -1.196 7.602 -9.210 1.00 93.75 292 ARG A O 1
ATOM 2050 N N . ALA A 1 293 ? 0.524 8.230 -10.534 1.00 94.25 293 ALA A N 1
ATOM 2051 C CA . ALA A 1 293 ? 0.705 9.562 -9.975 1.00 94.25 293 ALA A CA 1
ATOM 2052 C C . ALA A 1 293 ? -0.580 10.395 -10.101 1.00 94.25 293 ALA A C 1
ATOM 2054 O O . ALA A 1 293 ? -1.076 10.929 -9.111 1.00 94.25 293 ALA A O 1
ATOM 2055 N N . LEU A 1 294 ? -1.187 10.445 -11.289 1.00 94.62 294 LEU A N 1
ATOM 2056 C CA . LEU A 1 294 ? -2.438 11.178 -11.505 1.00 94.62 294 LEU A CA 1
ATOM 2057 C C . LEU A 1 294 ? -3.598 10.617 -10.668 1.00 94.62 294 LEU A C 1
ATOM 2059 O O . LEU A 1 294 ? -4.402 11.390 -10.145 1.00 94.62 294 LEU A O 1
ATOM 2063 N N . GLY A 1 295 ? -3.657 9.299 -10.461 1.00 93.94 295 GLY A N 1
ATOM 2064 C CA . GLY A 1 295 ? -4.629 8.667 -9.568 1.00 93.94 295 GLY A CA 1
ATOM 2065 C C . GLY A 1 295 ? -4.541 9.157 -8.119 1.00 93.94 295 GLY A C 1
ATOM 2066 O O . GLY A 1 295 ? -5.565 9.273 -7.443 1.00 93.94 295 GLY A O 1
ATOM 2067 N N . GLN A 1 296 ? -3.350 9.546 -7.649 1.00 94.50 296 GLN A N 1
ATOM 2068 C CA . GLN A 1 296 ? -3.173 10.092 -6.299 1.00 94.50 296 GLN A CA 1
ATOM 2069 C C . GLN A 1 296 ? -3.901 11.420 -6.096 1.00 94.50 296 GLN A C 1
ATOM 2071 O O . GLN A 1 296 ? -4.359 11.696 -4.988 1.00 94.50 296 GLN A O 1
ATOM 2076 N N . LEU A 1 297 ? -4.044 12.224 -7.154 1.00 94.06 297 LEU A N 1
ATOM 2077 C CA . LEU A 1 297 ? -4.816 13.466 -7.106 1.00 94.06 297 LEU A CA 1
ATOM 2078 C C . LEU A 1 297 ? -6.293 13.166 -6.823 1.00 94.06 297 LEU A C 1
ATOM 2080 O O . LEU A 1 297 ? -6.917 13.844 -6.006 1.00 94.06 297 LEU A O 1
ATOM 2084 N N . GLY A 1 298 ? -6.824 12.102 -7.436 1.00 93.88 298 GLY A N 1
ATOM 2085 C CA . GLY A 1 298 ? -8.171 11.600 -7.173 1.00 93.88 298 GLY A CA 1
ATOM 2086 C C . GLY A 1 298 ? -8.349 11.154 -5.725 1.00 93.88 298 GLY A C 1
ATOM 2087 O O . GLY A 1 298 ? -9.296 11.584 -5.070 1.00 93.88 298 GLY A O 1
ATOM 2088 N N . THR A 1 299 ? -7.413 10.365 -5.192 1.00 94.06 299 THR A N 1
ATOM 2089 C CA . THR A 1 299 ? -7.430 9.928 -3.783 1.00 94.06 299 THR A CA 1
ATOM 2090 C C . THR A 1 299 ? -7.349 11.107 -2.810 1.00 94.06 299 THR A C 1
ATOM 2092 O O . THR A 1 299 ? -8.099 11.160 -1.830 1.00 94.06 299 THR A O 1
ATOM 2095 N N . ALA A 1 300 ? -6.471 12.077 -3.081 1.00 94.81 300 ALA A N 1
ATOM 2096 C CA . ALA A 1 300 ? -6.328 13.270 -2.255 1.00 94.81 300 ALA A CA 1
ATOM 2097 C C . ALA A 1 300 ? -7.635 14.067 -2.224 1.00 94.81 300 ALA A C 1
ATOM 2099 O O . ALA A 1 300 ? -8.129 14.392 -1.148 1.00 94.81 300 ALA A O 1
ATOM 2100 N N . PHE A 1 301 ? -8.230 14.318 -3.391 1.00 94.50 301 PHE A N 1
ATOM 2101 C CA . PHE A 1 301 ? -9.485 15.051 -3.503 1.00 94.50 301 PHE A CA 1
ATOM 2102 C C . PHE A 1 301 ? -10.651 14.310 -2.834 1.00 94.50 301 PHE A C 1
ATOM 2104 O O . PHE A 1 301 ? -11.376 14.891 -2.027 1.00 94.50 301 PHE A O 1
ATOM 2111 N N . ALA A 1 302 ? -10.789 13.008 -3.093 1.00 94.88 302 ALA A N 1
ATOM 2112 C CA . ALA A 1 302 ? -11.843 12.176 -2.522 1.00 94.88 302 ALA A CA 1
ATOM 2113 C C . ALA A 1 302 ? -11.839 12.169 -0.990 1.00 94.88 302 ALA A C 1
ATOM 2115 O O . ALA A 1 302 ? -12.908 12.225 -0.383 1.00 94.88 302 ALA A O 1
ATOM 2116 N N . THR A 1 303 ? -10.658 12.186 -0.364 1.00 94.00 303 THR A N 1
ATOM 2117 C CA . THR A 1 303 ? -10.514 12.231 1.103 1.00 94.00 303 THR A CA 1
ATOM 2118 C C . THR A 1 303 ? -11.236 13.437 1.723 1.00 94.00 303 THR A C 1
ATOM 2120 O O . THR A 1 303 ? -11.747 13.338 2.835 1.00 94.00 303 THR A O 1
ATOM 2123 N N . PHE A 1 304 ? -11.328 14.566 1.010 1.00 92.81 304 PHE A N 1
ATOM 2124 C CA . PHE A 1 304 ? -12.021 15.770 1.486 1.00 92.81 304 PHE A CA 1
ATOM 2125 C C . PHE A 1 304 ? -13.517 15.809 1.145 1.00 92.81 304 PHE A C 1
ATOM 2127 O O . PHE A 1 304 ? -14.254 16.598 1.740 1.00 92.81 304 PHE A O 1
ATOM 2134 N N . ILE A 1 305 ? -13.966 14.974 0.203 1.00 94.88 305 ILE A N 1
ATOM 2135 C CA . ILE A 1 305 ? -15.369 14.886 -0.228 1.00 94.88 305 ILE A CA 1
ATOM 2136 C C . ILE A 1 305 ? -16.183 13.942 0.660 1.00 94.88 305 ILE A C 1
ATOM 2138 O O . ILE A 1 305 ? -17.389 14.140 0.820 1.00 94.88 305 ILE A O 1
ATOM 2142 N N . VAL A 1 306 ? -15.548 12.924 1.245 1.00 95.88 306 VAL A N 1
ATOM 2143 C CA . VAL A 1 306 ? -16.225 12.010 2.171 1.00 95.88 306 VAL A CA 1
ATOM 2144 C C . VAL A 1 306 ? -16.696 12.798 3.388 1.00 95.88 306 VAL A C 1
ATOM 2146 O O . VAL A 1 306 ? -15.881 13.333 4.131 1.00 95.88 306 VAL A O 1
ATOM 2149 N N . ARG A 1 307 ? -18.013 12.865 3.576 1.00 94.62 307 ARG A N 1
ATOM 2150 C CA . ARG A 1 307 ? -18.724 13.452 4.722 1.00 94.62 307 ARG A CA 1
ATOM 2151 C C . ARG A 1 307 ? -20.031 12.709 4.908 1.00 94.62 307 ARG A C 1
ATOM 2153 O O . ARG A 1 307 ? -20.578 12.271 3.902 1.00 94.62 307 ARG A O 1
ATOM 2160 N N . THR A 1 308 ? -20.519 12.594 6.130 1.00 96.25 308 THR A N 1
ATOM 2161 C CA . THR A 1 308 ? -21.807 11.960 6.452 1.00 96.25 308 THR A CA 1
ATOM 2162 C C . THR A 1 308 ? -22.590 12.840 7.424 1.00 96.25 308 THR A C 1
ATOM 2164 O O . THR A 1 308 ? -22.104 13.882 7.859 1.00 96.25 308 THR A O 1
ATOM 2167 N N . ASP A 1 309 ? -23.803 12.429 7.761 1.00 94.00 309 ASP A N 1
ATOM 2168 C CA . ASP A 1 309 ? -24.567 12.940 8.897 1.00 94.00 309 ASP A CA 1
ATOM 2169 C C . ASP A 1 309 ? -25.123 11.761 9.717 1.00 94.00 309 ASP A C 1
ATOM 2171 O O . ASP A 1 309 ? -24.780 10.603 9.466 1.00 94.00 309 ASP A O 1
ATOM 2175 N N . GLU A 1 310 ? -25.960 12.039 10.714 1.00 93.06 310 GLU A N 1
ATOM 2176 C CA . GLU A 1 310 ? -26.579 11.027 11.577 1.00 93.06 310 GLU A CA 1
ATOM 2177 C C . GLU A 1 310 ? -27.654 10.180 10.865 1.00 93.06 310 GLU A C 1
ATOM 2179 O O . GLU A 1 310 ? -28.168 9.224 11.445 1.00 93.06 310 GLU A O 1
ATOM 2184 N N . ARG A 1 311 ? -28.036 10.530 9.631 1.00 92.56 311 ARG A N 1
ATOM 2185 C CA . ARG A 1 311 ? -29.092 9.861 8.851 1.00 92.56 311 ARG A CA 1
ATOM 2186 C C . ARG A 1 311 ? -28.521 8.975 7.749 1.00 92.56 311 ARG A C 1
ATOM 2188 O O . ARG A 1 311 ? -29.171 8.013 7.340 1.00 92.56 311 ARG A O 1
ATOM 2195 N N . GLU A 1 312 ? -27.334 9.301 7.248 1.00 91.62 312 GLU A N 1
ATOM 2196 C CA . GLU A 1 312 ? -26.609 8.528 6.248 1.00 91.62 312 GLU A CA 1
ATOM 2197 C C . GLU A 1 312 ? -25.712 7.466 6.904 1.00 91.62 312 GLU A C 1
ATOM 2199 O O . GLU A 1 312 ? -24.981 7.713 7.861 1.00 91.62 312 GLU A O 1
ATOM 2204 N N . ALA A 1 313 ? -25.729 6.255 6.346 1.00 89.75 313 ALA A N 1
ATOM 2205 C CA . ALA A 1 313 ? -24.790 5.215 6.737 1.00 89.75 313 ALA A CA 1
ATOM 2206 C C . ALA A 1 313 ? -23.362 5.606 6.289 1.00 89.75 313 ALA A C 1
ATOM 2208 O O . ALA A 1 313 ? -23.164 5.857 5.094 1.00 89.75 313 ALA A O 1
ATOM 2209 N N . PRO A 1 314 ? -22.340 5.583 7.167 1.00 92.44 314 PRO A N 1
ATOM 2210 C CA . PRO A 1 314 ? -20.979 6.015 6.826 1.00 92.44 314 PRO A CA 1
ATOM 2211 C C . PRO A 1 314 ? -20.383 5.328 5.588 1.00 92.44 314 PRO A C 1
ATOM 2213 O O . PRO A 1 314 ? -19.581 5.911 4.859 1.00 92.44 314 PRO A O 1
ATOM 2216 N N . GLN A 1 315 ? -20.803 4.093 5.302 1.00 90.00 315 GLN A N 1
ATOM 2217 C CA . GLN A 1 315 ? -20.377 3.334 4.127 1.00 90.00 315 GLN A CA 1
ATOM 2218 C C . GLN A 1 315 ? -20.791 4.014 2.812 1.00 90.00 315 GLN A C 1
ATOM 2220 O O . GLN A 1 315 ? -20.044 3.955 1.835 1.00 90.00 315 GLN A O 1
ATOM 2225 N N . ALA A 1 316 ? -21.954 4.675 2.772 1.00 91.06 316 ALA A N 1
ATOM 2226 C CA . ALA A 1 316 ? -22.417 5.406 1.595 1.00 91.06 316 ALA A CA 1
ATOM 2227 C C . ALA A 1 316 ? -21.545 6.643 1.327 1.00 91.06 316 ALA A C 1
ATOM 2229 O O . ALA A 1 316 ? -21.147 6.883 0.184 1.00 91.06 316 ALA A O 1
ATOM 2230 N N . ALA A 1 317 ? -21.145 7.354 2.385 1.00 94.56 317 ALA A N 1
ATOM 2231 C CA . ALA A 1 317 ? -20.211 8.470 2.295 1.00 94.56 317 ALA A CA 1
ATOM 2232 C C . ALA A 1 317 ? -18.827 8.034 1.781 1.00 94.56 317 ALA A C 1
ATOM 2234 O O . ALA A 1 317 ? -18.258 8.685 0.900 1.00 94.56 317 ALA A O 1
ATOM 2235 N N . VAL A 1 318 ? -18.301 6.906 2.271 1.00 94.00 318 VAL A N 1
ATOM 2236 C CA . VAL A 1 318 ? -17.034 6.327 1.784 1.00 94.00 318 VAL A CA 1
ATOM 2237 C C . VAL A 1 318 ? -17.145 5.914 0.313 1.00 94.00 318 VAL A C 1
ATOM 2239 O O . VAL A 1 318 ? -16.256 6.226 -0.481 1.00 94.00 318 VAL A O 1
ATOM 2242 N N . PHE A 1 319 ? -18.251 5.277 -0.084 1.00 92.75 319 PHE A N 1
ATOM 2243 C CA . PHE A 1 319 ? -18.489 4.894 -1.478 1.00 92.75 319 PHE A CA 1
ATOM 2244 C C . PHE A 1 319 ? -18.575 6.112 -2.406 1.00 92.75 319 PHE A C 1
ATOM 2246 O O . PHE A 1 319 ? -18.009 6.101 -3.497 1.00 92.75 319 PHE A O 1
ATOM 2253 N N . ARG A 1 320 ? -19.211 7.203 -1.964 1.00 94.06 320 ARG A N 1
ATOM 2254 C CA . ARG A 1 320 ? -19.217 8.478 -2.694 1.00 94.06 320 ARG A CA 1
ATOM 2255 C C . ARG A 1 320 ? -17.795 8.999 -2.924 1.00 94.06 320 ARG A C 1
ATOM 2257 O O . ARG A 1 320 ? -17.476 9.397 -4.043 1.00 94.06 320 ARG A O 1
ATOM 2264 N N . GLY A 1 321 ? -16.930 8.937 -1.910 1.00 95.12 321 GLY A N 1
ATOM 2265 C CA . GLY A 1 321 ? -15.505 9.248 -2.057 1.00 95.12 321 GLY A CA 1
ATOM 2266 C C . GLY A 1 321 ? -14.811 8.372 -3.102 1.00 95.12 321 GLY A C 1
ATOM 2267 O O . GLY A 1 321 ? -14.114 8.891 -3.971 1.00 95.12 321 GLY A O 1
ATOM 2268 N N . LEU A 1 322 ? -15.056 7.059 -3.075 1.00 93.62 322 LEU A N 1
ATOM 2269 C CA . LEU A 1 322 ? -14.514 6.120 -4.059 1.00 93.62 322 LEU A CA 1
ATOM 2270 C C . LEU A 1 322 ? -14.938 6.466 -5.495 1.00 93.62 322 LEU A C 1
ATOM 2272 O O . LEU A 1 322 ? -14.089 6.484 -6.384 1.00 93.62 322 LEU A O 1
ATOM 2276 N N . VAL A 1 323 ? -16.220 6.766 -5.732 1.00 94.12 323 VAL A N 1
ATOM 2277 C CA . VAL A 1 323 ? -16.705 7.150 -7.070 1.00 94.12 323 VAL A CA 1
ATOM 2278 C C . VAL A 1 323 ? -16.001 8.416 -7.555 1.00 94.12 323 VAL A C 1
ATOM 2280 O O . VAL A 1 323 ? -15.558 8.470 -8.700 1.00 94.12 323 VAL A O 1
ATOM 2283 N N . VAL A 1 324 ? -15.835 9.415 -6.684 1.00 94.69 324 VAL A N 1
ATOM 2284 C CA . VAL A 1 324 ? -15.110 10.646 -7.028 1.00 94.69 324 VAL A CA 1
ATOM 2285 C C . VAL A 1 324 ? -13.646 10.357 -7.361 1.00 94.69 324 VAL A C 1
ATOM 2287 O O . VAL A 1 324 ? -13.162 10.827 -8.390 1.00 94.69 324 VAL A O 1
ATOM 2290 N N . ALA A 1 325 ? -12.953 9.551 -6.549 1.00 94.69 325 ALA A N 1
ATOM 2291 C CA . ALA A 1 325 ? -11.574 9.150 -6.825 1.00 94.69 325 ALA A CA 1
ATOM 2292 C C . ALA A 1 325 ? -11.459 8.446 -8.184 1.00 94.69 325 ALA A C 1
ATOM 2294 O O . ALA A 1 325 ? -10.570 8.772 -8.970 1.00 94.69 325 ALA A O 1
ATOM 2295 N N . LEU A 1 326 ? -12.383 7.527 -8.482 1.00 93.81 326 LEU A N 1
ATOM 2296 C CA . LEU A 1 326 ? -12.411 6.778 -9.734 1.00 93.81 326 LEU A CA 1
ATOM 2297 C C . LEU A 1 326 ? -12.624 7.690 -10.944 1.00 93.81 326 LEU A C 1
ATOM 2299 O O . LEU A 1 326 ? -11.919 7.547 -11.938 1.00 93.81 326 LEU A O 1
ATOM 2303 N N . VAL A 1 327 ? -13.562 8.636 -10.864 1.00 94.56 327 VAL A N 1
ATOM 2304 C CA . VAL A 1 327 ? -13.833 9.584 -11.955 1.00 94.56 327 VAL A CA 1
ATOM 2305 C C . VAL A 1 327 ? -12.612 10.463 -12.218 1.00 94.56 327 VAL A C 1
ATOM 2307 O O . VAL A 1 327 ? -12.178 10.578 -13.363 1.00 94.56 327 VAL A O 1
ATOM 2310 N N . VAL A 1 328 ? -12.011 11.039 -11.172 1.00 94.94 328 VAL A N 1
ATOM 2311 C CA . VAL A 1 328 ? -10.805 11.873 -11.315 1.00 94.94 328 VAL A CA 1
ATOM 2312 C C . VAL A 1 328 ? -9.643 11.057 -11.887 1.00 94.94 328 VAL A C 1
ATOM 2314 O O . VAL A 1 328 ? -8.954 11.517 -12.798 1.00 94.94 328 VAL A O 1
ATOM 2317 N N . HIS A 1 329 ? -9.455 9.823 -11.415 1.00 94.31 329 HIS A N 1
ATOM 2318 C CA . HIS A 1 329 ? -8.422 8.931 -11.933 1.00 94.31 329 HIS A CA 1
ATOM 2319 C C . HIS A 1 329 ? -8.690 8.538 -13.395 1.00 94.31 329 HIS A C 1
ATOM 2321 O O . HIS A 1 329 ? -7.760 8.535 -14.194 1.00 94.31 329 HIS A O 1
ATOM 2327 N N . ALA A 1 330 ? -9.940 8.290 -13.793 1.00 94.25 330 ALA A N 1
ATOM 2328 C CA . ALA A 1 330 ? -10.290 7.986 -15.180 1.00 94.25 330 ALA A CA 1
ATOM 2329 C C . ALA A 1 330 ? -9.926 9.140 -16.131 1.00 94.25 330 ALA A C 1
ATOM 2331 O O . ALA A 1 330 ? -9.356 8.897 -17.195 1.00 94.25 330 ALA A O 1
ATOM 2332 N N . PHE A 1 331 ? -10.172 10.393 -15.730 1.00 95.12 331 PHE A N 1
ATOM 2333 C CA . PHE A 1 331 ? -9.714 11.561 -16.490 1.00 95.12 331 PHE A CA 1
ATOM 2334 C C . PHE A 1 331 ? -8.186 11.637 -16.564 1.00 95.12 331 PHE A C 1
ATOM 2336 O O . PHE A 1 331 ? -7.640 11.858 -17.646 1.00 95.12 331 PHE A O 1
ATOM 2343 N N . GLY A 1 332 ? -7.495 11.402 -15.444 1.00 94.44 332 GLY A N 1
ATOM 2344 C CA . GLY A 1 332 ? -6.033 11.343 -15.407 1.00 94.44 332 GLY A CA 1
ATOM 2345 C C . GLY A 1 332 ? -5.465 10.269 -16.340 1.00 94.44 332 GLY A C 1
ATOM 2346 O O . GLY A 1 332 ? -4.542 10.538 -17.104 1.00 94.44 332 GLY A O 1
ATOM 2347 N N . LEU A 1 333 ? -6.063 9.078 -16.347 1.00 94.56 333 LEU A N 1
ATOM 2348 C CA . LEU A 1 333 ? -5.667 7.967 -17.206 1.00 94.56 333 LEU A CA 1
ATOM 2349 C C . LEU A 1 333 ? -5.873 8.290 -18.685 1.00 94.56 333 LEU A C 1
ATOM 2351 O O . LEU A 1 333 ? -4.959 8.096 -19.482 1.00 94.56 333 LEU A O 1
ATOM 2355 N N . VAL A 1 334 ? -7.046 8.805 -19.062 1.00 95.25 334 VAL A N 1
ATOM 2356 C CA . VAL A 1 334 ? -7.332 9.182 -20.456 1.00 95.25 334 VAL A CA 1
ATOM 2357 C C . VAL A 1 334 ? -6.359 10.266 -20.920 1.00 95.25 334 VAL A C 1
ATOM 2359 O O . VAL A 1 334 ? -5.815 10.157 -22.016 1.00 95.25 334 VAL A O 1
ATOM 2362 N N . GLY A 1 335 ? -6.081 11.265 -20.075 1.00 94.12 335 GLY A N 1
ATOM 2363 C CA . GLY A 1 335 ? -5.092 12.306 -20.357 1.00 94.12 335 GLY A CA 1
ATOM 2364 C C . GLY A 1 335 ? -3.671 11.757 -20.515 1.00 94.12 335 GLY A C 1
ATOM 2365 O O . GLY A 1 335 ? -2.980 12.118 -21.464 1.00 94.12 335 GLY A O 1
ATOM 2366 N N . ALA A 1 336 ? -3.245 10.842 -19.639 1.00 93.44 336 ALA A N 1
ATOM 2367 C CA . ALA A 1 336 ? -1.933 10.202 -19.724 1.00 93.44 336 ALA A CA 1
ATOM 2368 C C . ALA A 1 336 ? -1.781 9.364 -20.999 1.00 93.44 336 ALA A C 1
ATOM 2370 O O . ALA A 1 336 ? -0.742 9.414 -21.654 1.00 93.44 336 ALA A O 1
ATOM 2371 N N . VAL A 1 337 ? -2.821 8.621 -21.378 1.00 92.25 337 VAL A N 1
ATOM 2372 C CA . VAL A 1 337 ? -2.828 7.810 -22.599 1.00 92.25 337 VAL A CA 1
ATOM 2373 C C . VAL A 1 337 ? -2.820 8.688 -23.851 1.00 92.25 337 VAL A C 1
ATOM 2375 O O . VAL A 1 337 ? -2.060 8.398 -24.769 1.00 92.25 337 VAL A O 1
ATOM 2378 N N . GLU A 1 338 ? -3.607 9.766 -23.889 1.00 92.12 338 GLU A N 1
ATOM 2379 C CA . GLU A 1 338 ? -3.600 10.725 -25.005 1.00 92.12 338 GLU A CA 1
ATOM 2380 C C . GLU A 1 338 ? -2.228 11.397 -25.160 1.00 92.12 338 GLU A C 1
ATOM 2382 O O . GLU A 1 338 ? -1.739 11.567 -26.273 1.00 92.12 338 GLU A O 1
ATOM 2387 N N . TRP A 1 339 ? -1.576 11.730 -24.043 1.00 90.75 339 TRP A N 1
ATOM 2388 C CA . TRP A 1 339 ? -0.252 12.344 -24.051 1.00 90.75 339 TRP A CA 1
ATOM 2389 C C . TRP A 1 339 ? 0.844 11.378 -24.521 1.00 90.75 339 TRP A C 1
ATOM 2391 O O . TRP A 1 339 ? 1.683 11.738 -25.347 1.00 90.75 339 TRP A O 1
ATOM 2401 N N . LEU A 1 340 ? 0.857 10.156 -23.988 1.00 88.62 340 LEU A N 1
ATOM 2402 C CA . LEU A 1 340 ? 1.995 9.248 -24.122 1.00 88.62 340 LEU A CA 1
ATOM 2403 C C . LEU A 1 340 ? 1.841 8.238 -25.265 1.00 88.62 340 LEU A C 1
ATOM 2405 O O . LEU A 1 340 ? 2.824 7.930 -25.939 1.00 88.62 340 LEU A O 1
ATOM 2409 N N . LEU A 1 341 ? 0.629 7.721 -25.491 1.00 88.00 341 LEU A N 1
ATOM 2410 C CA . LEU A 1 341 ? 0.333 6.620 -26.419 1.00 88.00 341 LEU A CA 1
ATOM 2411 C C . LEU A 1 341 ? -1.013 6.822 -27.162 1.00 88.00 341 LEU A C 1
ATOM 2413 O O . LEU A 1 341 ? -1.866 5.925 -27.152 1.00 88.00 341 LEU A O 1
ATOM 2417 N N . PRO A 1 342 ? -1.215 7.953 -27.874 1.00 89.00 342 PRO A N 1
ATOM 2418 C CA . PRO A 1 342 ? -2.502 8.286 -28.500 1.00 89.00 342 PRO A CA 1
ATOM 2419 C C . PRO A 1 342 ? -2.959 7.239 -29.526 1.00 89.00 342 PRO A C 1
ATOM 2421 O O . PRO A 1 342 ? -4.140 6.902 -29.601 1.00 89.00 342 PRO A O 1
ATOM 2424 N N . ALA A 1 343 ? -2.017 6.630 -30.255 1.00 87.19 343 ALA A N 1
ATOM 2425 C CA . ALA A 1 343 ? -2.299 5.588 -31.246 1.00 87.19 343 ALA A CA 1
ATOM 2426 C C . ALA A 1 343 ? -2.977 4.332 -30.658 1.00 87.19 343 ALA A C 1
ATOM 2428 O O . ALA A 1 343 ? -3.614 3.574 -31.385 1.00 87.19 343 ALA A O 1
ATOM 2429 N N . ARG A 1 344 ? -2.847 4.093 -29.345 1.00 86.31 344 ARG A N 1
ATOM 2430 C CA . ARG A 1 344 ? -3.424 2.932 -28.646 1.00 86.31 344 ARG A CA 1
ATOM 2431 C C . ARG A 1 344 ? -4.537 3.322 -27.672 1.00 86.31 344 ARG A C 1
ATOM 2433 O O . ARG A 1 344 ? -4.987 2.479 -26.896 1.00 86.31 344 ARG A O 1
ATOM 2440 N N . ARG A 1 345 ? -5.026 4.568 -27.740 1.00 89.88 345 ARG A N 1
ATOM 2441 C CA . ARG A 1 345 ? -6.037 5.116 -26.827 1.00 89.88 345 ARG A CA 1
ATOM 2442 C C . ARG A 1 345 ? -7.245 4.211 -26.646 1.00 89.88 345 ARG A C 1
ATOM 2444 O O . ARG A 1 345 ? -7.591 3.897 -25.514 1.00 89.88 345 ARG A O 1
ATOM 2451 N N . GLY A 1 346 ? -7.879 3.799 -27.745 1.00 91.50 346 GLY A N 1
ATOM 2452 C CA . GLY A 1 346 ? -9.115 3.015 -27.684 1.00 91.50 346 GLY A CA 1
ATOM 2453 C C . GLY A 1 346 ? -8.944 1.722 -26.885 1.00 91.50 346 GLY A C 1
ATOM 2454 O O . GLY A 1 346 ? -9.742 1.441 -25.997 1.00 91.50 346 GLY A O 1
ATOM 2455 N N . ALA A 1 347 ? -7.858 0.988 -27.139 1.00 90.81 347 ALA A N 1
ATOM 2456 C CA . ALA A 1 347 ? -7.565 -0.262 -26.447 1.00 90.81 347 ALA A CA 1
ATOM 2457 C C . ALA A 1 347 ? -7.224 -0.040 -24.965 1.00 90.81 347 ALA A C 1
ATOM 2459 O O . ALA A 1 347 ? -7.795 -0.699 -24.101 1.00 90.81 347 ALA A O 1
ATOM 2460 N N . LEU A 1 348 ? -6.336 0.911 -24.653 1.00 90.25 348 LEU A N 1
ATOM 2461 C CA . LEU A 1 348 ? -5.901 1.158 -23.273 1.00 90.25 348 LEU A CA 1
ATOM 2462 C C . LEU A 1 348 ? -7.032 1.708 -22.393 1.00 90.25 348 LEU A C 1
ATOM 2464 O O . LEU A 1 348 ? -7.187 1.276 -21.251 1.00 90.25 348 LEU A O 1
ATOM 2468 N N . VAL A 1 349 ? -7.864 2.606 -22.931 1.00 93.25 349 VAL A N 1
ATOM 2469 C CA . VAL A 1 349 ? -9.045 3.125 -22.224 1.00 93.25 349 VAL A CA 1
ATOM 2470 C C . VAL A 1 349 ? -10.094 2.027 -22.033 1.00 93.25 349 VAL A C 1
ATOM 2472 O O . VAL A 1 349 ? -10.686 1.950 -20.959 1.00 93.25 349 VAL A O 1
ATOM 2475 N N . ALA A 1 350 ? -10.297 1.140 -23.014 1.00 94.56 350 ALA A N 1
ATOM 2476 C CA . ALA A 1 350 ? -11.198 -0.002 -22.859 1.00 94.56 350 ALA A CA 1
ATOM 2477 C C . ALA A 1 350 ? -10.721 -0.967 -21.760 1.00 94.56 350 ALA A C 1
ATOM 2479 O O . ALA A 1 350 ? -11.516 -1.346 -20.902 1.00 94.56 350 ALA A O 1
ATOM 2480 N N . CYS A 1 351 ? -9.427 -1.308 -21.720 1.00 92.81 351 CYS A N 1
ATOM 2481 C CA . CYS A 1 351 ? -8.855 -2.129 -20.648 1.00 92.81 351 CYS A CA 1
ATOM 2482 C C . CYS A 1 351 ? -9.044 -1.483 -19.268 1.00 92.81 351 CYS A C 1
ATOM 2484 O O . CYS A 1 351 ? -9.465 -2.153 -18.325 1.00 92.81 351 CYS A O 1
ATOM 2486 N N . ALA A 1 352 ? -8.790 -0.176 -19.154 1.00 92.19 352 ALA A N 1
ATOM 2487 C CA . ALA A 1 352 ? -9.001 0.566 -17.915 1.00 92.19 352 ALA A CA 1
ATOM 2488 C C . ALA A 1 352 ? -10.477 0.578 -17.486 1.00 92.19 352 ALA A C 1
ATOM 2490 O O . ALA A 1 352 ? -10.778 0.384 -16.309 1.00 92.19 352 ALA A O 1
ATOM 2491 N N . ALA A 1 353 ? -11.404 0.755 -18.432 1.00 93.81 353 ALA A N 1
ATOM 2492 C CA . ALA A 1 353 ? -12.838 0.719 -18.167 1.00 93.81 353 ALA A CA 1
ATOM 2493 C C . ALA A 1 353 ? -13.302 -0.666 -17.690 1.00 93.81 353 ALA A C 1
ATOM 2495 O O . ALA A 1 353 ? -14.079 -0.751 -16.741 1.00 93.81 353 ALA A O 1
ATOM 2496 N N . ILE A 1 354 ? -12.789 -1.746 -1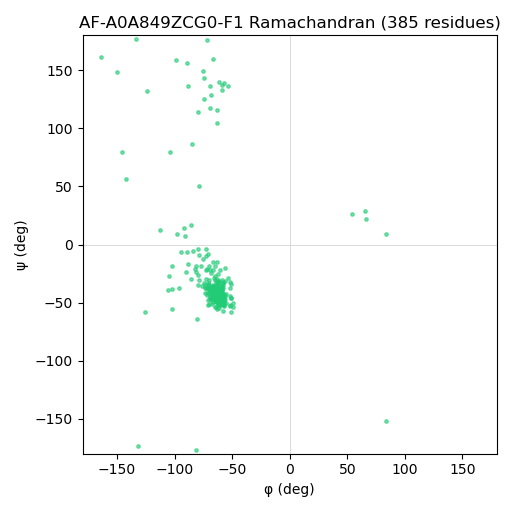8.293 1.00 95.44 354 ILE A N 1
ATOM 2497 C CA . ILE A 1 354 ? -13.051 -3.123 -17.847 1.00 95.44 354 ILE A CA 1
ATOM 2498 C C . ILE A 1 354 ? -12.534 -3.324 -16.418 1.00 95.44 354 ILE A C 1
ATOM 2500 O O . ILE A 1 354 ? -13.270 -3.832 -15.574 1.00 95.44 354 ILE A O 1
ATOM 2504 N N . GLY A 1 355 ? -11.309 -2.879 -16.120 1.00 92.56 355 GLY A N 1
ATOM 2505 C CA . GLY A 1 355 ? -10.736 -2.957 -14.773 1.00 92.56 355 GLY A CA 1
ATOM 2506 C C . GLY A 1 355 ? -11.554 -2.184 -13.733 1.00 92.56 355 GLY A C 1
ATOM 2507 O O . GLY A 1 355 ? -11.873 -2.720 -12.673 1.00 92.56 355 GLY A O 1
ATOM 2508 N N . ALA A 1 356 ? -11.970 -0.957 -14.056 1.00 91.88 356 ALA A N 1
ATOM 2509 C CA . ALA A 1 356 ? -12.821 -0.137 -13.196 1.00 91.88 356 ALA A CA 1
ATOM 2510 C C . ALA A 1 356 ? -14.195 -0.783 -12.946 1.00 91.88 356 ALA A C 1
ATOM 2512 O O . ALA A 1 356 ? -14.658 -0.840 -11.805 1.00 91.88 356 ALA A O 1
ATOM 2513 N N . ALA A 1 357 ? -14.833 -1.304 -13.999 1.00 94.12 357 ALA A N 1
ATOM 2514 C CA . ALA A 1 357 ? -16.113 -1.997 -13.898 1.00 94.12 357 ALA A CA 1
ATOM 2515 C C . ALA A 1 357 ? -16.001 -3.265 -13.041 1.00 94.12 357 ALA A C 1
ATOM 2517 O O . ALA A 1 357 ? -16.849 -3.494 -12.178 1.00 94.12 357 ALA A O 1
ATOM 2518 N N . LEU A 1 358 ? -14.933 -4.049 -13.223 1.00 95.06 358 LEU A N 1
ATOM 2519 C CA . LEU A 1 358 ? -14.666 -5.235 -12.413 1.00 95.06 358 LEU A CA 1
ATOM 2520 C C . LEU A 1 358 ? -14.431 -4.868 -10.943 1.00 95.06 358 LEU A C 1
ATOM 2522 O O . LEU A 1 358 ? -14.986 -5.519 -10.063 1.00 95.06 358 LEU A O 1
ATOM 2526 N N . GLY A 1 359 ? -13.684 -3.796 -10.665 1.00 91.94 359 GLY A N 1
ATOM 2527 C CA . GLY A 1 359 ? -13.475 -3.299 -9.303 1.00 91.94 359 GLY A CA 1
ATOM 2528 C C . GLY A 1 359 ? -14.787 -2.929 -8.605 1.00 91.94 359 GLY A C 1
ATOM 2529 O O . GLY A 1 359 ? -15.047 -3.382 -7.490 1.00 91.94 359 GLY A O 1
ATOM 2530 N N . ILE A 1 360 ? -15.663 -2.176 -9.280 1.00 91.81 360 ILE A N 1
ATOM 2531 C CA . ILE A 1 360 ? -17.000 -1.846 -8.757 1.00 91.81 360 ILE A CA 1
ATOM 2532 C C . ILE A 1 360 ? -17.833 -3.117 -8.548 1.00 91.81 360 ILE A C 1
ATOM 2534 O O . ILE A 1 360 ? -18.490 -3.253 -7.514 1.00 91.81 360 ILE A O 1
ATOM 2538 N N . ALA A 1 361 ? -17.798 -4.055 -9.498 1.00 94.00 361 ALA A N 1
ATOM 2539 C CA . ALA A 1 361 ? -18.538 -5.309 -9.407 1.00 94.00 361 ALA A CA 1
ATOM 2540 C C . ALA A 1 361 ? -18.086 -6.153 -8.208 1.00 94.00 361 ALA A C 1
ATOM 2542 O O . ALA A 1 361 ? -18.931 -6.663 -7.475 1.00 94.00 361 ALA A O 1
ATOM 2543 N N . VAL A 1 362 ? -16.777 -6.249 -7.953 1.00 94.31 362 VAL A N 1
ATOM 2544 C CA . VAL A 1 362 ? -16.228 -6.961 -6.789 1.00 94.31 362 VAL A CA 1
ATOM 2545 C C . VAL A 1 362 ? -16.674 -6.301 -5.485 1.00 94.31 362 VAL A C 1
ATOM 2547 O O . VAL A 1 362 ? -17.088 -7.004 -4.566 1.00 94.31 362 VAL A O 1
ATOM 2550 N N . ILE A 1 363 ? -16.673 -4.969 -5.398 1.00 91.75 363 ILE A N 1
ATOM 2551 C CA . ILE A 1 363 ? -17.171 -4.248 -4.213 1.00 91.75 363 ILE A CA 1
ATOM 2552 C C . ILE A 1 363 ? -18.665 -4.512 -3.994 1.00 91.75 363 ILE A C 1
ATOM 2554 O O . ILE A 1 363 ? -19.084 -4.808 -2.873 1.00 91.75 363 ILE A O 1
ATOM 2558 N N . ALA A 1 364 ? -19.473 -4.442 -5.055 1.00 90.44 364 ALA A N 1
ATOM 2559 C CA . ALA A 1 364 ? -20.906 -4.711 -4.984 1.00 90.44 364 ALA A CA 1
ATOM 2560 C C . ALA A 1 364 ? -21.193 -6.159 -4.552 1.00 90.44 364 ALA A C 1
ATOM 2562 O O . ALA A 1 364 ? -22.023 -6.384 -3.670 1.00 90.44 364 ALA A O 1
ATOM 2563 N N . LEU A 1 365 ? -20.465 -7.123 -5.122 1.00 94.62 365 LEU A N 1
ATOM 2564 C CA . LEU A 1 365 ? -20.571 -8.539 -4.783 1.00 94.62 365 LEU A CA 1
ATOM 2565 C C . LEU A 1 365 ? -20.158 -8.797 -3.332 1.00 94.62 365 LEU A C 1
ATOM 2567 O O . LEU A 1 365 ? -20.852 -9.499 -2.604 1.00 94.62 365 LEU A O 1
ATOM 2571 N N . THR A 1 366 ? -19.068 -8.174 -2.890 1.00 93.00 366 THR A N 1
ATOM 2572 C CA . THR A 1 366 ? -18.586 -8.286 -1.510 1.00 93.00 366 THR A CA 1
ATOM 2573 C C . THR A 1 366 ? -19.646 -7.768 -0.546 1.00 93.00 366 THR A C 1
ATOM 2575 O O . THR A 1 366 ? -20.038 -8.484 0.369 1.00 93.00 366 THR A O 1
ATOM 2578 N N . ASN A 1 367 ? -20.192 -6.572 -0.797 1.00 89.94 367 ASN A N 1
ATOM 2579 C CA . ASN A 1 367 ? -21.256 -5.991 0.020 1.00 89.94 367 ASN A CA 1
ATOM 2580 C C . ASN A 1 367 ? -22.509 -6.879 0.068 1.00 89.94 367 ASN A C 1
ATOM 2582 O O . ASN A 1 367 ? -23.146 -6.963 1.112 1.00 89.94 367 ASN A O 1
ATOM 2586 N N . TYR A 1 368 ? -22.853 -7.562 -1.028 1.00 92.38 368 TYR A N 1
ATOM 2587 C CA . TYR A 1 368 ? -23.962 -8.518 -1.051 1.00 92.38 368 TYR A CA 1
ATOM 2588 C C . TYR A 1 368 ? -23.739 -9.712 -0.108 1.00 92.38 368 TYR A C 1
ATOM 2590 O O . TYR A 1 368 ? -24.674 -10.129 0.572 1.00 92.38 368 TYR A O 1
ATOM 2598 N N . PHE A 1 369 ? -22.518 -10.247 -0.039 1.00 93.94 369 PHE A N 1
ATOM 2599 C CA . PHE A 1 369 ? -22.215 -11.395 0.820 1.00 93.94 369 PHE A CA 1
ATOM 2600 C C . PHE A 1 369 ? -22.005 -11.029 2.292 1.00 93.94 369 PHE A C 1
ATOM 2602 O O . PHE A 1 369 ? -22.390 -11.810 3.156 1.00 93.94 369 PHE A O 1
ATOM 2609 N N . VAL A 1 370 ? -21.425 -9.861 2.587 1.00 91.25 370 VAL A N 1
ATOM 2610 C CA . VAL A 1 370 ? -21.055 -9.485 3.968 1.00 91.25 370 VAL A CA 1
ATOM 2611 C C . VAL A 1 370 ? -22.030 -8.508 4.627 1.00 91.25 370 VAL A C 1
ATOM 2613 O O . VAL A 1 370 ? -22.039 -8.365 5.846 1.00 91.25 370 VAL A O 1
ATOM 2616 N N . GLY A 1 371 ? -22.853 -7.802 3.851 1.00 87.94 371 GLY A N 1
ATOM 2617 C CA . GLY A 1 371 ? -23.752 -6.784 4.383 1.00 87.94 371 GLY A CA 1
ATOM 2618 C C . GLY A 1 371 ? -24.949 -7.391 5.115 1.00 87.94 371 GLY A C 1
ATOM 2619 O O . GLY A 1 371 ? -25.738 -8.115 4.512 1.00 87.94 371 GLY A O 1
ATOM 2620 N N . LEU A 1 372 ? -25.162 -6.991 6.375 1.00 86.00 372 LEU A N 1
ATOM 2621 C CA . LEU A 1 372 ? -26.247 -7.475 7.253 1.00 86.00 372 LEU A CA 1
ATOM 2622 C C . LEU A 1 372 ? -27.668 -7.303 6.680 1.00 86.00 372 LEU A C 1
ATOM 2624 O O . LEU A 1 372 ? -28.608 -7.966 7.106 1.00 86.00 372 LEU A O 1
ATOM 2628 N N . ARG A 1 373 ? -27.844 -6.413 5.697 1.00 87.31 373 ARG A N 1
ATOM 2629 C CA . ARG A 1 373 ? -29.127 -6.191 5.007 1.00 87.31 373 ARG A CA 1
ATOM 2630 C C . ARG A 1 373 ? -29.468 -7.267 3.973 1.00 87.31 373 ARG A C 1
ATOM 2632 O O . ARG A 1 373 ? -30.616 -7.351 3.539 1.00 87.31 373 ARG A O 1
ATOM 2639 N N . PHE A 1 374 ? -28.482 -8.042 3.530 1.00 92.19 374 PHE A N 1
ATOM 2640 C CA . PHE A 1 374 ? -28.638 -9.014 2.457 1.00 92.19 374 PHE A CA 1
ATOM 2641 C C . PHE A 1 374 ? -28.837 -10.426 2.996 1.00 92.19 374 PHE A C 1
ATOM 2643 O O . PHE A 1 374 ? -28.509 -10.749 4.134 1.00 92.19 374 PHE A O 1
ATOM 2650 N N . ARG A 1 375 ? -29.415 -11.277 2.148 1.00 95.62 375 ARG A N 1
ATOM 2651 C CA . ARG A 1 375 ? -29.781 -12.646 2.504 1.00 95.62 375 ARG A CA 1
ATOM 2652 C C . ARG A 1 375 ? -28.601 -13.484 3.031 1.00 95.62 375 ARG A C 1
ATOM 2654 O O . ARG A 1 375 ? -28.800 -14.070 4.082 1.00 95.62 375 ARG A O 1
ATOM 2661 N N . PRO A 1 376 ? -27.398 -13.511 2.418 1.00 95.00 376 PRO A N 1
ATOM 2662 C CA . PRO A 1 376 ? -26.322 -14.386 2.899 1.00 95.00 376 PRO A CA 1
ATOM 2663 C C . PRO A 1 376 ? -25.922 -14.133 4.360 1.00 95.00 376 PRO A C 1
ATOM 2665 O O . PRO A 1 376 ? -25.815 -15.075 5.139 1.00 95.00 376 PRO A O 1
ATOM 2668 N N . ALA A 1 377 ? -25.768 -12.864 4.751 1.00 92.94 377 ALA A N 1
ATOM 2669 C CA . ALA A 1 377 ? -25.425 -12.499 6.124 1.00 92.94 377 ALA A CA 1
ATOM 2670 C C . ALA A 1 377 ? -26.574 -12.776 7.111 1.00 92.94 377 ALA A C 1
ATOM 2672 O O . ALA A 1 377 ? -26.327 -13.200 8.237 1.00 92.94 377 ALA A O 1
ATOM 2673 N N . ARG A 1 378 ? -27.833 -12.573 6.692 1.00 93.12 378 ARG A N 1
ATOM 2674 C CA . ARG A 1 378 ? -29.008 -12.888 7.524 1.00 93.12 378 ARG A CA 1
ATOM 2675 C C . ARG A 1 378 ? -29.194 -14.387 7.721 1.00 93.12 378 ARG A C 1
ATOM 2677 O O . ARG A 1 378 ? -29.394 -14.802 8.851 1.00 93.12 378 ARG A O 1
ATOM 2684 N N . ASP A 1 379 ? -29.052 -15.181 6.661 1.00 94.56 379 ASP A N 1
ATOM 2685 C CA . ASP A 1 379 ? -29.151 -16.642 6.724 1.00 94.56 379 ASP A CA 1
ATOM 2686 C C . ASP A 1 379 ? -28.080 -17.204 7.684 1.00 94.56 379 ASP A C 1
ATOM 2688 O O . ASP A 1 379 ? -28.370 -18.095 8.478 1.00 94.56 379 ASP A O 1
ATOM 2692 N N . ALA A 1 380 ? -26.864 -16.638 7.678 1.00 92.25 380 ALA A N 1
ATOM 2693 C CA . ALA A 1 380 ? -25.812 -16.996 8.633 1.00 92.25 380 ALA A CA 1
ATOM 2694 C C . ALA A 1 380 ? -26.164 -16.614 10.086 1.00 92.25 380 ALA A C 1
ATOM 2696 O O . ALA A 1 380 ? -25.964 -17.414 10.999 1.00 92.25 380 ALA A O 1
ATOM 2697 N N . ALA A 1 381 ? -26.717 -15.417 10.308 1.00 91.62 381 ALA A N 1
ATOM 2698 C CA . ALA A 1 381 ? -27.155 -14.977 11.634 1.00 91.62 381 ALA A CA 1
ATOM 2699 C C . ALA A 1 381 ? -28.343 -15.801 12.168 1.00 91.62 381 ALA A C 1
ATOM 2701 O O . ALA A 1 381 ? -28.398 -16.108 13.358 1.00 91.62 381 ALA A O 1
ATOM 2702 N N . ASP A 1 382 ? -29.280 -16.186 11.300 1.00 92.56 382 ASP A N 1
ATOM 2703 C CA . ASP A 1 382 ? -30.414 -17.039 11.657 1.00 92.56 382 ASP A CA 1
ATOM 2704 C C . ASP A 1 382 ? -29.961 -18.474 11.955 1.00 92.56 382 ASP A C 1
ATOM 2706 O O . ASP A 1 382 ? -30.445 -19.074 12.915 1.00 92.56 382 ASP A O 1
ATOM 2710 N N . ALA A 1 383 ? -28.992 -19.006 11.201 1.00 92.56 383 ALA A N 1
ATOM 2711 C CA . ALA A 1 383 ? -28.398 -20.315 11.471 1.00 92.56 383 ALA A CA 1
ATOM 2712 C C . ALA A 1 383 ? -27.733 -20.379 12.856 1.00 92.56 383 ALA A C 1
ATOM 2714 O O . ALA A 1 383 ? -27.881 -21.381 13.550 1.00 92.56 383 ALA A O 1
ATOM 2715 N N . ALA A 1 384 ? -27.092 -19.293 13.305 1.00 88.56 384 ALA A N 1
ATOM 2716 C CA . ALA A 1 384 ? -26.473 -19.211 14.631 1.00 88.56 384 ALA A CA 1
ATOM 2717 C C . ALA A 1 384 ? -27.476 -19.324 15.800 1.00 88.56 384 ALA A C 1
ATOM 2719 O O . ALA A 1 384 ? -27.076 -19.590 16.929 1.00 88.56 384 ALA A O 1
ATOM 2720 N N . ARG A 1 385 ? -28.789 -19.171 15.558 1.00 88.56 385 ARG A N 1
ATOM 2721 C CA . ARG A 1 385 ? -29.822 -19.444 16.578 1.00 88.56 385 ARG A CA 1
ATOM 2722 C C . ARG A 1 385 ? -30.005 -20.936 16.857 1.00 88.56 385 ARG A C 1
ATOM 2724 O O . ARG A 1 385 ? -30.572 -21.284 17.888 1.00 88.56 385 ARG A O 1
ATOM 2731 N N . GLY A 1 386 ? -29.587 -21.797 15.929 1.00 84.12 386 GLY A N 1
ATOM 2732 C CA . GLY A 1 386 ? -29.706 -23.251 16.032 1.00 84.12 386 GLY A CA 1
ATOM 2733 C C . GLY A 1 386 ? -28.660 -23.920 16.926 1.00 84.12 386 GLY A C 1
ATOM 2734 O O . GLY A 1 386 ? -28.830 -25.101 17.229 1.00 84.12 386 GLY A O 1
ATOM 2735 N N . GLY A 1 387 ? -27.640 -23.175 17.373 1.00 69.25 387 GLY A N 1
ATOM 2736 C CA . GLY A 1 387 ? -26.458 -23.718 18.051 1.00 69.25 387 GLY A CA 1
ATOM 2737 C C . GLY A 1 387 ? -25.316 -23.987 17.086 1.00 69.25 387 GLY A C 1
ATOM 2738 O O . GLY A 1 387 ? -25.537 -24.742 16.112 1.00 69.25 387 GLY A O 1
#

pLDDT: mean 92.27, std 6.41, range [62.75, 98.62]

Radius of gyration: 23.18 Å; Cα contacts (8 Å, |Δi|>4): 559; chains: 1; bounding box: 57×42×67 Å

Solvent-accessible surface area (backbone atoms only — not comparable to full-atom values): 18549 Å² total; per-residue (Å²): 110,71,64,61,53,50,30,49,52,43,23,51,50,30,42,51,50,18,50,49,35,48,52,56,53,71,72,47,63,47,58,57,72,64,51,45,50,52,40,48,54,23,40,52,49,23,52,53,50,53,51,54,54,48,54,55,49,50,52,53,48,51,51,51,34,51,51,47,24,55,66,38,25,68,40,80,69,82,84,56,98,60,52,20,47,58,45,8,50,37,25,29,52,25,17,51,52,18,24,51,50,18,51,51,40,19,52,54,27,24,58,44,37,41,60,25,51,37,28,17,57,37,24,47,79,76,32,63,33,50,16,47,48,34,45,46,34,40,53,39,19,44,51,30,38,35,54,19,49,39,43,44,53,52,51,47,54,53,49,51,49,30,58,74,64,60,29,77,54,91,58,61,64,52,33,47,68,36,41,74,46,47,43,64,34,46,41,18,22,24,51,19,6,38,54,42,19,50,52,37,41,54,55,30,40,50,47,18,51,54,21,41,55,50,26,55,51,51,21,61,78,70,73,46,57,87,80,33,87,86,43,84,35,33,50,50,18,58,10,14,41,21,32,23,66,34,3,23,49,41,6,40,52,28,15,51,51,33,36,54,40,42,53,45,23,43,53,35,23,54,52,39,74,78,42,77,80,58,86,56,37,62,37,40,60,40,46,44,42,44,31,53,34,39,31,48,54,13,48,59,53,17,50,72,64,38,61,52,48,94,84,50,61,64,67,58,24,51,48,50,17,51,53,48,17,50,53,45,20,51,53,33,38,54,51,46,32,55,73,58,43,50,94,47,34,71,62,55,52,49,53,50,49,52,51,52,51,50,53,52,48,51,53,53,52,47,46,45,51,66,31,73,90,29,66,58,31,40,55,52,58,56,51,60,74,74,110

Mean predicted aligned error: 4.79 Å

Foldseek 3Di:
DVLLVLLLVLLVVLLVLLVVLLVVLLPFDLADPVSVVLLVLLLVLLLVLLVVLLVVLLVVLLVVLVVLLCVQLVDDPDPDLDHSNLLSVLLSVLLNLQQVLLSVLLNLFLNLLSSLVSRLVNLVVPFPQRSLLSNLSSVLSSVSSLLSSLLCSLSVSLVVVCVVQVVPDPDNVSLLSCLQPVLSSNVSNLVNLVSNLVSQLVSLVCQLVVLQVQQVVQCVVVVHDRLDPPRPSSSSNSSSCSNNVTSSVSSVSSSVLNVQLSVQSNVLSVVCVVPVVQPCSVLSSSLSSQLSSQLSVLSSVLSVQQGDGPVDDSVVSNVSSVVSSLVSSLVSNLVSCCVRPVVCSVVSSVVSVVVVVVVVVVVVVVCQCCPCVHDNVVVVVVVVVVD

Secondary structure (DSSP, 8-state):
-HHHHHHHHHHHHHHHHHHHHHHHHHTS---SHHHHHHHHHHHHHHHHHHHHHHHHHHHHHHHHHHHHHHHHHTS--SS-SS-HHHHHHHHHHHHHHHHHHHHHHHHHHHHHHHHHHHHHHHHHTT-HHHHHHHHHHHHHHHHHHHHHHHHHHHHHHHHHHHHHTTTTSS-HHHHHHHTTTHHHHHTHHHHHHHHHHHHHHHHHHHHHHHHHHHHHHHHHHHTPPTT-TT-TTHHHHHHHIIIIIIIIHHHHHHHHHHHHHHHHHHHHHHHHHH-TT-S-HHHHHHHHHHHHHHHHHHHHHHHHH----SSS-HHHHHHHHHHHHHHHHHHHHHHHHHHH-GGGHHHHHHHHHHHHHHHHHHHHHHHHHH-TTSHHHHHHHHHGGG-

Sequence (387 aa):
MTEILVVLAISIAAFGAAGYLVRWLVGQPSGDAEMSRVAALIQNGAESFARRQTGIIGALAALLGGVLFLAYGLRPATGDVVPGFELGVWLTLSFAVGASSALVTSRTATWVAGRGAVRAAAAAQKSVDAALQASVRAGGAVSLWIGAASALTTSGLVLALLVYHGALGEDPIPARALVPVAPWLVLGHALGASFAALLMQLSGGSFSKAADIGADVGAREAGLDDDAAENPATVADLAGDCVGGTGNRAAASFATAACEDLVMMLALALVYAADTQLKNALALVMLPLVVRALGQLGTAFATFIVRTDEREAPQAAVFRGLVVALVVHAFGLVGAVEWLLPARRGALVACAAIGAALGIAVIALTNYFVGLRFRPARDAADAARGG

Nearest PDB structures (foldseek):
  6afy-assembly1_B  TM=8.664E-01  e=2.225E-08  Vigna radiata var. radiata
  6afu-assembly1_B  TM=8.765E-01  e=5.295E-08  Vigna radiata var. radiata
  5gpj-assembly2_C  TM=8.389E-01  e=6.577E-08  Vigna radiata var. radiata
  4xrk-assembly1_A  TM=1.482E-01  e=1.722E+00  Thermochaetoides thermophila DSM 1495
  6w2r-assembly1_A  TM=2.180E-01  e=6.322E+00  synthetic construct